Protein AF-A0A8H3ZQ67-F1 (afdb_monomer_lite)

Organism: NCBI:txid702518

pLDDT: mean 96.2, std 3.63, range [63.94, 98.94]

Foldseek 3Di:
DKAFQVVRGQCCDALQQQCNFCFDLFNVQVLLLLLLCCLQFNDLVSLVVLLVCVVPDLECHQANPQLQGFRGSGADDCVVPVPDDDDPVHPNVDPSRHHPVNRRDRAALQRLLSSLSSLLSVLLCCVFPVVSHDNDHSVVSLVSSLSSNLVSCDPSHPPNLAAYQLCCSLVVSLLLCVLVVVVVSNVSSLVSLLVSLVVLLPDPHRHDDPDPDDLGRLLRNLNSCVVVVVVVSVVVSLVVQCVQFFDDPDLQRQLQGFDFQCCCNNFPPGDGATFGLALSSLSSLQSLLVVCLVPVQPCRSVRNSLSSLCRQVVQQDPVRQGANTAGDDPVGGGGTRMNTSSSSSSSSNSVSWDKEFHQDPPPGTDIDQWDWDDDPQKIKTAGRIPRQFWYQYHLLSKIKGKSFAHQGMWMDGSVQQKIKTKGFHDPPHDHGQKIFIDMDGPAAKAKDDPPWDDHSNGIIDGNPDRIDIIMIGHD

Sequence (475 aa):
MTYDYETKSIVTQDSRAWVAGLSDEAGAGSYLSAFMKQAIQPAADEVTKLEQFVDNVLWKTIQTTDFGVRKSIFFYEPTAVPNYRYSTSIDWTSWTSWNKAAAYAIDRAYNYVHVAGAYWSLYRVARAYPALVKSHTWDWYLNQAYSTVIRGMRNDVGYNRVGLMGETVFGEILTDLIREGQTTKANTLSTSMRSRAAQWDAEEVPFGSEMAWDSTGQEGVYYWAKYFGFTNTATKSVNSVLGFMQTLPHWGWNGNARRYWDNIYGGKLRRIERQIHHYGSALNALPLLSAFRSAPTDTYLLRTGYAGTTGPLSNINADGFAAASFHSWPDTLKWDGISGDYGPGFLGLALGSGTYVVQDAELGLVAFGGTLTSSGSSVSVVTKDAVRRKVFIGPLGVLVSVDAGIIREVKYVAASKTVDVTLAQLDGVPKAANAVVWVEGGGSWKVTGSGVTQARGGWQVALSGDSVVVQVLPA

Secondary structure (DSSP, 8-state):
--EETTTTEE----SSTTTTTT-HHHHHHHHHHHHHHHHHS--HHHHHHHHHHIIIIIBTTTB-TTS-B-S-S----GGGSTT----TTS---STTS--HHHHH---BHHHHHHHHHHHHHHHHHHHH-GGG--SS-HHHHHHHHHHHHHHHTSTTSBTTTSPPTTTHHHHHHHHHHHHTT-HHHHHHHHHHHHHHHHHHHH-S-----SSSS-SSSHHHHHHHHHHHT-HHHHHHHHHHHHHH----SSTTTTT-----SHHHHT-SS-S--PEES-HHHHHHHHHHHHHHHHSTT-HHHHHHHHHHHHGGGGGB-TTS-B-S-EE-STTT-SB-SB-TTHHHHHHHHHHH--EEEEEETTTEEEEETEEEEEETTEEEEEE-SSS--EEEEGGGTEEEEESSSEEEEEEEETTTTEEEEEEEPPTTSPPPSEEEEEEEESS-EEEESTT-EEETTEEEEE--SSEEEEEEEE-

InterPro domains:
  IPR043750 Protein of unknown function DUF5695 [PF18951] (1-467)

Structure (mmCIF, N/CA/C/O backbone):
data_AF-A0A8H3ZQ67-F1
#
_entry.id   AF-A0A8H3ZQ67-F1
#
loop_
_atom_site.group_PDB
_atom_site.id
_atom_site.type_symbol
_atom_site.label_atom_id
_atom_site.label_alt_id
_atom_site.label_comp_id
_atom_site.label_asym_id
_atom_site.label_entity_id
_atom_site.label_seq_id
_atom_site.pdbx_PDB_ins_code
_atom_site.Cartn_x
_atom_site.Cartn_y
_atom_site.Cartn_z
_atom_site.occupancy
_atom_site.B_iso_or_equiv
_atom_site.auth_seq_id
_atom_site.auth_comp_id
_atom_site.auth_asym_id
_atom_site.auth_atom_id
_atom_site.pdbx_PDB_model_num
ATOM 1 N N . MET A 1 1 ? 4.764 -11.933 -12.939 1.00 91.69 1 MET A N 1
ATOM 2 C CA . MET A 1 1 ? 5.263 -11.279 -14.170 1.00 91.69 1 MET A CA 1
ATOM 3 C C . MET A 1 1 ? 4.123 -10.501 -14.791 1.00 91.69 1 MET A C 1
ATOM 5 O O . MET A 1 1 ? 2.985 -10.911 -14.577 1.00 91.69 1 MET A O 1
ATOM 9 N N . THR A 1 2 ? 4.424 -9.447 -15.552 1.00 96.50 2 THR A N 1
ATOM 10 C CA . THR A 1 2 ? 3.426 -8.718 -16.345 1.00 96.50 2 THR A CA 1
ATOM 11 C C . THR A 1 2 ? 2.655 -9.675 -17.238 1.00 96.50 2 THR A C 1
ATOM 13 O O . THR A 1 2 ? 3.246 -10.513 -17.926 1.00 96.50 2 THR A O 1
ATOM 16 N N . TYR A 1 3 ? 1.333 -9.566 -17.197 1.00 97.38 3 TYR A N 1
ATOM 17 C CA . TYR A 1 3 ? 0.425 -10.420 -17.948 1.00 97.38 3 TYR A CA 1
ATOM 18 C C . TYR A 1 3 ? -0.362 -9.581 -18.948 1.00 97.38 3 TYR A C 1
ATOM 20 O O . TYR A 1 3 ? -0.862 -8.518 -18.584 1.00 97.38 3 TYR A O 1
ATOM 28 N N . ASP A 1 4 ? -0.461 -10.062 -20.184 1.00 97.88 4 ASP A N 1
ATOM 29 C CA . ASP A 1 4 ? -1.299 -9.504 -21.241 1.00 97.88 4 ASP A CA 1
ATOM 30 C C . ASP A 1 4 ? -2.595 -10.306 -21.319 1.00 97.88 4 ASP A C 1
ATOM 32 O O . ASP A 1 4 ? -2.616 -11.490 -21.671 1.00 97.88 4 ASP A O 1
ATOM 36 N N . TYR A 1 5 ? -3.687 -9.657 -20.940 1.00 97.50 5 TYR A N 1
ATOM 37 C CA . TYR A 1 5 ? -5.002 -10.271 -20.878 1.00 97.50 5 TYR A CA 1
ATOM 38 C C . TYR A 1 5 ? -5.679 -10.372 -22.243 1.00 97.50 5 TYR A C 1
ATOM 40 O O . TYR A 1 5 ? -6.527 -11.247 -22.427 1.00 97.50 5 TYR A O 1
ATOM 48 N N . GLU A 1 6 ? -5.305 -9.528 -23.206 1.00 96.69 6 GLU A N 1
ATOM 49 C CA . GLU A 1 6 ? -5.840 -9.609 -24.566 1.00 96.69 6 GLU A CA 1
ATOM 50 C C . GLU A 1 6 ? -5.234 -10.806 -25.312 1.00 96.69 6 GLU A C 1
ATOM 52 O O . GLU A 1 6 ? -5.946 -11.493 -26.040 1.00 96.69 6 GLU A O 1
ATOM 57 N N . THR A 1 7 ? -3.946 -11.107 -25.093 1.00 97.06 7 THR A N 1
ATOM 58 C CA . THR A 1 7 ? -3.270 -12.272 -25.704 1.00 97.06 7 THR A CA 1
ATOM 59 C C . THR A 1 7 ? -3.227 -13.509 -24.807 1.00 97.06 7 THR A C 1
ATOM 61 O O . THR A 1 7 ? -2.787 -14.567 -25.253 1.00 97.06 7 THR A O 1
ATOM 64 N N . LYS A 1 8 ? -3.685 -13.393 -23.554 1.00 96.94 8 LYS A N 1
ATOM 65 C CA . LYS A 1 8 ? -3.682 -14.458 -22.534 1.00 96.94 8 LYS A CA 1
ATOM 66 C C . LYS A 1 8 ? -2.291 -15.057 -22.305 1.00 96.94 8 LYS A C 1
ATOM 68 O O . LYS A 1 8 ? -2.121 -16.274 -22.240 1.00 96.94 8 LYS A O 1
ATOM 73 N N . SER A 1 9 ? -1.282 -14.199 -22.194 1.00 97.19 9 SER A N 1
ATOM 74 C CA . SER A 1 9 ? 0.112 -14.629 -22.076 1.00 97.19 9 SER A CA 1
ATOM 75 C C . SER A 1 9 ? 0.934 -13.720 -21.173 1.00 97.19 9 SER A C 1
ATOM 77 O O . SER A 1 9 ? 0.657 -12.533 -21.025 1.00 97.19 9 SER A O 1
ATOM 79 N N . ILE A 1 10 ? 2.011 -14.264 -20.611 1.00 97.31 10 ILE A N 1
ATOM 80 C CA . ILE A 1 10 ? 3.040 -13.460 -19.945 1.00 97.31 10 ILE A CA 1
ATOM 81 C C . ILE A 1 10 ? 3.737 -12.576 -20.987 1.00 97.31 10 ILE A C 1
ATOM 83 O O . ILE A 1 10 ? 4.080 -13.047 -22.072 1.00 97.31 10 ILE A O 1
ATOM 87 N N . VAL A 1 11 ? 3.991 -11.312 -20.645 1.00 97.75 11 VAL A N 1
ATOM 88 C CA . VAL A 1 11 ? 4.809 -10.412 -21.469 1.00 97.75 11 VAL A CA 1
ATOM 89 C C . VAL A 1 11 ? 6.279 -10.782 -21.280 1.00 97.75 11 VAL A C 1
ATOM 91 O O . VAL A 1 11 ? 6.882 -10.479 -20.252 1.00 97.75 11 VAL A O 1
ATOM 94 N N . THR A 1 12 ? 6.856 -11.476 -22.262 1.00 96.69 12 THR A N 1
ATOM 95 C CA . THR A 1 12 ? 8.256 -11.937 -22.208 1.00 96.69 12 THR A CA 1
ATOM 96 C C . THR A 1 12 ? 9.249 -10.956 -22.826 1.00 96.69 12 THR A C 1
ATOM 98 O O . THR A 1 12 ? 10.446 -11.092 -22.589 1.00 96.69 12 THR A O 1
ATOM 101 N N . GLN A 1 13 ? 8.776 -10.012 -23.646 1.00 97.44 13 GLN A N 1
ATOM 102 C CA . GLN A 1 13 ? 9.570 -8.963 -24.292 1.00 97.44 13 GLN A CA 1
ATOM 103 C C . GLN A 1 13 ? 8.699 -7.713 -24.493 1.00 97.44 13 GLN A C 1
ATOM 105 O O . GLN A 1 13 ? 7.555 -7.829 -24.925 1.00 97.44 13 GLN A O 1
ATOM 110 N N . ASP A 1 14 ? 9.246 -6.531 -24.217 1.00 97.12 14 ASP A N 1
ATOM 111 C CA . ASP A 1 14 ? 8.668 -5.217 -24.542 1.00 97.12 14 ASP A CA 1
ATOM 112 C C . ASP A 1 14 ? 9.838 -4.261 -24.832 1.00 97.12 14 ASP A C 1
ATOM 114 O O . ASP A 1 14 ? 10.912 -4.415 -24.245 1.00 97.12 14 ASP A O 1
ATOM 118 N N . SER A 1 15 ? 9.646 -3.280 -25.723 1.00 96.38 15 SER A N 1
ATOM 119 C CA . SER A 1 15 ? 10.649 -2.237 -25.991 1.00 96.38 15 SER A CA 1
ATOM 120 C C . SER A 1 15 ? 11.030 -1.473 -24.720 1.00 96.38 15 SER A C 1
ATOM 122 O O . SER A 1 15 ? 12.150 -0.988 -24.612 1.00 96.38 15 SER A O 1
ATOM 124 N N . ARG A 1 16 ? 10.102 -1.378 -23.761 1.00 97.25 16 ARG A N 1
ATOM 125 C CA . ARG A 1 16 ? 10.297 -0.844 -22.415 1.00 97.25 16 ARG A CA 1
ATOM 126 C C . ARG A 1 16 ? 10.857 -1.938 -21.524 1.00 97.25 16 ARG A C 1
ATOM 128 O O . ARG A 1 16 ? 10.115 -2.801 -21.050 1.00 97.25 16 ARG A O 1
ATOM 135 N N . ALA A 1 17 ? 12.166 -1.895 -21.290 1.00 97.56 17 ALA A N 1
ATOM 136 C CA . ALA A 1 17 ? 12.898 -2.989 -20.656 1.00 97.56 17 ALA A CA 1
ATOM 137 C C . ALA A 1 17 ? 12.334 -3.402 -19.285 1.00 97.56 17 ALA A C 1
ATOM 139 O O . ALA A 1 17 ? 12.469 -4.554 -18.878 1.00 97.56 17 ALA A O 1
ATOM 140 N N . TRP A 1 18 ? 11.686 -2.483 -18.575 1.00 96.69 18 TRP A N 1
ATOM 141 C CA . TRP A 1 18 ? 11.082 -2.735 -17.275 1.00 96.69 18 TRP A CA 1
ATOM 142 C C . TRP A 1 18 ? 9.771 -3.539 -17.318 1.00 96.69 18 TRP A C 1
ATOM 144 O O . TRP A 1 18 ? 9.528 -4.337 -16.417 1.00 96.69 18 TRP A O 1
ATOM 154 N N . VAL A 1 19 ? 8.949 -3.428 -18.370 1.00 97.44 19 VAL A N 1
ATOM 155 C CA . VAL A 1 19 ? 7.630 -4.099 -18.445 1.00 97.44 19 VAL A CA 1
ATOM 156 C C . VAL A 1 19 ? 7.771 -5.623 -18.430 1.00 97.44 19 VAL A C 1
ATOM 158 O O . VAL A 1 19 ? 7.039 -6.307 -17.719 1.00 97.44 19 VAL A O 1
ATOM 161 N N . ALA A 1 20 ? 8.751 -6.163 -19.157 1.00 96.56 20 ALA A N 1
ATOM 162 C CA . ALA A 1 20 ? 9.116 -7.585 -19.115 1.00 96.56 20 ALA A CA 1
ATOM 163 C C . ALA A 1 20 ? 10.151 -7.904 -18.011 1.00 96.56 20 ALA A C 1
ATOM 165 O O . ALA A 1 20 ? 10.633 -9.029 -17.889 1.00 96.56 20 ALA A O 1
ATOM 166 N N . GLY A 1 21 ? 10.513 -6.894 -17.222 1.00 96.62 21 GLY A N 1
ATOM 167 C CA . GLY A 1 21 ? 11.721 -6.830 -16.415 1.00 96.62 21 GLY A CA 1
ATOM 168 C C . GLY A 1 21 ? 11.577 -7.154 -14.941 1.00 96.62 21 GLY A C 1
ATOM 169 O O . GLY A 1 21 ? 12.583 -7.114 -14.235 1.00 96.62 21 GLY A O 1
ATOM 170 N N . LEU A 1 22 ? 10.360 -7.447 -14.465 1.00 96.56 22 LEU A N 1
ATOM 171 C CA . LEU A 1 22 ? 10.078 -7.772 -13.057 1.00 96.56 22 LEU A CA 1
ATOM 172 C C . LEU A 1 22 ? 10.600 -6.733 -12.044 1.00 96.56 22 LEU A C 1
ATOM 174 O O . LEU A 1 22 ? 10.845 -7.049 -10.883 1.00 96.56 22 LEU A O 1
ATOM 178 N N . SER A 1 23 ? 10.785 -5.494 -12.469 1.00 95.56 23 SER A N 1
ATOM 179 C CA . SER A 1 23 ? 11.157 -4.362 -11.629 1.00 95.56 23 SER A CA 1
ATOM 180 C C . SER A 1 23 ? 10.693 -3.090 -12.327 1.00 95.56 23 SER A C 1
ATOM 182 O O . SER A 1 23 ? 10.092 -3.183 -13.403 1.00 95.56 23 SER A O 1
ATOM 184 N N . ASP A 1 24 ? 10.902 -1.936 -11.694 1.00 94.25 24 ASP A N 1
ATOM 185 C CA . ASP A 1 24 ? 10.119 -0.726 -11.974 1.00 94.25 24 ASP A CA 1
ATOM 186 C C . ASP A 1 24 ? 8.623 -0.944 -11.663 1.00 94.25 24 ASP A C 1
ATOM 188 O O . ASP A 1 24 ? 8.186 -2.086 -11.484 1.00 94.25 24 ASP A O 1
ATOM 192 N N . GLU A 1 25 ? 7.801 0.101 -11.565 1.00 93.19 25 GLU A N 1
ATOM 193 C CA . GLU A 1 25 ? 6.402 -0.083 -11.144 1.00 93.19 25 GLU A CA 1
ATOM 194 C C . GLU A 1 25 ? 5.621 -0.971 -12.118 1.00 93.19 25 GLU A C 1
ATOM 196 O O . GLU A 1 25 ? 4.842 -1.827 -11.691 1.00 93.19 25 GLU A O 1
ATOM 201 N N . ALA A 1 26 ? 5.888 -0.840 -13.419 1.00 94.56 26 ALA A N 1
ATOM 202 C CA . ALA A 1 26 ? 5.164 -1.573 -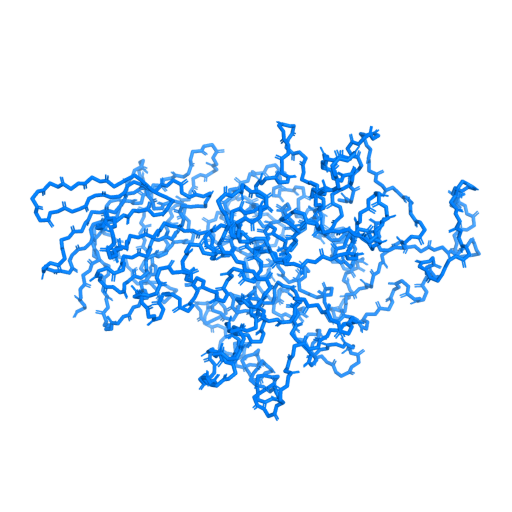14.450 1.00 94.56 26 ALA A CA 1
ATOM 203 C C . ALA A 1 26 ? 5.613 -3.032 -14.618 1.00 94.56 26 ALA A C 1
ATOM 205 O O . ALA A 1 26 ? 4.831 -3.855 -15.089 1.00 94.56 26 ALA A O 1
ATOM 206 N N . GLY A 1 27 ? 6.843 -3.379 -14.224 1.00 96.06 27 GLY A N 1
ATOM 207 C CA . GLY A 1 27 ? 7.288 -4.775 -14.150 1.00 96.06 27 GLY A CA 1
ATOM 208 C C . GLY A 1 27 ? 6.981 -5.421 -12.798 1.00 96.06 27 GLY A C 1
ATOM 209 O O . GLY A 1 27 ? 6.758 -6.635 -12.713 1.00 96.06 27 GLY A O 1
ATOM 210 N N . ALA A 1 28 ? 6.965 -4.618 -11.731 1.00 96.94 28 ALA A N 1
ATOM 211 C CA . ALA A 1 28 ? 6.724 -5.076 -10.372 1.00 96.94 28 ALA A CA 1
ATOM 212 C C . ALA A 1 28 ? 5.245 -5.209 -10.008 1.00 96.94 28 ALA A C 1
ATOM 214 O O . ALA A 1 28 ? 4.909 -5.985 -9.108 1.00 96.94 28 ALA A O 1
ATOM 215 N N . GLY A 1 29 ? 4.356 -4.497 -10.707 1.00 95.38 29 GLY A N 1
ATOM 216 C CA . GLY A 1 29 ? 2.947 -4.380 -10.345 1.00 95.38 29 GLY A CA 1
ATOM 217 C C . GLY A 1 29 ? 2.249 -5.723 -10.111 1.00 95.38 29 GLY A C 1
ATOM 218 O O . GLY A 1 29 ? 1.545 -5.904 -9.110 1.00 95.38 29 GLY A O 1
ATOM 219 N N . SER A 1 30 ? 2.503 -6.714 -10.969 1.00 94.50 30 SER A N 1
ATOM 220 C CA . SER A 1 30 ? 1.886 -8.041 -10.843 1.00 94.50 30 SER A CA 1
ATOM 221 C C . SER A 1 30 ? 2.355 -8.813 -9.610 1.00 94.50 30 SER A C 1
ATOM 223 O O . SER A 1 30 ? 1.546 -9.485 -8.978 1.00 94.50 30 SER A O 1
ATOM 225 N N . TYR A 1 31 ? 3.649 -8.770 -9.260 1.00 97.19 31 TYR A N 1
ATOM 226 C CA . TYR A 1 31 ? 4.094 -9.499 -8.068 1.00 97.19 31 TYR A CA 1
ATOM 227 C C . TYR A 1 31 ? 3.735 -8.726 -6.804 1.00 97.19 31 TYR A C 1
ATOM 229 O O . TYR A 1 31 ? 3.272 -9.344 -5.853 1.00 97.19 31 TYR A O 1
ATOM 237 N N . LEU A 1 32 ? 3.866 -7.395 -6.790 1.00 98.50 32 LEU A N 1
ATOM 238 C CA . LEU A 1 32 ? 3.524 -6.595 -5.615 1.00 98.50 32 LEU A CA 1
ATOM 239 C C . LEU A 1 32 ? 2.067 -6.832 -5.203 1.00 98.50 32 LEU A C 1
ATOM 241 O O . LEU A 1 32 ? 1.807 -7.116 -4.039 1.00 98.50 32 LEU A O 1
ATOM 245 N N . SER A 1 33 ? 1.131 -6.809 -6.156 1.00 97.19 33 SER A N 1
ATOM 246 C CA . SER A 1 33 ? -0.273 -7.149 -5.883 1.00 97.19 33 SER A CA 1
ATOM 247 C C . SER A 1 33 ? -0.441 -8.579 -5.349 1.00 97.19 33 SER A C 1
ATOM 249 O O . SER A 1 33 ? -1.130 -8.770 -4.346 1.00 97.19 33 SER A O 1
ATOM 251 N N . ALA A 1 34 ? 0.239 -9.570 -5.936 1.00 97.88 34 ALA A N 1
ATOM 252 C CA . ALA A 1 34 ? 0.192 -10.960 -5.472 1.00 97.88 34 ALA A CA 1
ATOM 253 C C . ALA A 1 34 ? 0.707 -11.139 -4.030 1.00 97.88 34 ALA A C 1
ATOM 255 O O . ALA A 1 34 ? 0.096 -11.873 -3.249 1.00 97.88 34 ALA A O 1
ATOM 256 N N . PHE A 1 35 ? 1.791 -10.449 -3.658 1.00 98.69 35 PHE A N 1
ATOM 257 C CA . PHE A 1 35 ? 2.323 -10.438 -2.292 1.00 98.69 35 PHE A CA 1
ATOM 258 C C . PHE A 1 35 ? 1.365 -9.740 -1.325 1.00 98.69 35 PHE A C 1
ATOM 260 O O . PHE A 1 35 ? 0.981 -10.330 -0.314 1.00 98.69 35 PHE A O 1
ATOM 267 N N . MET A 1 36 ? 0.922 -8.526 -1.661 1.00 98.25 36 MET A N 1
ATOM 268 C CA . MET A 1 36 ? 0.003 -7.746 -0.826 1.00 98.25 36 MET A CA 1
ATOM 269 C C . MET A 1 36 ? -1.317 -8.483 -0.583 1.00 98.25 36 MET A C 1
ATOM 271 O O . MET A 1 36 ? -1.867 -8.419 0.517 1.00 98.25 36 MET A O 1
ATOM 275 N N . LYS A 1 37 ? -1.800 -9.250 -1.570 1.00 97.06 37 LYS A N 1
ATOM 276 C CA . LYS A 1 37 ? -2.982 -10.104 -1.412 1.00 97.06 37 LYS A CA 1
ATOM 277 C C . LYS A 1 37 ? -2.785 -11.125 -0.298 1.00 97.06 37 LYS A C 1
ATOM 279 O O . LYS A 1 37 ? -3.719 -11.337 0.469 1.00 97.06 37 LYS A O 1
ATOM 284 N N . GLN A 1 38 ? -1.593 -11.708 -0.138 1.00 98.00 38 GLN A N 1
ATOM 285 C CA . GLN A 1 38 ? -1.359 -12.684 0.935 1.00 98.00 38 GLN A CA 1
ATOM 286 C C . GLN A 1 38 ? -1.426 -12.057 2.327 1.00 98.00 38 GLN A C 1
ATOM 288 O O . GLN A 1 38 ? -1.892 -12.705 3.260 1.00 98.00 38 GLN A O 1
ATOM 293 N N . ALA A 1 39 ? -1.015 -10.794 2.476 1.00 96.00 39 ALA A N 1
ATOM 294 C CA . ALA A 1 39 ? -1.126 -10.085 3.751 1.00 96.00 39 ALA A CA 1
ATOM 295 C C . ALA A 1 39 ? -2.592 -9.865 4.185 1.00 96.00 39 ALA A C 1
ATOM 297 O O . ALA A 1 39 ? -2.863 -9.701 5.375 1.00 96.00 39 ALA A O 1
ATOM 298 N N . ILE A 1 40 ? -3.537 -9.886 3.236 1.00 94.94 40 ILE A N 1
ATOM 299 C CA . ILE A 1 40 ? -4.981 -9.733 3.474 1.00 94.94 40 ILE A CA 1
ATOM 300 C C . ILE A 1 40 ? -5.671 -11.102 3.583 1.00 94.94 40 ILE A C 1
ATOM 302 O O . ILE A 1 40 ? -6.371 -11.380 4.564 1.00 94.94 40 ILE A O 1
ATOM 306 N N . GLN A 1 41 ? -5.469 -11.937 2.563 1.00 95.25 41 GLN A N 1
ATOM 307 C CA . GLN A 1 41 ? -6.161 -13.195 2.297 1.00 95.25 41 GLN A CA 1
ATOM 308 C C . GLN A 1 41 ? -5.140 -14.274 1.872 1.00 95.25 41 GLN A C 1
ATOM 310 O O . GLN A 1 41 ? -5.002 -14.573 0.678 1.00 95.25 41 GLN A O 1
ATOM 315 N N . PRO A 1 42 ? -4.387 -14.849 2.827 1.00 96.00 42 PRO A N 1
ATOM 316 C CA . PRO A 1 42 ? -3.331 -15.808 2.519 1.00 96.00 42 PRO A CA 1
ATOM 317 C C . PRO A 1 42 ? -3.894 -17.113 1.945 1.00 96.00 42 PRO A C 1
ATOM 319 O O . PRO A 1 42 ? -4.895 -17.636 2.435 1.00 96.00 42 PRO A O 1
ATOM 322 N N . ALA A 1 43 ? -3.215 -17.671 0.944 1.00 97.00 43 ALA A N 1
ATOM 323 C CA . ALA A 1 43 ? -3.494 -18.996 0.390 1.00 97.00 43 ALA A CA 1
ATOM 324 C C . ALA A 1 43 ? -2.217 -19.849 0.385 1.00 97.00 43 ALA A C 1
ATOM 326 O O . ALA A 1 43 ? -1.155 -19.389 -0.024 1.00 97.00 43 ALA A O 1
ATOM 327 N N . ALA A 1 44 ? -2.300 -21.093 0.866 1.00 95.75 44 ALA A N 1
ATOM 328 C CA . ALA A 1 44 ? -1.117 -21.921 1.121 1.00 95.75 44 ALA A CA 1
ATOM 329 C C . ALA A 1 44 ? -0.297 -22.228 -0.149 1.00 95.75 44 ALA A C 1
ATOM 331 O O . ALA A 1 44 ? 0.937 -22.211 -0.123 1.00 95.75 44 ALA A O 1
ATOM 332 N N . ASP A 1 45 ? -0.973 -22.502 -1.265 1.00 96.88 45 ASP A N 1
ATOM 333 C CA . ASP A 1 45 ? -0.330 -22.803 -2.544 1.00 96.88 45 ASP A CA 1
ATOM 334 C C . ASP A 1 45 ? 0.290 -21.547 -3.180 1.00 96.88 45 ASP A C 1
ATOM 336 O O . ASP A 1 45 ? 1.394 -21.609 -3.722 1.00 96.88 45 ASP A O 1
ATOM 340 N N . GLU A 1 46 ? -0.379 -20.396 -3.073 1.00 97.69 46 GLU A N 1
ATOM 341 C CA . GLU A 1 46 ? 0.138 -19.103 -3.529 1.00 97.69 46 GLU A CA 1
ATOM 342 C C . GLU A 1 46 ? 1.354 -18.664 -2.709 1.00 97.69 46 GLU A C 1
ATOM 344 O O . GLU A 1 46 ? 2.369 -18.289 -3.291 1.00 97.69 46 GLU A O 1
ATOM 349 N N . VAL A 1 47 ? 1.297 -18.776 -1.377 1.00 98.38 47 VAL A N 1
ATOM 350 C CA . VAL A 1 47 ? 2.437 -18.485 -0.492 1.00 98.38 47 VAL A CA 1
ATOM 351 C C . VAL A 1 47 ? 3.631 -19.358 -0.865 1.00 98.38 47 VAL A C 1
ATOM 353 O O . VAL A 1 47 ? 4.719 -18.825 -1.049 1.00 98.38 47 VAL A O 1
ATOM 356 N N . THR A 1 48 ? 3.431 -20.660 -1.095 1.00 98.19 48 THR A N 1
ATOM 357 C CA . THR A 1 48 ? 4.514 -21.564 -1.529 1.00 98.19 48 THR A CA 1
ATOM 358 C C . THR A 1 48 ? 5.167 -21.092 -2.837 1.00 98.19 48 THR A C 1
ATOM 360 O O . THR A 1 48 ? 6.393 -21.065 -2.947 1.00 98.19 48 THR A O 1
ATOM 363 N N . LYS A 1 49 ? 4.369 -20.674 -3.832 1.00 98.44 49 LYS A N 1
ATOM 364 C CA . LYS A 1 49 ? 4.882 -20.126 -5.104 1.00 98.44 49 LYS A CA 1
ATOM 365 C C . LYS A 1 49 ? 5.640 -18.813 -4.891 1.00 98.44 49 LYS A C 1
ATOM 367 O O . LYS A 1 49 ? 6.657 -18.578 -5.539 1.00 98.44 49 LYS A O 1
ATOM 372 N N . LEU A 1 50 ? 5.155 -17.956 -3.996 1.00 98.69 50 LEU A N 1
ATOM 373 C CA . LEU A 1 50 ? 5.787 -16.674 -3.691 1.00 98.69 50 LEU A CA 1
ATOM 374 C C . LEU A 1 50 ? 7.087 -16.842 -2.897 1.00 98.69 50 LEU A C 1
ATOM 376 O O . LEU A 1 50 ? 8.027 -16.101 -3.162 1.00 98.69 50 LEU A O 1
ATOM 380 N N . GLU A 1 51 ? 7.200 -17.836 -2.013 1.00 98.56 51 GLU A N 1
ATOM 381 C CA . GLU A 1 51 ? 8.481 -18.185 -1.380 1.00 98.56 51 GLU A CA 1
ATOM 382 C C . GLU A 1 51 ? 9.507 -18.650 -2.423 1.00 98.56 51 GLU A C 1
ATOM 384 O O . GLU A 1 51 ? 10.630 -18.151 -2.458 1.00 98.56 51 GLU A O 1
ATOM 389 N N . GLN A 1 52 ? 9.099 -19.510 -3.363 1.00 98.38 52 GLN A N 1
ATOM 390 C CA . GLN A 1 52 ? 9.964 -19.907 -4.480 1.00 98.38 52 GLN A CA 1
ATOM 391 C C . GLN A 1 52 ? 10.366 -18.712 -5.350 1.00 98.38 52 GLN A C 1
ATOM 393 O O . GLN A 1 52 ? 11.508 -18.636 -5.805 1.00 98.38 52 GLN A O 1
ATOM 398 N N . PHE A 1 53 ? 9.451 -17.770 -5.591 1.00 98.56 53 PHE A N 1
ATOM 399 C CA . PHE A 1 53 ? 9.780 -16.530 -6.289 1.00 98.56 53 PHE A CA 1
ATOM 400 C C . PHE A 1 53 ? 10.793 -15.699 -5.497 1.00 98.56 53 PHE A C 1
ATOM 402 O O . PHE A 1 53 ? 11.726 -15.171 -6.099 1.00 98.56 53 PHE A O 1
ATOM 409 N N . VAL A 1 54 ? 10.659 -15.613 -4.168 1.00 98.75 54 VAL A N 1
ATOM 410 C CA . VAL A 1 54 ? 11.640 -14.925 -3.321 1.00 98.75 54 VAL A CA 1
ATOM 411 C C . VAL A 1 54 ? 13.024 -15.540 -3.483 1.00 98.75 54 VAL A C 1
ATOM 413 O O . VAL A 1 54 ? 13.966 -14.815 -3.796 1.00 98.75 54 VAL A O 1
ATOM 416 N N . ASP A 1 55 ? 13.139 -16.856 -3.339 1.00 98.19 55 ASP A N 1
ATOM 417 C CA . ASP A 1 55 ? 14.432 -17.546 -3.309 1.00 98.19 55 ASP A CA 1
ATOM 418 C C . ASP A 1 55 ? 15.152 -17.575 -4.651 1.00 98.19 55 ASP A C 1
ATOM 420 O O . ASP A 1 55 ? 16.381 -17.485 -4.703 1.00 98.19 55 ASP A O 1
ATOM 424 N N . ASN A 1 56 ? 14.390 -17.708 -5.736 1.00 97.25 56 ASN A N 1
ATOM 425 C CA . ASN A 1 56 ? 14.955 -17.932 -7.063 1.00 97.25 56 ASN A CA 1
ATOM 426 C C . ASN A 1 56 ? 15.008 -16.659 -7.919 1.00 97.25 56 ASN A C 1
ATOM 428 O O . ASN A 1 56 ? 15.776 -16.605 -8.882 1.00 97.25 56 ASN A O 1
ATOM 432 N N . VAL A 1 57 ? 14.188 -15.645 -7.611 1.00 97.62 57 VAL A N 1
ATOM 433 C CA . VAL A 1 57 ? 13.998 -14.475 -8.486 1.00 97.62 57 VAL A CA 1
ATOM 434 C C . VAL A 1 57 ? 14.098 -13.145 -7.741 1.00 97.62 57 VAL A C 1
ATOM 436 O O . VAL A 1 57 ? 14.834 -12.265 -8.182 1.00 97.62 57 VAL A O 1
ATOM 439 N N . LEU A 1 58 ? 13.392 -12.944 -6.627 1.00 98.44 58 LEU A N 1
ATOM 440 C CA . LEU A 1 58 ? 13.448 -11.658 -5.923 1.00 98.44 58 LEU A CA 1
ATOM 441 C C . LEU A 1 58 ? 14.834 -11.439 -5.320 1.00 98.44 58 LEU A C 1
ATOM 443 O O . LEU A 1 58 ? 15.489 -10.440 -5.610 1.00 98.44 58 LEU A O 1
ATOM 447 N N . TRP A 1 59 ? 15.299 -12.393 -4.519 1.00 98.25 59 TRP A N 1
ATOM 448 C CA . TRP A 1 59 ? 16.608 -12.355 -3.893 1.00 98.25 59 TRP A CA 1
ATOM 449 C C . TRP A 1 59 ? 17.694 -12.790 -4.883 1.00 98.25 59 TRP A C 1
ATOM 451 O O . TRP A 1 59 ? 17.526 -13.735 -5.648 1.00 98.25 59 TRP A O 1
ATOM 461 N N . LYS A 1 60 ? 18.828 -12.085 -4.874 1.00 95.06 60 LYS A N 1
ATOM 462 C CA . LYS A 1 60 ? 20.008 -12.249 -5.753 1.00 95.06 60 LYS A CA 1
ATOM 463 C C . LYS A 1 60 ? 19.793 -11.930 -7.247 1.00 95.06 60 LYS A C 1
ATOM 465 O O . LYS A 1 60 ? 20.774 -11.569 -7.912 1.00 95.06 60 LYS A O 1
ATOM 470 N N . THR A 1 61 ? 18.561 -11.970 -7.766 1.00 97.12 61 THR A N 1
ATOM 471 C CA . THR A 1 61 ? 18.257 -11.695 -9.187 1.00 97.12 61 THR A CA 1
ATOM 472 C C . THR A 1 61 ? 17.569 -10.346 -9.429 1.00 97.12 61 THR A C 1
ATOM 474 O O . THR A 1 61 ? 18.112 -9.546 -10.182 1.00 97.12 61 THR A O 1
ATOM 477 N N . ILE A 1 62 ? 16.442 -10.011 -8.801 1.00 98.44 62 ILE A N 1
ATOM 478 C CA . ILE A 1 62 ? 15.893 -8.637 -8.864 1.00 98.44 62 ILE A CA 1
ATOM 479 C C . ILE A 1 62 ? 16.671 -7.736 -7.900 1.00 98.44 62 ILE A C 1
ATOM 481 O O . ILE A 1 62 ? 17.132 -6.654 -8.265 1.00 98.44 62 ILE A O 1
ATOM 485 N N . GLN A 1 63 ? 16.874 -8.227 -6.681 1.00 98.56 63 GLN A N 1
ATOM 486 C CA . GLN A 1 63 ? 17.663 -7.594 -5.639 1.00 98.56 63 GLN A CA 1
ATOM 487 C C . GLN A 1 63 ? 19.056 -8.228 -5.556 1.00 98.56 63 GLN A C 1
ATOM 489 O O . GLN A 1 63 ? 19.191 -9.444 -5.588 1.00 98.56 63 GLN A O 1
ATOM 494 N N . THR A 1 64 ? 20.114 -7.441 -5.428 1.00 98.38 64 THR A N 1
ATOM 495 C CA . THR A 1 64 ? 21.490 -7.910 -5.221 1.00 98.38 64 THR A CA 1
ATOM 496 C C . THR A 1 64 ? 21.737 -8.313 -3.763 1.00 98.38 64 THR A C 1
ATOM 498 O O . THR A 1 64 ? 20.956 -8.007 -2.865 1.00 98.38 64 THR A O 1
ATOM 501 N N . THR A 1 65 ? 22.852 -8.996 -3.488 1.00 97.38 65 THR A N 1
ATOM 502 C CA . THR A 1 65 ? 23.201 -9.448 -2.126 1.00 97.38 65 THR A CA 1
ATOM 503 C C . THR A 1 65 ? 23.458 -8.307 -1.139 1.00 97.38 65 THR A C 1
ATOM 505 O O . THR A 1 65 ? 23.368 -8.524 0.064 1.00 97.38 65 THR A O 1
ATOM 508 N N . ASP A 1 66 ? 23.766 -7.099 -1.622 1.00 97.75 66 ASP A N 1
ATOM 509 C CA . ASP A 1 66 ? 23.869 -5.872 -0.818 1.00 97.75 66 ASP A CA 1
ATOM 510 C C . ASP A 1 66 ? 22.538 -5.095 -0.737 1.00 97.75 66 ASP A C 1
ATOM 512 O O . ASP A 1 66 ? 22.536 -3.924 -0.355 1.00 97.75 66 ASP A O 1
ATOM 516 N N . PHE A 1 67 ? 21.419 -5.747 -1.075 1.00 98.75 67 PHE A N 1
ATOM 517 C CA . PHE A 1 67 ? 20.047 -5.226 -1.087 1.00 98.75 67 PHE A CA 1
ATOM 518 C C . PHE A 1 67 ? 19.715 -4.227 -2.202 1.00 98.75 67 PHE A C 1
ATOM 520 O O . PHE A 1 67 ? 18.611 -3.678 -2.205 1.00 98.75 67 PHE A O 1
ATOM 527 N N . GLY A 1 68 ? 20.636 -3.958 -3.132 1.00 98.75 68 GLY A N 1
ATOM 528 C CA . GLY A 1 68 ? 20.390 -3.072 -4.270 1.00 98.75 68 GLY A CA 1
ATOM 529 C C . GLY A 1 68 ? 19.297 -3.624 -5.183 1.00 98.75 68 GLY A C 1
ATOM 530 O O . GLY A 1 68 ? 19.250 -4.827 -5.405 1.00 98.75 68 GLY A O 1
ATOM 531 N N . VAL A 1 69 ? 18.399 -2.791 -5.707 1.00 98.81 69 VAL A N 1
ATOM 532 C CA . VAL A 1 69 ? 17.275 -3.262 -6.537 1.00 98.81 69 VAL A CA 1
ATOM 533 C C . VAL A 1 69 ? 17.493 -2.835 -7.979 1.00 98.81 69 VAL A C 1
ATOM 535 O O . VAL A 1 69 ? 17.483 -1.644 -8.278 1.00 98.81 69 VAL A O 1
ATOM 538 N N . ARG A 1 70 ? 17.693 -3.810 -8.873 1.00 98.75 70 ARG A N 1
ATOM 539 C CA . ARG A 1 70 ? 17.910 -3.566 -10.308 1.00 98.75 70 ARG A CA 1
ATOM 540 C C . ARG A 1 70 ? 16.679 -2.898 -10.920 1.00 98.75 70 ARG A C 1
ATOM 542 O O . ARG A 1 70 ? 15.560 -3.267 -10.570 1.00 98.75 70 ARG A O 1
ATOM 549 N N . LYS A 1 71 ? 16.859 -1.966 -11.860 1.00 98.25 71 LYS A N 1
ATOM 550 C CA . LYS A 1 71 ? 15.746 -1.353 -12.614 1.00 98.25 71 LYS A CA 1
ATOM 551 C C . LYS A 1 71 ? 14.992 -2.344 -13.491 1.00 98.25 71 LYS A C 1
ATOM 553 O O . LYS A 1 71 ? 13.796 -2.195 -13.693 1.00 98.25 71 LYS A O 1
ATOM 558 N N . SER A 1 72 ? 15.671 -3.370 -13.988 1.00 98.25 72 SER A N 1
ATOM 559 C CA . SER A 1 72 ? 15.073 -4.469 -14.734 1.00 98.25 72 SER A CA 1
ATOM 560 C C . SER A 1 72 ? 16.016 -5.673 -14.769 1.00 98.25 72 SER A C 1
ATOM 562 O O . SER A 1 72 ? 17.238 -5.515 -14.783 1.00 98.25 72 SER A O 1
ATOM 564 N N . ILE A 1 73 ? 15.461 -6.886 -14.810 1.00 97.06 73 ILE A N 1
ATOM 565 C CA . ILE A 1 73 ? 16.228 -8.101 -15.132 1.00 97.06 73 ILE A CA 1
ATOM 566 C C . ILE A 1 73 ? 16.134 -8.488 -16.618 1.00 97.06 73 ILE A C 1
ATOM 568 O O . ILE A 1 73 ? 16.815 -9.415 -17.054 1.00 97.06 73 ILE A O 1
ATOM 572 N N . PHE A 1 74 ? 15.323 -7.769 -17.398 1.00 97.88 74 PHE A N 1
ATOM 573 C CA . PHE A 1 74 ? 15.247 -7.861 -18.854 1.00 97.88 74 PHE A CA 1
ATOM 574 C C . PHE A 1 74 ? 15.996 -6.684 -19.494 1.00 97.88 74 PHE A C 1
ATOM 576 O O . PHE A 1 74 ? 15.995 -5.567 -18.983 1.00 97.88 74 PHE A O 1
ATOM 583 N N . PHE A 1 75 ? 16.652 -6.929 -20.622 1.00 98.31 75 PHE A N 1
ATOM 584 C CA . PHE A 1 75 ? 17.428 -5.924 -21.346 1.00 98.31 75 PHE A CA 1
ATOM 585 C C . PHE A 1 75 ? 17.514 -6.293 -22.823 1.00 98.31 75 PHE A C 1
ATOM 587 O O . PHE A 1 75 ? 17.354 -7.463 -23.175 1.00 98.31 75 PHE A O 1
ATOM 594 N N . TYR A 1 76 ? 17.825 -5.316 -23.671 1.00 98.31 76 TYR A N 1
ATOM 595 C CA . TYR A 1 76 ? 18.145 -5.506 -25.080 1.00 98.31 76 TYR A CA 1
ATOM 596 C C . TYR A 1 76 ? 19.647 -5.317 -25.314 1.00 98.31 76 TYR A C 1
ATOM 598 O O . TYR A 1 76 ? 20.157 -4.199 -25.344 1.00 98.31 76 TYR A O 1
ATOM 606 N N . GLU A 1 77 ? 20.372 -6.427 -25.458 1.00 97.94 77 GLU A N 1
ATOM 607 C CA . GLU A 1 77 ? 21.798 -6.422 -25.794 1.00 97.94 77 GLU A CA 1
ATOM 608 C C . GLU A 1 77 ? 22.172 -7.751 -26.476 1.00 97.94 77 GLU A C 1
ATOM 610 O O . GLU A 1 77 ? 22.627 -8.682 -25.806 1.00 97.94 77 GLU A O 1
ATOM 615 N N . PRO A 1 78 ? 21.964 -7.883 -27.804 1.00 97.12 78 PRO A N 1
ATOM 616 C CA . PRO A 1 78 ? 22.159 -9.147 -28.525 1.00 97.12 78 PRO A CA 1
ATOM 617 C C . PRO A 1 78 ? 23.535 -9.790 -28.309 1.00 97.12 78 PRO A C 1
ATOM 619 O O . PRO A 1 78 ? 23.645 -11.009 -28.208 1.00 97.12 78 PRO A O 1
ATOM 622 N N . THR A 1 79 ? 24.582 -8.975 -28.168 1.00 97.38 79 THR A N 1
ATOM 623 C CA . THR A 1 79 ? 25.957 -9.432 -27.916 1.00 97.38 79 THR A CA 1
ATOM 624 C C . THR A 1 79 ? 26.153 -10.056 -26.533 1.00 97.38 79 THR A C 1
ATOM 626 O O . THR A 1 79 ? 27.029 -10.902 -26.377 1.00 97.38 79 THR A O 1
ATOM 629 N N . ALA A 1 80 ? 25.351 -9.680 -25.531 1.00 96.88 80 ALA A N 1
ATOM 630 C CA . ALA A 1 80 ? 25.441 -10.226 -24.175 1.00 96.88 80 ALA A CA 1
ATOM 631 C C . ALA A 1 80 ? 24.710 -11.571 -24.016 1.00 96.88 80 ALA A C 1
ATOM 633 O O . ALA A 1 80 ? 24.986 -12.312 -23.070 1.00 96.88 80 ALA A O 1
ATOM 634 N N . VAL A 1 81 ? 23.775 -11.882 -24.920 1.00 95.88 81 VAL A N 1
ATOM 635 C CA . VAL A 1 81 ? 22.951 -13.103 -24.909 1.00 95.88 81 VAL A CA 1
ATOM 636 C C . VAL A 1 81 ? 22.768 -13.654 -26.336 1.00 95.88 81 VAL A C 1
ATOM 638 O O . VAL A 1 81 ? 21.652 -13.684 -26.847 1.00 95.88 81 VAL A O 1
ATOM 641 N N . PRO A 1 82 ? 23.836 -14.144 -26.996 1.00 94.25 82 PRO A N 1
ATOM 642 C CA . PRO A 1 82 ? 23.823 -14.460 -28.433 1.00 94.25 82 PRO A CA 1
ATOM 643 C C . PRO A 1 82 ? 22.803 -15.533 -28.855 1.00 94.25 82 PRO A C 1
ATOM 645 O O . PRO A 1 82 ? 22.410 -15.585 -30.016 1.00 94.25 82 PRO A O 1
ATOM 648 N N . ASN A 1 83 ? 22.349 -16.372 -27.918 1.00 95.88 83 ASN A N 1
ATOM 649 C CA . ASN A 1 83 ? 21.358 -17.423 -28.171 1.00 95.88 83 ASN A CA 1
ATOM 650 C C . ASN A 1 83 ? 19.913 -16.996 -27.845 1.00 95.88 83 ASN A C 1
ATOM 652 O O . ASN A 1 83 ? 18.985 -17.779 -28.043 1.00 95.88 83 ASN A O 1
ATOM 656 N N . TYR A 1 84 ? 19.701 -15.785 -27.318 1.00 96.38 84 TYR A N 1
ATOM 657 C CA . TYR A 1 84 ? 18.368 -15.260 -27.037 1.00 96.38 84 TYR A CA 1
ATOM 658 C C . TYR A 1 84 ? 17.815 -14.530 -28.263 1.00 96.38 84 TYR A C 1
ATOM 660 O O . TYR A 1 84 ? 18.437 -13.614 -28.800 1.00 96.38 84 TYR A O 1
ATOM 668 N N . ARG A 1 85 ? 16.615 -14.914 -28.703 1.00 96.94 85 ARG A N 1
ATOM 669 C CA . ARG A 1 85 ? 15.962 -14.300 -29.861 1.00 96.94 85 ARG A CA 1
ATOM 670 C C . ARG A 1 85 ? 15.075 -13.136 -29.429 1.00 96.94 85 ARG A C 1
ATOM 672 O O . ARG A 1 85 ? 13.939 -13.341 -28.999 1.00 96.94 85 ARG A O 1
ATOM 679 N N . TYR A 1 86 ? 15.566 -11.917 -29.617 1.00 97.69 86 TYR A N 1
ATOM 680 C CA . TYR A 1 86 ? 14.728 -10.721 -29.557 1.00 97.69 86 TYR A CA 1
ATOM 681 C C . TYR A 1 86 ? 13.748 -10.690 -30.736 1.00 97.69 86 TYR A C 1
ATOM 683 O O . TYR A 1 86 ? 14.102 -11.044 -31.864 1.00 97.69 86 TYR A O 1
ATOM 691 N N . SER A 1 87 ? 12.501 -10.297 -30.481 1.00 97.31 87 SER A N 1
ATOM 692 C CA . SER A 1 87 ? 11.483 -10.192 -31.522 1.00 97.31 87 SER A CA 1
ATOM 693 C C . SER A 1 87 ? 11.840 -9.078 -32.499 1.00 97.31 87 SER A C 1
ATOM 695 O O . SER A 1 87 ? 12.067 -7.940 -32.094 1.00 97.31 87 SER A O 1
ATOM 697 N N . THR A 1 88 ? 11.818 -9.379 -33.794 1.00 96.50 88 THR A N 1
ATOM 698 C CA . THR A 1 88 ? 12.019 -8.387 -34.860 1.00 96.50 88 THR A CA 1
ATOM 699 C C . THR A 1 88 ? 10.798 -7.491 -35.071 1.00 96.50 88 THR A C 1
ATOM 701 O O . THR A 1 88 ? 10.870 -6.545 -35.845 1.00 96.50 88 THR A O 1
ATOM 704 N N . SER A 1 89 ? 9.669 -7.788 -34.415 1.00 96.25 89 SER A N 1
ATOM 705 C CA . SER A 1 89 ? 8.459 -6.958 -34.454 1.00 96.25 89 SER A CA 1
ATOM 706 C C . SER A 1 89 ? 8.478 -5.805 -33.445 1.00 96.25 89 SER A C 1
ATOM 708 O O . SER A 1 89 ? 7.540 -5.014 -33.421 1.00 96.25 89 SER A O 1
ATOM 710 N N . ILE A 1 90 ? 9.482 -5.752 -32.565 1.00 96.81 90 ILE A N 1
ATOM 711 C CA . ILE A 1 90 ? 9.628 -4.721 -31.536 1.00 96.81 90 ILE A CA 1
ATOM 712 C C . ILE A 1 90 ? 10.685 -3.719 -32.004 1.00 96.81 90 ILE A C 1
ATOM 714 O O . ILE A 1 90 ? 11.761 -4.110 -32.455 1.00 96.81 90 ILE A O 1
ATOM 718 N N . ASP A 1 91 ? 10.377 -2.429 -31.880 1.00 95.69 91 ASP A N 1
ATOM 719 C CA . ASP A 1 91 ? 11.356 -1.365 -32.076 1.00 95.69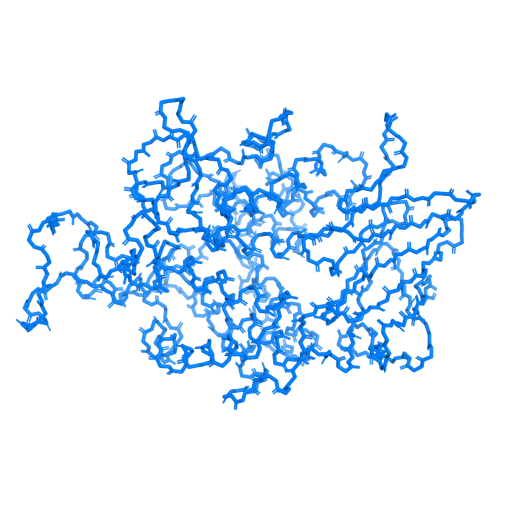 91 ASP A CA 1
ATOM 720 C C . ASP A 1 91 ? 12.290 -1.278 -30.862 1.00 95.69 91 ASP A C 1
ATOM 722 O O . ASP A 1 91 ? 11.905 -0.805 -29.791 1.00 95.69 91 ASP A O 1
ATOM 726 N N . TRP A 1 92 ? 13.523 -1.745 -31.051 1.00 97.50 92 TRP A N 1
ATOM 727 C CA . TRP A 1 92 ? 14.582 -1.732 -30.041 1.00 97.50 92 TRP A CA 1
ATOM 728 C C . TRP A 1 92 ? 15.483 -0.491 -30.107 1.00 97.50 92 TRP A C 1
ATOM 730 O O . TRP A 1 92 ? 16.502 -0.433 -29.421 1.00 97.50 92 TRP A O 1
ATOM 740 N N . THR A 1 93 ? 15.154 0.492 -30.953 1.00 95.50 93 THR A N 1
ATOM 741 C CA . THR A 1 93 ? 15.935 1.735 -31.096 1.00 95.50 93 THR A CA 1
ATOM 742 C C . THR A 1 93 ? 15.506 2.826 -30.113 1.00 95.50 93 THR A C 1
ATOM 744 O O . THR A 1 93 ? 16.192 3.837 -29.955 1.00 95.50 93 THR A O 1
ATOM 747 N N . SER A 1 94 ? 14.386 2.617 -29.417 1.00 93.12 94 SER A N 1
ATOM 748 C CA . SER A 1 94 ? 13.881 3.514 -28.380 1.00 93.12 94 SER A CA 1
ATOM 749 C C . SER A 1 94 ? 14.830 3.599 -27.180 1.00 93.12 94 SER A C 1
ATOM 751 O O . SER A 1 94 ? 15.395 2.598 -26.745 1.00 93.12 94 SER A O 1
ATOM 753 N N . TRP A 1 95 ? 14.901 4.771 -26.539 1.00 95.12 95 TRP A N 1
ATOM 754 C CA . TRP A 1 95 ? 15.637 4.964 -25.279 1.00 95.12 95 TRP A CA 1
ATOM 755 C C . TRP A 1 95 ? 15.169 4.029 -24.146 1.00 95.12 95 TRP A C 1
ATOM 757 O O . TRP A 1 95 ? 15.899 3.796 -23.185 1.00 95.12 95 TRP A O 1
ATOM 767 N N . THR A 1 96 ? 13.950 3.493 -24.258 1.00 95.94 96 THR A N 1
ATOM 768 C CA . THR A 1 96 ? 13.349 2.563 -23.291 1.00 95.94 96 THR A CA 1
ATOM 769 C C . THR A 1 96 ? 13.924 1.141 -23.376 1.00 95.94 96 THR A C 1
ATOM 771 O O . THR A 1 96 ? 13.763 0.349 -22.442 1.00 95.94 96 THR A O 1
ATOM 774 N N . SER A 1 97 ? 14.638 0.826 -24.463 1.00 97.75 97 SER A N 1
ATOM 775 C CA . SER A 1 97 ? 15.300 -0.459 -24.709 1.00 97.75 97 SER A CA 1
ATOM 776 C C . SER A 1 97 ? 16.693 -0.477 -24.083 1.00 97.75 97 SER A C 1
ATOM 778 O O . SER A 1 97 ? 17.716 -0.354 -24.751 1.00 97.75 97 SER A O 1
ATOM 780 N N . TRP A 1 98 ? 16.730 -0.593 -22.758 1.00 98.25 98 TRP A N 1
ATOM 781 C CA . TRP A 1 98 ? 17.967 -0.569 -21.980 1.00 98.25 98 TRP A CA 1
ATOM 782 C C . TRP A 1 98 ? 18.877 -1.764 -22.278 1.00 98.25 98 TRP A C 1
ATOM 784 O O . TRP A 1 98 ? 18.415 -2.903 -22.342 1.00 98.25 98 TRP A O 1
ATOM 794 N N . ASN A 1 99 ? 20.185 -1.512 -22.372 1.00 98.19 99 ASN A N 1
ATOM 795 C CA . ASN A 1 99 ? 21.202 -2.564 -22.347 1.00 98.19 99 ASN A CA 1
ATOM 796 C C . ASN A 1 99 ? 21.341 -3.166 -20.935 1.00 98.19 99 ASN A C 1
ATOM 798 O O . ASN A 1 99 ? 20.720 -2.692 -19.975 1.00 98.19 99 ASN A O 1
ATOM 802 N N . LYS A 1 100 ? 22.173 -4.203 -20.777 1.00 98.25 100 LYS A N 1
ATOM 803 C CA . LYS A 1 100 ? 22.304 -4.908 -19.495 1.00 98.25 100 LYS A CA 1
ATOM 804 C C . LYS A 1 100 ? 22.786 -3.992 -18.375 1.00 98.25 100 LYS A C 1
ATOM 806 O O . LYS A 1 100 ? 22.286 -4.087 -17.258 1.00 98.25 100 LYS A O 1
ATOM 811 N N . ALA A 1 101 ? 23.734 -3.102 -18.664 1.00 98.31 101 ALA A N 1
ATOM 812 C CA . ALA A 1 101 ? 24.270 -2.171 -17.676 1.00 98.31 101 ALA A CA 1
ATOM 813 C C . ALA A 1 101 ? 23.189 -1.215 -17.142 1.00 98.31 101 ALA A C 1
ATOM 815 O O . ALA A 1 101 ? 23.045 -1.071 -15.930 1.00 98.31 101 ALA A O 1
ATOM 816 N N . ALA A 1 102 ? 22.392 -0.613 -18.030 1.00 98.31 102 ALA A N 1
ATOM 817 C CA . ALA A 1 102 ? 21.310 0.291 -17.650 1.00 98.31 102 ALA A CA 1
ATOM 818 C C . ALA A 1 102 ? 20.164 -0.441 -16.933 1.00 98.31 102 ALA A C 1
ATOM 820 O O . ALA A 1 102 ? 19.669 0.059 -15.924 1.00 98.31 102 ALA A O 1
ATOM 821 N N . ALA A 1 103 ? 19.782 -1.636 -17.395 1.00 98.44 103 ALA A N 1
ATOM 822 C CA . ALA A 1 103 ? 18.766 -2.457 -16.738 1.00 98.44 103 ALA A CA 1
ATOM 823 C C . ALA A 1 103 ? 19.195 -2.880 -15.321 1.00 98.44 103 ALA A C 1
ATOM 825 O O . ALA A 1 103 ? 18.408 -2.812 -14.380 1.00 98.44 103 ALA A O 1
ATOM 826 N N . TYR A 1 104 ? 20.460 -3.269 -15.143 1.00 98.44 104 TYR A N 1
ATOM 827 C CA . TYR A 1 104 ? 20.967 -3.772 -13.861 1.00 98.44 104 TYR A CA 1
ATOM 828 C C . TYR A 1 104 ? 21.412 -2.666 -12.901 1.00 98.44 104 TYR A C 1
ATOM 830 O O . TYR A 1 104 ? 21.809 -2.977 -11.776 1.00 98.44 104 TYR A O 1
ATOM 838 N N . ALA A 1 105 ? 21.352 -1.398 -13.309 1.00 98.50 105 ALA A N 1
ATOM 839 C CA . ALA A 1 105 ? 21.597 -0.291 -12.399 1.00 98.50 105 ALA A CA 1
ATOM 840 C C . ALA A 1 105 ? 20.586 -0.317 -11.239 1.00 98.50 105 ALA A C 1
ATOM 842 O O . ALA A 1 105 ? 19.439 -0.741 -11.396 1.00 98.50 105 ALA A O 1
ATOM 843 N N . ILE A 1 106 ? 21.046 0.108 -10.064 1.00 98.44 106 ILE A N 1
ATOM 844 C CA . ILE A 1 106 ? 20.316 0.061 -8.785 1.00 98.44 106 ILE A CA 1
ATOM 845 C C . ILE A 1 106 ? 19.983 1.468 -8.268 1.00 98.44 106 ILE A C 1
ATOM 847 O O . ILE A 1 106 ? 19.798 1.701 -7.080 1.00 98.44 106 ILE A O 1
ATOM 851 N N . ASP A 1 107 ? 19.958 2.428 -9.182 1.00 97.88 107 ASP A N 1
ATOM 852 C CA . ASP A 1 107 ? 20.013 3.866 -8.941 1.00 97.88 107 ASP A CA 1
ATOM 853 C C . ASP A 1 107 ? 18.629 4.533 -8.861 1.00 97.88 107 ASP A C 1
ATOM 855 O O . ASP A 1 107 ? 18.540 5.755 -8.937 1.00 97.88 107 ASP A O 1
ATOM 859 N N . ARG A 1 108 ? 17.544 3.762 -8.690 1.00 97.81 108 ARG A N 1
ATOM 860 C CA . ARG A 1 108 ? 16.163 4.276 -8.649 1.00 97.81 108 ARG A CA 1
ATOM 861 C C . ARG A 1 108 ? 15.437 3.859 -7.370 1.00 97.81 108 ARG A C 1
ATOM 863 O O . ARG A 1 108 ? 15.023 2.708 -7.231 1.00 97.81 108 ARG A O 1
ATOM 870 N N . ALA A 1 109 ? 15.233 4.808 -6.452 1.00 98.12 109 ALA A N 1
ATOM 871 C CA . ALA A 1 109 ? 14.641 4.550 -5.135 1.00 98.12 109 ALA A CA 1
ATOM 872 C C . ALA A 1 109 ? 13.205 3.990 -5.183 1.00 98.12 109 ALA A C 1
ATOM 874 O O . ALA A 1 109 ? 12.841 3.195 -4.318 1.00 98.12 109 ALA A O 1
ATOM 875 N N . TYR A 1 110 ? 12.408 4.335 -6.200 1.00 97.75 110 TYR A N 1
ATOM 876 C CA . TYR A 1 110 ? 11.038 3.828 -6.363 1.00 97.75 110 TYR A CA 1
ATOM 877 C C . TYR A 1 110 ? 10.961 2.295 -6.375 1.00 97.75 110 TYR A C 1
ATOM 879 O O . TYR A 1 110 ? 10.106 1.707 -5.713 1.00 97.75 110 TYR A O 1
ATOM 887 N N . ASN A 1 111 ? 11.931 1.632 -7.009 1.00 98.56 111 ASN A N 1
ATOM 888 C CA . ASN A 1 111 ? 11.952 0.172 -7.132 1.00 98.56 111 ASN A CA 1
ATOM 889 C C . ASN A 1 111 ? 12.071 -0.533 -5.772 1.00 98.56 111 ASN A C 1
ATOM 891 O O . ASN A 1 111 ? 11.565 -1.640 -5.581 1.00 98.56 111 ASN A O 1
ATOM 895 N N . TYR A 1 112 ? 12.725 0.115 -4.805 1.00 98.81 112 TYR A N 1
ATOM 896 C CA . TYR A 1 112 ? 12.916 -0.427 -3.463 1.00 98.81 112 TYR A CA 1
ATOM 897 C C . TYR A 1 112 ? 11.598 -0.527 -2.693 1.00 98.81 112 TYR A C 1
ATOM 899 O O . TYR A 1 112 ? 11.469 -1.403 -1.837 1.00 98.81 112 TYR A O 1
ATOM 907 N N . VAL A 1 113 ? 10.606 0.313 -3.016 1.00 98.75 113 VAL A N 1
ATOM 908 C CA . VAL A 1 113 ? 9.289 0.278 -2.369 1.00 98.75 113 VAL A CA 1
ATOM 909 C C . VAL A 1 113 ? 8.577 -1.040 -2.655 1.00 98.75 113 VAL A C 1
ATOM 911 O O . VAL A 1 113 ? 8.077 -1.689 -1.736 1.00 98.75 113 VAL A O 1
ATOM 914 N N . HIS A 1 114 ? 8.586 -1.485 -3.912 1.00 98.50 114 HIS A N 1
ATOM 915 C CA . HIS A 1 114 ? 7.889 -2.704 -4.326 1.00 98.50 114 HIS A CA 1
ATOM 916 C C . HIS A 1 114 ? 8.509 -3.959 -3.701 1.00 98.50 114 HIS A C 1
ATOM 918 O O . HIS A 1 114 ? 7.794 -4.827 -3.200 1.00 98.50 114 HIS A O 1
ATOM 924 N N . VAL A 1 115 ? 9.843 -4.025 -3.661 1.00 98.81 115 VAL A N 1
ATOM 925 C CA . VAL A 1 115 ? 10.573 -5.137 -3.037 1.00 98.81 115 VAL A CA 1
ATOM 926 C C . VAL A 1 115 ? 10.361 -5.152 -1.519 1.00 98.81 115 VAL A C 1
ATOM 928 O O . VAL A 1 115 ? 10.085 -6.206 -0.945 1.00 98.81 115 VAL A O 1
ATOM 931 N N . ALA A 1 116 ? 10.418 -3.990 -0.859 1.00 98.94 116 ALA A N 1
ATOM 932 C CA . ALA A 1 116 ? 10.150 -3.892 0.574 1.00 98.94 116 ALA A CA 1
ATOM 933 C C . ALA A 1 116 ? 8.707 -4.298 0.919 1.00 98.94 116 ALA A C 1
ATOM 935 O O . ALA A 1 116 ? 8.501 -5.036 1.882 1.00 98.94 116 ALA A O 1
ATOM 936 N N . GLY A 1 117 ? 7.722 -3.884 0.112 1.00 98.75 117 GLY A N 1
ATOM 937 C CA . GLY A 1 117 ? 6.321 -4.280 0.274 1.00 98.75 117 GLY A CA 1
ATOM 938 C C . GLY A 1 117 ? 6.088 -5.781 0.081 1.00 98.75 117 GLY A C 1
ATOM 939 O O . GLY A 1 117 ? 5.326 -6.388 0.839 1.00 98.75 117 GLY A O 1
ATOM 940 N N . ALA A 1 118 ? 6.794 -6.413 -0.863 1.00 98.81 118 ALA A N 1
ATOM 941 C CA . ALA A 1 118 ? 6.746 -7.862 -1.058 1.00 98.81 118 ALA A CA 1
ATOM 942 C C . ALA A 1 118 ? 7.266 -8.627 0.172 1.00 98.81 118 ALA A C 1
ATOM 944 O O . ALA A 1 118 ? 6.576 -9.504 0.699 1.00 98.81 118 ALA A O 1
ATOM 945 N N . TYR A 1 119 ? 8.440 -8.247 0.690 1.00 98.94 119 TYR A N 1
ATOM 946 C CA . TYR A 1 119 ? 8.989 -8.852 1.907 1.00 98.94 119 TYR A CA 1
ATOM 947 C C . TYR A 1 119 ? 8.119 -8.589 3.137 1.00 98.94 119 TYR A C 1
ATOM 949 O O . TYR A 1 119 ? 7.857 -9.512 3.908 1.00 98.94 119 TYR A O 1
ATOM 957 N N . TRP A 1 120 ? 7.627 -7.358 3.312 1.00 98.94 120 TRP A N 1
ATOM 958 C CA . TRP A 1 120 ? 6.741 -7.021 4.426 1.00 98.94 120 TRP A CA 1
ATOM 959 C C . TRP A 1 120 ? 5.455 -7.854 4.393 1.00 98.94 120 TRP A C 1
ATOM 961 O O . TRP A 1 120 ? 5.025 -8.357 5.430 1.00 98.94 120 TRP A O 1
ATOM 971 N N . SER A 1 121 ? 4.893 -8.104 3.208 1.00 98.81 121 SER A N 1
ATOM 972 C CA . SER A 1 121 ? 3.713 -8.961 3.062 1.00 98.81 121 SER A CA 1
ATOM 973 C C . SER A 1 121 ? 3.955 -10.383 3.569 1.00 98.81 121 SER A C 1
ATOM 975 O O . SER A 1 121 ? 3.151 -10.898 4.346 1.00 98.81 121 SER A O 1
ATOM 977 N N . LEU A 1 122 ? 5.076 -11.014 3.195 1.00 98.81 122 LEU A N 1
ATOM 978 C CA . LEU A 1 122 ? 5.406 -12.350 3.706 1.00 98.81 122 LEU A CA 1
ATOM 979 C C . LEU A 1 122 ? 5.774 -12.345 5.187 1.00 98.81 122 LEU A C 1
ATOM 981 O O . LEU A 1 122 ? 5.436 -13.302 5.876 1.00 98.81 122 LEU A O 1
ATOM 985 N N . TYR A 1 123 ? 6.368 -11.271 5.712 1.00 98.81 123 TYR A N 1
ATOM 986 C CA . TYR A 1 123 ? 6.523 -11.110 7.158 1.00 98.81 123 TYR A CA 1
ATOM 987 C C . TYR A 1 123 ? 5.162 -11.178 7.870 1.00 98.81 123 TYR A C 1
ATOM 989 O O . TYR A 1 123 ? 5.010 -11.943 8.825 1.00 98.81 123 TYR A O 1
ATOM 997 N N . ARG A 1 124 ? 4.151 -10.442 7.383 1.00 98.31 124 ARG A N 1
ATOM 998 C CA . ARG A 1 124 ? 2.797 -10.451 7.964 1.00 98.31 124 ARG A CA 1
ATOM 999 C C . ARG A 1 124 ? 2.185 -11.852 7.938 1.00 98.31 124 ARG A C 1
ATOM 1001 O O . ARG A 1 124 ? 1.640 -12.294 8.950 1.00 98.31 124 ARG A O 1
ATOM 1008 N N . VAL A 1 125 ? 2.327 -12.573 6.821 1.00 98.12 125 VAL A N 1
ATOM 1009 C CA . VAL A 1 125 ? 1.846 -13.960 6.691 1.00 98.12 125 VAL A CA 1
ATOM 1010 C C . VAL A 1 125 ? 2.592 -14.892 7.641 1.00 98.12 125 VAL A C 1
ATOM 1012 O O . VAL A 1 125 ? 1.952 -15.602 8.409 1.00 98.12 125 VAL A O 1
ATOM 1015 N N . ALA A 1 126 ? 3.924 -14.863 7.646 1.00 98.12 126 ALA A N 1
ATOM 1016 C CA . ALA A 1 126 ? 4.758 -15.711 8.495 1.00 98.12 126 ALA A CA 1
ATOM 1017 C C . ALA A 1 126 ? 4.481 -15.481 9.986 1.00 98.12 126 ALA A C 1
ATOM 1019 O O . ALA A 1 126 ? 4.522 -16.417 10.785 1.00 98.12 126 ALA A O 1
ATOM 1020 N N . ARG A 1 127 ? 4.172 -14.235 10.369 1.00 96.62 127 ARG A N 1
ATOM 1021 C CA . ARG A 1 127 ? 3.897 -13.871 11.760 1.00 96.62 127 ARG A CA 1
ATOM 1022 C C . ARG A 1 127 ? 2.520 -14.330 12.237 1.00 96.62 127 ARG A C 1
ATOM 1024 O O . ARG A 1 127 ? 2.413 -14.764 13.385 1.00 96.62 127 ARG A O 1
ATOM 1031 N N . ALA A 1 128 ? 1.498 -14.222 11.387 1.00 95.56 128 ALA A N 1
ATOM 1032 C CA . ALA A 1 128 ? 0.107 -14.541 11.724 1.00 95.56 128 ALA A CA 1
ATOM 1033 C C . ALA A 1 128 ? -0.286 -16.002 11.420 1.00 95.56 128 ALA A C 1
ATOM 1035 O O . ALA A 1 128 ? -1.117 -16.582 12.120 1.00 95.56 128 ALA A O 1
ATOM 1036 N N . TYR A 1 129 ? 0.331 -16.611 10.405 1.00 95.50 129 TYR A N 1
ATOM 1037 C CA . TYR A 1 129 ? 0.041 -17.954 9.894 1.00 95.50 129 TYR A CA 1
ATOM 1038 C C . TYR A 1 129 ? 1.344 -18.751 9.688 1.00 95.50 129 TYR A C 1
ATOM 1040 O O . TYR A 1 129 ? 1.666 -19.140 8.562 1.00 95.50 129 TYR A O 1
ATOM 1048 N N . PRO A 1 130 ? 2.112 -19.032 10.757 1.00 95.12 130 PRO A N 1
ATOM 1049 C CA . PRO A 1 130 ? 3.450 -19.621 10.646 1.00 95.12 130 PRO A CA 1
ATOM 1050 C C . PRO A 1 130 ? 3.475 -20.981 9.934 1.00 95.12 130 PRO A C 1
ATOM 1052 O O . PRO A 1 130 ? 4.480 -21.338 9.338 1.00 95.12 130 PRO A O 1
ATOM 1055 N N . ALA A 1 131 ? 2.367 -21.730 9.933 1.00 94.69 131 ALA A N 1
ATOM 1056 C CA . ALA A 1 131 ? 2.267 -23.010 9.230 1.00 94.69 131 ALA A CA 1
ATOM 1057 C C . ALA A 1 131 ? 2.271 -22.892 7.688 1.00 94.69 131 ALA A C 1
ATOM 1059 O O . ALA A 1 131 ? 2.450 -23.900 7.004 1.00 94.69 131 ALA A O 1
ATOM 1060 N N . LEU A 1 132 ? 2.041 -21.694 7.135 1.00 96.00 132 LEU A N 1
ATOM 1061 C CA . LEU A 1 132 ? 1.992 -21.467 5.684 1.00 96.00 132 LEU A CA 1
ATOM 1062 C C . LEU A 1 132 ? 3.353 -21.156 5.068 1.00 96.00 132 LEU A C 1
ATOM 1064 O O . LEU A 1 132 ? 3.513 -21.315 3.863 1.00 96.00 132 LEU A O 1
ATOM 1068 N N . VAL A 1 133 ? 4.304 -20.702 5.878 1.00 96.56 133 VAL A N 1
ATOM 1069 C CA . VAL A 1 133 ? 5.605 -20.198 5.434 1.00 96.56 133 VAL A CA 1
ATOM 1070 C C . VAL A 1 133 ? 6.670 -21.190 5.875 1.00 96.56 133 VAL A C 1
ATOM 1072 O O . VAL A 1 133 ? 6.730 -21.547 7.051 1.00 96.56 133 VAL A O 1
ATOM 1075 N N . LYS A 1 134 ? 7.479 -21.679 4.933 1.00 96.25 134 LYS A N 1
ATOM 1076 C CA . LYS A 1 134 ? 8.423 -22.781 5.180 1.00 96.25 134 LYS A CA 1
ATOM 1077 C C . LYS A 1 134 ? 9.864 -22.437 4.835 1.00 96.25 134 LYS A C 1
ATOM 1079 O O . LYS A 1 134 ? 10.763 -23.116 5.322 1.00 96.25 134 LYS A O 1
ATOM 1084 N N . SER A 1 135 ? 10.079 -21.433 3.992 1.00 96.75 135 SER A N 1
ATOM 1085 C CA . SER A 1 135 ? 11.391 -21.155 3.405 1.00 96.75 135 SER A CA 1
ATOM 1086 C C . SER A 1 135 ? 12.223 -20.247 4.304 1.00 96.75 135 SER A C 1
ATOM 1088 O O . SER A 1 135 ? 13.382 -20.555 4.572 1.00 96.75 135 SER A O 1
ATOM 1090 N N . HIS A 1 136 ? 11.616 -19.190 4.858 1.00 98.25 136 HIS A N 1
ATOM 1091 C CA . HIS A 1 136 ? 12.277 -18.281 5.805 1.00 98.25 136 HIS A CA 1
ATOM 1092 C C . HIS A 1 136 ? 11.402 -17.951 7.010 1.00 98.25 136 HIS A C 1
ATOM 1094 O O . HIS A 1 136 ? 10.175 -18.012 6.957 1.00 98.25 136 HIS A O 1
ATOM 1100 N N . THR A 1 137 ? 12.039 -17.566 8.113 1.00 98.44 137 THR A N 1
ATOM 1101 C CA . THR A 1 137 ? 11.344 -17.117 9.322 1.00 98.44 137 THR A CA 1
ATOM 1102 C C . THR A 1 137 ? 10.741 -15.720 9.139 1.00 98.44 137 THR A C 1
ATOM 1104 O O . THR A 1 137 ? 11.150 -14.943 8.272 1.00 98.44 137 THR A O 1
ATOM 1107 N N . TRP A 1 138 ? 9.766 -15.360 9.980 1.00 98.44 138 TRP A N 1
ATOM 1108 C CA . TRP A 1 138 ? 9.141 -14.033 9.926 1.00 98.44 138 TRP A CA 1
ATOM 1109 C C . TRP A 1 138 ? 10.169 -12.901 10.102 1.00 98.44 138 TRP A C 1
ATOM 1111 O O . TRP A 1 138 ? 10.076 -11.872 9.432 1.00 98.44 138 TRP A O 1
ATOM 1121 N N . ASP A 1 139 ? 11.167 -13.084 10.972 1.00 98.62 139 ASP A N 1
ATOM 1122 C CA . ASP A 1 139 ? 12.174 -12.066 11.279 1.00 98.62 139 ASP A CA 1
ATOM 1123 C C . ASP A 1 139 ? 13.152 -11.863 10.120 1.00 98.62 139 ASP A C 1
ATOM 1125 O O . ASP A 1 139 ? 13.603 -10.736 9.894 1.00 98.62 139 ASP A O 1
ATOM 1129 N N . TRP A 1 140 ? 13.395 -12.909 9.323 1.00 98.81 140 TRP A N 1
ATOM 1130 C CA . TRP A 1 140 ? 14.138 -12.796 8.075 1.00 98.81 140 TRP A CA 1
ATOM 1131 C C . TRP A 1 140 ? 13.401 -11.892 7.085 1.00 98.81 140 TRP A C 1
ATOM 1133 O O . TRP A 1 140 ? 13.978 -10.911 6.619 1.00 98.81 140 TRP A O 1
ATOM 1143 N N . TYR A 1 141 ? 12.109 -12.132 6.834 1.00 98.88 141 TYR A N 1
ATOM 1144 C CA . TYR A 1 141 ? 11.314 -11.295 5.926 1.00 98.88 141 TYR A CA 1
ATOM 1145 C C . TYR A 1 141 ? 11.255 -9.829 6.384 1.00 98.88 141 TYR A C 1
ATOM 1147 O O . TYR A 1 141 ? 11.446 -8.920 5.573 1.00 98.88 141 TYR A O 1
ATOM 1155 N N . LEU A 1 142 ? 11.079 -9.575 7.687 1.00 98.94 142 LEU A N 1
ATOM 1156 C CA . LEU A 1 142 ? 11.102 -8.209 8.224 1.00 98.94 142 LEU A CA 1
ATOM 1157 C C . LEU A 1 142 ? 12.485 -7.557 8.064 1.00 98.94 142 LEU A C 1
ATOM 1159 O O . LEU A 1 142 ? 12.585 -6.373 7.733 1.00 98.94 142 LEU A O 1
ATOM 1163 N N . ASN A 1 143 ? 13.563 -8.324 8.256 1.00 98.94 143 ASN A N 1
ATOM 1164 C CA . ASN A 1 143 ? 14.924 -7.851 8.021 1.00 98.94 143 ASN A CA 1
ATOM 1165 C C . ASN A 1 143 ? 15.179 -7.508 6.549 1.00 98.94 143 ASN A C 1
ATOM 1167 O O . ASN A 1 143 ? 15.812 -6.485 6.279 1.00 98.94 143 ASN A O 1
ATOM 1171 N N . GLN A 1 144 ? 14.693 -8.326 5.612 1.00 98.94 144 GLN A N 1
ATOM 1172 C CA . GLN A 1 144 ? 14.813 -8.056 4.180 1.00 98.94 144 GLN A CA 1
ATOM 1173 C C . GLN A 1 144 ? 14.068 -6.775 3.805 1.00 98.94 144 GLN A C 1
ATOM 1175 O O . GLN A 1 144 ? 14.639 -5.918 3.128 1.00 98.94 144 GLN A O 1
ATOM 1180 N N . ALA A 1 145 ? 12.839 -6.598 4.302 1.00 98.94 145 ALA A N 1
ATOM 1181 C CA . ALA A 1 145 ? 12.058 -5.385 4.082 1.00 98.94 145 ALA A CA 1
ATOM 1182 C C . ALA A 1 145 ? 12.820 -4.146 4.581 1.00 98.94 145 ALA A C 1
ATOM 1184 O O . ALA A 1 145 ? 13.125 -3.251 3.795 1.00 98.94 145 ALA A O 1
ATOM 1185 N N . TYR A 1 146 ? 13.236 -4.141 5.852 1.00 98.94 146 TYR A N 1
ATOM 1186 C CA . TYR A 1 146 ? 14.028 -3.060 6.452 1.00 98.94 146 TYR A CA 1
ATOM 1187 C C . TYR A 1 146 ? 15.320 -2.755 5.677 1.00 98.94 146 TYR A C 1
ATOM 1189 O O . TYR A 1 146 ? 15.588 -1.600 5.341 1.00 98.94 146 TYR A O 1
ATOM 1197 N N . SER A 1 147 ? 16.120 -3.780 5.376 1.00 98.94 147 SER A N 1
ATOM 1198 C CA . SER A 1 147 ? 17.426 -3.604 4.727 1.00 98.94 147 SER A CA 1
ATOM 1199 C C . SER A 1 147 ? 17.279 -3.062 3.307 1.00 98.94 147 SER A C 1
ATOM 1201 O O . SER A 1 147 ? 18.085 -2.237 2.881 1.00 98.94 147 SER A O 1
ATOM 1203 N N . THR A 1 148 ? 16.207 -3.456 2.610 1.00 98.94 148 THR A N 1
ATOM 1204 C CA . THR A 1 148 ? 15.826 -2.895 1.307 1.00 98.94 148 THR A CA 1
ATOM 1205 C C . THR A 1 148 ? 15.563 -1.396 1.422 1.00 98.94 148 THR A C 1
ATOM 1207 O O . THR A 1 148 ? 16.159 -0.623 0.675 1.00 98.94 148 THR A O 1
ATOM 1210 N N . VAL A 1 149 ? 14.754 -0.963 2.398 1.00 98.88 149 VAL A N 1
ATOM 1211 C CA . VAL A 1 149 ? 14.477 0.469 2.606 1.00 98.88 149 VAL A CA 1
ATOM 1212 C C . VAL A 1 149 ? 15.769 1.245 2.848 1.00 98.88 149 VAL A C 1
ATOM 1214 O O . VAL A 1 149 ? 16.058 2.201 2.132 1.00 98.88 149 VAL A O 1
ATOM 1217 N N . ILE A 1 150 ? 16.593 0.808 3.804 1.00 98.88 150 ILE A N 1
ATOM 1218 C CA . ILE A 1 150 ? 17.843 1.506 4.142 1.00 98.88 150 ILE A CA 1
ATOM 1219 C C . ILE A 1 150 ? 18.810 1.545 2.956 1.00 98.88 150 ILE A C 1
ATOM 1221 O O . ILE A 1 150 ? 19.481 2.557 2.743 1.00 98.88 150 ILE A O 1
ATOM 1225 N N . ARG A 1 151 ? 18.879 0.477 2.155 1.00 98.81 151 ARG A N 1
ATOM 1226 C CA . ARG A 1 151 ? 19.719 0.450 0.955 1.00 98.81 151 ARG A CA 1
ATOM 1227 C C . ARG A 1 151 ? 19.259 1.450 -0.102 1.00 98.81 151 ARG A C 1
ATOM 1229 O O . ARG A 1 151 ? 20.122 2.072 -0.723 1.00 98.81 151 ARG A O 1
ATOM 1236 N N . GLY A 1 152 ? 17.949 1.608 -0.282 1.00 98.62 152 GLY A N 1
ATOM 1237 C CA . GLY A 1 152 ? 17.361 2.581 -1.205 1.00 98.62 152 GLY A CA 1
ATOM 1238 C C . GLY A 1 152 ? 17.608 4.035 -0.793 1.00 98.62 152 GLY A C 1
ATOM 1239 O O . GLY A 1 152 ? 17.565 4.922 -1.635 1.00 98.62 152 GLY A O 1
ATOM 1240 N N . MET A 1 153 ? 17.910 4.289 0.484 1.00 98.38 153 MET A N 1
ATOM 1241 C CA . MET A 1 153 ? 18.179 5.635 1.013 1.00 98.38 153 MET A CA 1
ATOM 1242 C C . MET A 1 153 ? 19.655 6.056 0.951 1.00 98.38 153 MET A C 1
ATOM 1244 O O . MET A 1 153 ? 20.017 7.118 1.459 1.00 98.38 153 MET A O 1
ATOM 1248 N N . ARG A 1 154 ? 20.535 5.238 0.364 1.00 98.19 154 ARG A N 1
ATOM 1249 C CA . ARG A 1 154 ? 21.957 5.581 0.206 1.00 98.19 154 ARG A CA 1
ATOM 1250 C C . ARG A 1 154 ? 22.165 6.593 -0.922 1.00 98.19 154 ARG A C 1
ATOM 1252 O O . ARG A 1 154 ? 21.393 6.635 -1.871 1.00 98.19 154 ARG A O 1
ATOM 1259 N N . ASN A 1 155 ? 23.236 7.383 -0.830 1.00 96.94 155 ASN A N 1
ATOM 1260 C CA . ASN A 1 155 ? 23.530 8.488 -1.755 1.00 96.94 155 ASN A CA 1
ATOM 1261 C C . ASN A 1 155 ? 23.780 8.059 -3.213 1.00 96.94 155 ASN A C 1
ATOM 1263 O O . ASN A 1 155 ? 23.730 8.902 -4.100 1.00 96.94 155 ASN A O 1
ATOM 1267 N N . ASP A 1 156 ? 24.066 6.781 -3.459 1.00 97.00 156 ASP A N 1
ATOM 1268 C CA . ASP A 1 156 ? 24.229 6.207 -4.798 1.00 97.00 156 ASP A CA 1
ATOM 1269 C C . ASP A 1 156 ? 22.892 5.835 -5.466 1.00 97.00 156 ASP A C 1
ATOM 1271 O O . ASP A 1 156 ? 22.882 5.382 -6.608 1.00 97.00 156 ASP A O 1
ATOM 1275 N N . VAL A 1 157 ? 21.767 6.022 -4.768 1.00 98.38 157 VAL A N 1
ATOM 1276 C CA . VAL A 1 157 ? 20.418 5.761 -5.276 1.00 98.38 157 VAL A CA 1
ATOM 1277 C C . VAL A 1 157 ? 19.703 7.086 -5.528 1.00 98.38 157 VAL A C 1
ATOM 1279 O O . VAL A 1 157 ? 19.437 7.855 -4.603 1.00 98.38 157 VAL A O 1
ATOM 1282 N N . GLY A 1 158 ? 19.370 7.354 -6.789 1.00 97.25 158 GLY A N 1
ATOM 1283 C CA . GLY A 1 158 ? 18.613 8.529 -7.207 1.00 97.25 158 GLY A CA 1
ATOM 1284 C C . GLY A 1 158 ? 17.179 8.538 -6.670 1.00 97.25 158 GLY A C 1
ATOM 1285 O O . GLY A 1 158 ? 16.625 7.507 -6.281 1.00 97.25 158 GLY A O 1
ATOM 1286 N N . TYR A 1 159 ? 16.572 9.727 -6.647 1.00 96.12 159 TYR A N 1
ATOM 1287 C CA . TYR A 1 159 ? 15.207 9.989 -6.155 1.00 96.12 159 TYR A CA 1
ATOM 1288 C C . TYR A 1 159 ? 14.956 9.652 -4.674 1.00 96.12 159 TYR A C 1
ATOM 1290 O O . TYR A 1 159 ? 13.856 9.850 -4.174 1.00 96.12 159 TYR A O 1
ATOM 1298 N N . ASN A 1 160 ? 15.969 9.240 -3.911 1.00 96.38 160 ASN A N 1
ATOM 1299 C CA . ASN A 1 160 ? 15.828 8.940 -2.482 1.00 96.38 160 ASN A CA 1
ATOM 1300 C C . ASN A 1 160 ? 15.466 10.163 -1.604 1.00 96.38 160 ASN A C 1
ATOM 1302 O O . ASN A 1 160 ? 15.209 10.008 -0.412 1.00 96.38 160 ASN A O 1
ATOM 1306 N N . ARG A 1 161 ? 15.446 11.378 -2.169 1.00 95.38 161 ARG A N 1
ATOM 1307 C CA . ARG A 1 161 ? 15.043 12.626 -1.502 1.00 95.38 161 ARG A CA 1
ATOM 1308 C C . ARG A 1 161 ? 13.657 13.138 -1.893 1.00 95.38 161 ARG A C 1
ATOM 1310 O O . ARG A 1 161 ? 13.218 14.106 -1.289 1.00 95.38 161 ARG A O 1
ATOM 1317 N N . VAL A 1 162 ? 12.950 12.509 -2.832 1.00 95.25 162 VAL A N 1
ATOM 1318 C CA . VAL A 1 162 ? 11.552 12.867 -3.156 1.00 95.25 162 VAL A CA 1
ATOM 1319 C C . VAL A 1 162 ? 10.580 11.883 -2.509 1.00 95.25 162 VAL A C 1
ATOM 1321 O O . VAL A 1 162 ? 11.029 10.859 -2.001 1.00 95.25 162 VAL A O 1
ATOM 1324 N N . GLY A 1 163 ? 9.277 12.171 -2.475 1.00 95.75 163 GLY A N 1
ATOM 1325 C CA . GLY A 1 163 ? 8.276 11.203 -2.004 1.00 95.75 163 GLY A CA 1
ATOM 1326 C C . GLY A 1 163 ? 8.145 10.019 -2.969 1.00 95.75 163 GLY A C 1
ATOM 1327 O O . GLY A 1 163 ? 8.069 10.228 -4.178 1.00 95.75 163 GLY A O 1
ATOM 1328 N N . LEU A 1 164 ? 8.134 8.785 -2.455 1.00 96.94 164 LEU A N 1
ATOM 1329 C CA . LEU A 1 164 ? 8.079 7.581 -3.292 1.00 96.94 164 LEU A CA 1
ATOM 1330 C C . LEU A 1 164 ? 6.654 7.010 -3.388 1.00 96.94 164 LEU A C 1
ATOM 1332 O O . LEU A 1 164 ? 5.877 7.095 -2.442 1.00 96.94 164 LEU A O 1
ATOM 1336 N N . MET A 1 165 ? 6.317 6.382 -4.519 1.00 94.69 165 MET A N 1
ATOM 1337 C CA . MET A 1 165 ? 5.009 5.742 -4.709 1.00 94.69 165 MET A CA 1
ATOM 1338 C C . MET A 1 165 ? 4.865 4.475 -3.856 1.00 94.69 165 MET A C 1
ATOM 1340 O O . MET A 1 165 ? 5.618 3.516 -4.027 1.00 94.69 165 MET A O 1
ATOM 1344 N N . GLY A 1 166 ? 3.880 4.444 -2.959 1.00 96.38 166 GLY A N 1
ATOM 1345 C CA . GLY A 1 166 ? 3.624 3.326 -2.050 1.00 96.38 166 GLY A CA 1
ATOM 1346 C C . GLY A 1 166 ? 4.436 3.384 -0.760 1.00 96.38 166 GLY A C 1
ATOM 1347 O O . GLY A 1 166 ? 4.506 2.392 -0.032 1.00 96.38 166 GLY A O 1
ATOM 1348 N N . GLU A 1 167 ? 5.091 4.509 -0.476 1.00 95.44 167 GLU A N 1
ATOM 1349 C CA . GLU A 1 167 ? 6.060 4.617 0.612 1.00 95.44 167 GLU A CA 1
ATOM 1350 C C . GLU A 1 167 ? 5.443 4.478 2.010 1.00 95.44 167 GLU A C 1
ATOM 1352 O O . GLU A 1 167 ? 6.161 4.172 2.961 1.00 95.44 167 GLU A O 1
ATOM 1357 N N . THR A 1 168 ? 4.122 4.608 2.169 1.00 98.44 168 THR A N 1
ATOM 1358 C CA . THR A 1 168 ? 3.440 4.331 3.449 1.00 98.44 168 THR A CA 1
ATOM 1359 C C . THR A 1 168 ? 3.799 2.943 3.990 1.00 98.44 168 THR A C 1
ATOM 1361 O O . THR A 1 168 ? 3.877 2.757 5.205 1.00 98.44 168 THR A O 1
ATOM 1364 N N . VAL A 1 169 ? 4.125 1.976 3.121 1.00 98.81 169 VAL A N 1
ATOM 1365 C CA . VAL A 1 169 ? 4.597 0.647 3.545 1.00 98.81 169 VAL A CA 1
ATOM 1366 C C . VAL A 1 169 ? 5.890 0.698 4.372 1.00 98.81 169 VAL A C 1
ATOM 1368 O O . VAL A 1 169 ? 6.096 -0.143 5.243 1.00 98.81 169 VAL A O 1
ATOM 1371 N N . PHE A 1 170 ? 6.751 1.703 4.182 1.00 98.81 170 PHE A N 1
ATOM 1372 C CA . PHE A 1 170 ? 7.934 1.915 5.029 1.00 98.81 170 PHE A CA 1
ATOM 1373 C C . PHE A 1 170 ? 7.535 2.298 6.454 1.00 98.81 170 PHE A C 1
ATOM 1375 O O . PHE A 1 170 ? 8.189 1.896 7.416 1.00 98.81 170 PHE A O 1
ATOM 1382 N N . GLY A 1 171 ? 6.437 3.037 6.586 1.00 98.75 171 GLY A N 1
ATOM 1383 C CA . GLY A 1 171 ? 5.800 3.339 7.855 1.00 98.75 171 GLY A CA 1
ATOM 1384 C C . GLY A 1 171 ? 5.275 2.101 8.571 1.00 98.75 171 GLY A C 1
ATOM 1385 O O . GLY A 1 171 ? 5.533 1.924 9.759 1.00 98.75 171 GLY A O 1
ATOM 1386 N N . GLU A 1 172 ? 4.608 1.205 7.844 1.00 98.75 172 GLU A N 1
ATOM 1387 C CA . GLU A 1 172 ? 4.161 -0.082 8.391 1.00 98.75 172 GLU A CA 1
ATOM 1388 C C . GLU A 1 172 ? 5.342 -0.966 8.821 1.00 98.75 172 GLU A C 1
ATOM 1390 O O . GLU A 1 172 ? 5.315 -1.558 9.901 1.00 98.75 172 GLU A O 1
ATOM 1395 N N . ILE A 1 173 ? 6.426 -0.991 8.036 1.00 98.94 173 ILE A N 1
ATOM 1396 C CA . ILE A 1 173 ? 7.678 -1.673 8.402 1.00 98.94 173 ILE A CA 1
ATOM 1397 C C . ILE A 1 173 ? 8.266 -1.071 9.685 1.00 98.94 173 ILE A C 1
ATOM 1399 O O . ILE A 1 173 ? 8.659 -1.820 10.577 1.00 98.94 173 ILE A O 1
ATOM 1403 N N . LEU A 1 174 ? 8.318 0.260 9.815 1.00 98.94 174 LEU A N 1
ATOM 1404 C CA . LEU A 1 174 ? 8.785 0.928 11.036 1.00 98.94 174 LEU A CA 1
ATOM 1405 C C . LEU A 1 174 ? 7.934 0.538 12.250 1.00 98.94 174 LEU A C 1
ATOM 1407 O O . LEU A 1 174 ? 8.479 0.171 13.293 1.00 98.94 174 LEU A O 1
ATOM 1411 N N . THR A 1 175 ? 6.611 0.584 12.105 1.00 98.62 175 THR A N 1
ATOM 1412 C CA . THR A 1 175 ? 5.667 0.197 13.155 1.00 98.62 175 THR A CA 1
ATOM 1413 C C . THR A 1 175 ? 5.892 -1.248 13.590 1.00 98.62 175 THR A C 1
ATOM 1415 O O . THR A 1 175 ? 5.985 -1.531 14.785 1.00 98.62 175 THR A O 1
ATOM 1418 N N . ASP A 1 176 ? 6.040 -2.174 12.644 1.00 98.81 176 ASP A N 1
ATOM 1419 C CA . ASP A 1 176 ? 6.257 -3.581 12.968 1.00 98.81 176 ASP A CA 1
ATOM 1420 C C . ASP A 1 176 ? 7.671 -3.845 13.534 1.00 98.81 176 ASP A C 1
ATOM 1422 O O . ASP A 1 176 ? 7.807 -4.649 14.453 1.00 98.81 176 ASP A O 1
ATOM 1426 N N . LEU A 1 177 ? 8.713 -3.101 13.134 1.00 98.88 177 LEU A N 1
ATOM 1427 C CA . LEU A 1 177 ? 10.022 -3.143 13.813 1.00 98.88 177 LEU A CA 1
ATOM 1428 C C . LEU A 1 177 ? 9.911 -2.756 15.296 1.00 98.88 177 LEU A C 1
ATOM 1430 O O . LEU A 1 177 ? 10.526 -3.405 16.143 1.00 98.88 177 LEU A O 1
ATOM 1434 N N . ILE A 1 178 ? 9.120 -1.729 15.622 1.00 98.69 178 ILE A N 1
ATOM 1435 C CA . ILE A 1 178 ? 8.864 -1.317 17.012 1.00 98.69 178 ILE A CA 1
ATOM 1436 C C . ILE A 1 178 ? 8.118 -2.426 17.763 1.00 98.69 178 ILE A C 1
ATOM 1438 O O . ILE A 1 178 ? 8.516 -2.803 18.865 1.00 98.69 178 ILE A O 1
ATOM 1442 N N . ARG A 1 179 ? 7.067 -2.989 17.156 1.00 98.00 179 ARG A N 1
ATOM 1443 C CA . ARG A 1 179 ? 6.248 -4.055 17.759 1.00 98.00 179 ARG A CA 1
ATOM 1444 C C . ARG A 1 179 ? 7.029 -5.341 18.033 1.00 98.00 179 ARG A C 1
ATOM 1446 O O . ARG A 1 179 ? 6.704 -6.037 18.991 1.00 98.00 179 ARG A O 1
ATOM 1453 N N . GLU A 1 180 ? 8.041 -5.644 17.222 1.00 98.12 180 GLU A N 1
ATOM 1454 C CA . GLU A 1 180 ? 8.935 -6.799 17.407 1.00 98.12 180 GLU A CA 1
ATOM 1455 C C . GLU A 1 180 ? 10.187 -6.472 18.247 1.00 98.12 180 GLU A C 1
ATOM 1457 O O . GLU A 1 180 ? 11.099 -7.292 18.343 1.00 98.12 180 GLU A O 1
ATOM 1462 N N . GLY A 1 181 ? 10.273 -5.277 18.848 1.00 97.94 181 GLY A N 1
ATOM 1463 C CA . GLY A 1 181 ? 11.385 -4.891 19.727 1.00 97.94 181 GLY A CA 1
ATOM 1464 C C . GLY A 1 181 ? 12.720 -4.644 19.011 1.00 97.94 181 GLY A C 1
ATOM 1465 O O . GLY A 1 181 ? 13.774 -4.626 19.645 1.00 97.94 181 GLY A O 1
ATOM 1466 N N . GLN A 1 182 ? 12.707 -4.429 17.694 1.00 98.56 182 GLN A N 1
ATOM 1467 C CA . GLN A 1 182 ? 13.895 -4.186 16.866 1.00 98.56 182 GLN A CA 1
ATOM 1468 C C . GLN A 1 182 ? 14.335 -2.710 16.932 1.00 98.56 182 GLN A C 1
ATOM 1470 O O . GLN A 1 182 ? 14.481 -2.035 15.908 1.00 98.56 182 GLN A O 1
ATOM 1475 N N . THR A 1 183 ? 14.552 -2.197 18.147 1.00 98.31 183 THR A N 1
ATOM 1476 C CA . THR A 1 183 ? 14.746 -0.765 18.447 1.00 98.31 183 THR A CA 1
ATOM 1477 C C . THR A 1 183 ? 15.858 -0.112 17.627 1.00 98.31 183 THR A C 1
ATOM 1479 O O . THR A 1 183 ? 15.664 0.979 17.097 1.00 98.31 183 THR A O 1
ATOM 1482 N N . THR A 1 184 ? 17.008 -0.772 17.453 1.00 98.81 184 THR A N 1
ATOM 1483 C CA . THR A 1 184 ? 18.117 -0.221 16.653 1.00 98.81 184 THR A CA 1
ATOM 1484 C C . THR A 1 184 ? 17.703 -0.002 15.198 1.00 98.81 184 THR A C 1
ATOM 1486 O O . THR A 1 184 ? 17.908 1.083 14.657 1.00 98.81 184 THR A O 1
ATOM 1489 N N . LYS A 1 185 ? 17.052 -0.996 14.579 1.00 98.88 185 LYS A N 1
ATOM 1490 C CA . LYS A 1 185 ? 16.566 -0.900 13.195 1.00 98.88 185 LYS A CA 1
ATOM 1491 C C . LYS A 1 185 ? 15.488 0.174 13.063 1.00 98.88 185 LYS A C 1
ATOM 1493 O O . LYS A 1 185 ? 15.560 0.997 12.150 1.00 98.88 185 LYS A O 1
ATOM 1498 N N . ALA A 1 186 ? 14.539 0.210 14.000 1.00 98.88 186 ALA A N 1
ATOM 1499 C CA . ALA A 1 186 ? 13.497 1.231 14.046 1.00 98.88 186 ALA A CA 1
ATOM 1500 C C . ALA A 1 186 ? 14.091 2.649 14.141 1.00 98.88 186 ALA A C 1
ATOM 1502 O O . ALA A 1 186 ? 13.705 3.530 13.375 1.00 98.88 186 ALA A O 1
ATOM 1503 N N . ASN A 1 187 ? 15.091 2.860 15.002 1.00 98.88 187 ASN A N 1
ATOM 1504 C CA . ASN A 1 187 ? 15.768 4.151 15.154 1.00 98.88 187 ASN A CA 1
ATOM 1505 C C . ASN A 1 187 ? 16.520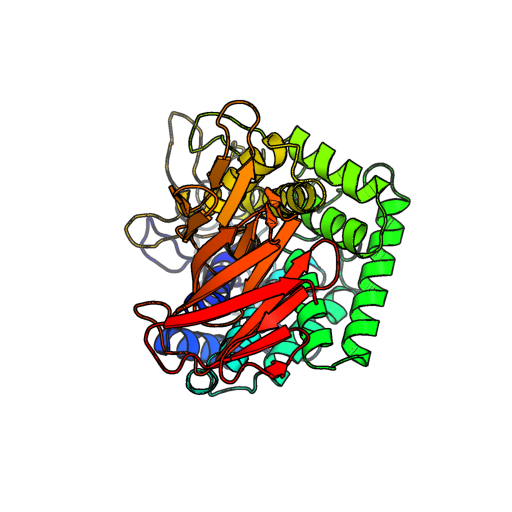 4.569 13.886 1.00 98.88 187 ASN A C 1
ATOM 1507 O O . ASN A 1 187 ? 16.428 5.729 13.481 1.00 98.88 187 ASN A O 1
ATOM 1511 N N . THR A 1 188 ? 17.227 3.645 13.228 1.00 98.88 188 THR A N 1
ATOM 1512 C CA . THR A 1 188 ? 17.909 3.931 11.957 1.00 98.88 188 THR A CA 1
ATOM 1513 C C . THR A 1 188 ? 16.917 4.333 10.867 1.00 98.88 188 THR A C 1
ATOM 1515 O O . THR A 1 188 ? 17.122 5.353 10.208 1.00 98.88 188 THR A O 1
ATOM 1518 N N . LEU A 1 189 ? 15.827 3.573 10.698 1.00 98.88 189 LEU A N 1
ATOM 1519 C CA . LEU A 1 189 ? 14.799 3.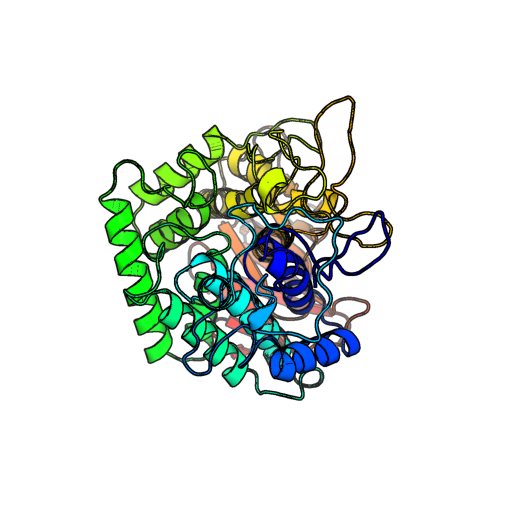883 9.702 1.00 98.88 189 LEU A CA 1
ATOM 1520 C C . LEU A 1 189 ? 14.124 5.226 10.006 1.00 98.88 189 LEU A C 1
ATOM 1522 O O . LEU A 1 189 ? 14.090 6.100 9.146 1.00 98.88 189 LEU A O 1
ATOM 1526 N N . SER A 1 190 ? 13.688 5.434 11.250 1.00 98.88 190 SER A N 1
ATOM 1527 C CA . SER A 1 190 ? 13.097 6.695 11.713 1.00 98.88 190 SER A CA 1
ATOM 1528 C C . SER A 1 190 ? 14.021 7.894 11.468 1.00 98.88 190 SER A C 1
ATOM 1530 O O . SER A 1 190 ? 13.580 8.925 10.969 1.00 98.88 190 SER A O 1
ATOM 1532 N N . THR A 1 191 ? 15.325 7.758 11.730 1.00 98.81 191 THR A N 1
ATOM 1533 C CA . THR A 1 191 ? 16.310 8.828 11.484 1.00 98.81 191 THR A CA 1
ATOM 1534 C C . THR A 1 191 ? 16.433 9.159 9.997 1.00 98.81 191 THR A C 1
ATOM 1536 O O . THR A 1 191 ? 16.418 10.333 9.621 1.00 98.81 191 THR A O 1
ATOM 1539 N N . SER A 1 192 ? 16.515 8.136 9.142 1.00 98.50 192 SER A N 1
ATOM 1540 C CA . SER A 1 192 ? 16.582 8.315 7.688 1.00 98.50 192 SER A CA 1
ATOM 1541 C C . SER A 1 192 ? 15.336 9.027 7.150 1.00 98.50 192 SER A C 1
ATOM 1543 O O . SER A 1 192 ? 15.453 10.012 6.421 1.00 98.50 192 SER A O 1
ATOM 1545 N N . MET A 1 193 ? 14.147 8.599 7.581 1.00 98.75 193 MET A N 1
ATOM 1546 C CA . MET A 1 193 ? 12.878 9.186 7.142 1.00 98.75 193 MET A CA 1
ATOM 1547 C C . MET A 1 193 ? 12.672 10.601 7.692 1.00 98.75 193 MET A C 1
ATOM 1549 O O . MET A 1 193 ? 12.199 11.478 6.971 1.00 98.75 193 MET A O 1
ATOM 1553 N N . ARG A 1 194 ? 13.105 10.875 8.932 1.00 98.81 194 ARG A N 1
ATOM 1554 C CA . ARG A 1 194 ? 13.070 12.228 9.512 1.00 98.81 194 ARG A CA 1
ATOM 1555 C C . ARG A 1 194 ? 13.921 13.204 8.710 1.00 98.81 194 ARG A C 1
ATOM 1557 O O . ARG A 1 194 ? 13.500 14.338 8.514 1.00 98.81 194 ARG A O 1
ATOM 1564 N N . SER A 1 195 ? 15.093 12.775 8.233 1.00 98.44 195 SER A N 1
ATOM 1565 C CA . SER A 1 195 ? 15.949 13.615 7.384 1.00 98.44 195 SER A CA 1
ATOM 1566 C C . SER A 1 195 ? 15.242 14.031 6.092 1.00 98.44 195 SER A C 1
ATOM 1568 O O . SER A 1 195 ? 15.368 15.184 5.690 1.00 98.44 195 SER A O 1
ATOM 1570 N N . ARG A 1 196 ? 14.487 13.124 5.462 1.00 97.94 196 ARG A N 1
ATOM 1571 C CA . ARG A 1 196 ? 13.699 13.434 4.259 1.00 97.94 196 ARG A CA 1
ATOM 1572 C C . ARG A 1 196 ? 12.527 14.359 4.575 1.00 97.94 196 ARG A C 1
ATOM 1574 O O . ARG A 1 196 ? 12.383 15.387 3.929 1.00 97.94 196 ARG A O 1
ATOM 1581 N N . ALA A 1 197 ? 11.770 14.061 5.629 1.00 98.56 197 ALA A N 1
ATOM 1582 C CA . ALA A 1 197 ? 10.651 14.899 6.056 1.00 98.56 197 ALA A CA 1
ATOM 1583 C C . ALA A 1 197 ? 11.076 16.332 6.420 1.00 98.56 197 ALA A C 1
ATOM 1585 O O . ALA A 1 197 ? 10.385 17.277 6.062 1.00 98.56 197 ALA A O 1
ATOM 1586 N N . ALA A 1 198 ? 12.231 16.501 7.072 1.00 98.56 198 ALA A N 1
ATOM 1587 C CA . ALA A 1 198 ? 12.778 17.819 7.390 1.00 98.56 198 ALA A CA 1
ATOM 1588 C C . ALA A 1 198 ? 13.194 18.610 6.136 1.00 98.56 198 ALA A C 1
ATOM 1590 O O . ALA A 1 198 ? 13.039 19.826 6.110 1.00 98.56 198 ALA A O 1
ATOM 1591 N N . GLN A 1 199 ? 13.701 17.935 5.097 1.00 97.94 199 GLN A N 1
ATOM 1592 C CA . GLN A 1 199 ? 13.972 18.575 3.808 1.00 97.94 199 GLN A CA 1
ATOM 1593 C C . GLN A 1 199 ? 12.666 19.067 3.169 1.00 97.94 199 GLN A C 1
ATOM 1595 O O . GLN A 1 199 ? 12.571 20.233 2.801 1.00 97.94 199 GLN A O 1
ATOM 1600 N N . TRP A 1 200 ? 11.647 18.206 3.099 1.00 97.88 200 TRP A N 1
ATOM 1601 C CA . TRP A 1 200 ? 10.344 18.553 2.526 1.00 97.88 200 TRP A CA 1
ATOM 1602 C C . TRP A 1 200 ? 9.653 19.703 3.257 1.00 97.88 200 TRP A C 1
ATOM 1604 O O . TRP A 1 200 ? 8.987 20.518 2.624 1.00 97.88 200 TRP A O 1
ATOM 1614 N N . ASP A 1 201 ? 9.825 19.793 4.577 1.00 98.19 201 ASP A N 1
ATOM 1615 C CA . ASP A 1 201 ? 9.252 20.880 5.373 1.00 98.19 201 ASP A CA 1
ATOM 1616 C C . ASP A 1 201 ? 9.900 22.244 5.104 1.00 98.19 201 ASP A C 1
ATOM 1618 O O . ASP A 1 201 ? 9.247 23.278 5.238 1.00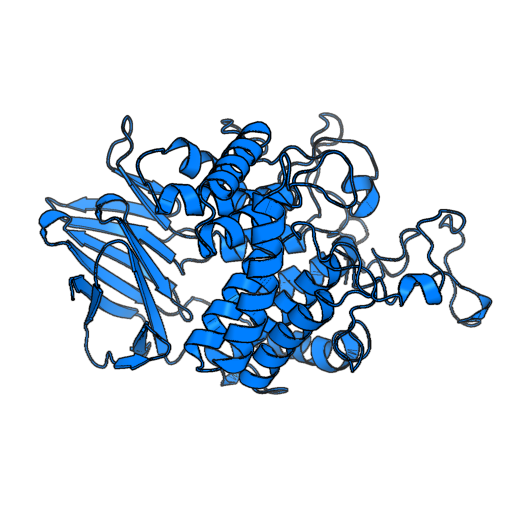 98.19 201 ASP A O 1
ATOM 1622 N N . ALA A 1 202 ? 11.154 22.249 4.648 1.00 97.50 202 ALA A N 1
ATOM 1623 C CA . ALA A 1 202 ? 11.849 23.457 4.216 1.00 97.50 202 ALA A CA 1
ATOM 1624 C C . ALA A 1 202 ? 11.527 23.860 2.761 1.00 97.50 202 ALA A C 1
ATOM 1626 O O . ALA A 1 202 ? 11.868 24.967 2.343 1.00 97.50 202 ALA A O 1
ATOM 1627 N N . GLU A 1 203 ? 10.887 22.987 1.979 1.00 95.62 203 GLU A N 1
ATOM 1628 C CA . GLU A 1 203 ? 10.582 23.217 0.567 1.00 95.62 203 GLU A CA 1
ATOM 1629 C C . GLU A 1 203 ? 9.201 23.869 0.368 1.00 95.62 203 GLU A C 1
ATOM 1631 O O . GLU A 1 203 ? 8.190 23.534 0.999 1.00 95.62 203 GLU A O 1
ATOM 1636 N N . GLU A 1 204 ? 9.117 24.796 -0.588 1.00 93.38 204 GLU A N 1
ATOM 1637 C CA . GLU A 1 204 ? 7.840 25.413 -0.954 1.00 93.38 204 GLU A CA 1
ATOM 1638 C C . GLU A 1 204 ? 6.885 24.389 -1.590 1.00 93.38 204 GLU A C 1
ATOM 1640 O O . GLU A 1 204 ? 5.694 24.373 -1.267 1.00 93.38 204 GLU A O 1
ATOM 1645 N N . VAL A 1 205 ? 7.405 23.483 -2.423 1.00 91.56 205 VAL A N 1
ATOM 1646 C CA . VAL A 1 205 ? 6.628 22.460 -3.138 1.00 91.56 205 VAL A CA 1
ATOM 1647 C C . VAL A 1 205 ? 7.362 21.107 -3.083 1.00 91.56 205 VAL A C 1
ATOM 1649 O O . VAL A 1 205 ? 8.057 20.755 -4.035 1.00 91.56 205 VAL A O 1
ATOM 1652 N N . PRO A 1 206 ? 7.210 20.315 -2.001 1.00 93.25 206 PRO A N 1
ATOM 1653 C CA . PRO A 1 206 ? 7.976 19.077 -1.785 1.00 93.25 206 PRO A CA 1
ATOM 1654 C C . PRO A 1 206 ? 7.459 17.853 -2.564 1.00 93.25 206 PRO A C 1
ATOM 1656 O O . PRO A 1 206 ? 7.640 16.713 -2.146 1.00 93.25 206 PRO A O 1
ATOM 1659 N N . PHE A 1 207 ? 6.763 18.058 -3.684 1.00 92.69 207 PHE A N 1
ATOM 1660 C CA . PHE A 1 207 ? 6.026 17.002 -4.399 1.00 92.69 207 PHE A CA 1
ATOM 1661 C C . PHE A 1 207 ? 6.672 16.587 -5.725 1.00 92.69 207 PHE A C 1
ATOM 1663 O O . PHE A 1 207 ? 5.988 16.057 -6.595 1.00 92.69 207 PHE A O 1
ATOM 1670 N N . GLY A 1 208 ? 7.966 16.862 -5.904 1.00 84.44 208 GLY A N 1
ATOM 1671 C CA . GLY A 1 208 ? 8.686 16.487 -7.122 1.00 84.44 208 GLY A CA 1
ATOM 1672 C C . GLY A 1 208 ? 8.759 14.970 -7.331 1.00 84.44 208 GLY A C 1
ATOM 1673 O O . GLY A 1 208 ? 8.681 14.193 -6.381 1.00 84.44 208 GLY A O 1
ATOM 1674 N N . SER A 1 209 ? 8.956 14.554 -8.581 1.00 85.44 209 SER A N 1
ATOM 1675 C CA . SER A 1 209 ? 9.194 13.161 -8.970 1.00 85.44 209 SER A CA 1
ATOM 1676 C C . SER A 1 209 ? 10.141 13.095 -10.186 1.00 85.44 209 SER A C 1
ATOM 1678 O O . SER A 1 209 ? 10.850 14.056 -10.484 1.00 85.44 209 SER A O 1
ATOM 1680 N N . GLU A 1 210 ? 10.168 11.964 -10.898 1.00 82.19 210 GLU A N 1
ATOM 1681 C CA . GLU A 1 210 ? 10.781 11.849 -12.233 1.00 82.19 210 GLU A CA 1
ATOM 1682 C C . GLU A 1 210 ? 10.111 12.746 -13.289 1.00 82.19 210 GLU A C 1
ATOM 1684 O O . GLU A 1 210 ? 10.719 13.051 -14.315 1.00 82.19 210 GLU A O 1
ATOM 1689 N N . MET A 1 211 ? 8.873 13.178 -13.038 1.00 78.56 211 MET A N 1
ATOM 1690 C CA . MET A 1 211 ? 8.045 13.965 -13.946 1.00 78.56 211 MET A CA 1
ATOM 1691 C C . MET A 1 211 ? 7.693 15.316 -13.312 1.00 78.56 211 MET A C 1
ATOM 1693 O O . MET A 1 211 ? 7.473 15.426 -12.110 1.00 78.56 211 MET A O 1
ATOM 1697 N N . ALA A 1 212 ? 7.612 16.371 -14.128 1.00 63.94 212 ALA A N 1
ATOM 1698 C CA . ALA A 1 212 ? 7.473 17.743 -13.621 1.00 63.94 212 ALA A CA 1
ATOM 1699 C C . ALA A 1 212 ? 6.098 18.052 -12.985 1.00 63.94 212 ALA A C 1
ATOM 1701 O O . ALA A 1 212 ? 5.984 18.983 -12.191 1.00 63.94 212 ALA A O 1
ATOM 1702 N N . TRP A 1 213 ? 5.055 17.291 -13.335 1.00 68.62 213 TRP A N 1
ATOM 1703 C CA . TRP A 1 213 ? 3.682 17.501 -12.870 1.00 68.62 213 TRP A CA 1
ATOM 1704 C C . TRP A 1 213 ? 2.980 16.173 -12.609 1.00 68.62 213 TRP A C 1
ATOM 1706 O O . TRP A 1 213 ? 2.230 15.713 -13.465 1.00 68.62 213 TRP A O 1
ATOM 1716 N N . ASP A 1 214 ? 3.186 15.565 -11.440 1.00 81.19 214 ASP A N 1
ATOM 1717 C CA . ASP A 1 214 ? 2.464 14.352 -11.055 1.00 81.19 214 ASP A CA 1
ATOM 1718 C C . ASP A 1 214 ? 1.931 14.323 -9.612 1.00 81.19 214 ASP A C 1
ATOM 1720 O O . ASP A 1 214 ? 2.005 15.293 -8.855 1.00 81.19 214 ASP A O 1
ATOM 1724 N N . SER A 1 215 ? 1.287 13.201 -9.284 1.00 88.25 215 SER A N 1
ATOM 1725 C CA . SER A 1 215 ? 0.671 12.898 -7.989 1.00 88.25 215 SER A CA 1
ATOM 1726 C C . SER A 1 215 ? 1.400 11.770 -7.249 1.00 88.25 215 SER A C 1
ATOM 1728 O O . SER A 1 215 ? 0.776 10.975 -6.545 1.00 88.25 215 SER A O 1
ATOM 1730 N N . THR A 1 216 ? 2.704 11.620 -7.484 1.00 91.44 216 THR A N 1
ATOM 1731 C CA . THR A 1 216 ? 3.474 10.465 -7.002 1.00 91.44 216 THR A CA 1
ATOM 1732 C C . THR A 1 216 ? 3.964 10.667 -5.566 1.00 91.44 216 THR A C 1
ATOM 1734 O O . THR A 1 216 ? 3.878 9.746 -4.757 1.00 91.44 216 THR A O 1
ATOM 1737 N N . GLY A 1 217 ? 4.443 11.867 -5.222 1.00 93.88 217 GLY A N 1
ATOM 1738 C CA . GLY A 1 217 ? 5.139 12.108 -3.952 1.00 93.88 217 GLY A CA 1
ATOM 1739 C C . GLY A 1 217 ? 4.254 12.416 -2.737 1.00 93.88 217 GLY A C 1
ATOM 1740 O O . GLY A 1 217 ? 4.689 12.230 -1.601 1.00 93.88 217 GLY A O 1
ATOM 1741 N N . GLN A 1 218 ? 3.019 12.881 -2.939 1.00 96.69 218 GLN A N 1
ATOM 1742 C CA . GLN A 1 218 ? 2.160 13.443 -1.885 1.00 96.69 218 GLN A CA 1
ATOM 1743 C C . GLN A 1 218 ? 1.851 12.436 -0.770 1.00 96.69 218 GLN A C 1
ATOM 1745 O O . GLN A 1 218 ? 1.768 12.824 0.394 1.00 96.69 218 GLN A O 1
ATOM 1750 N N . GLU A 1 219 ? 1.703 11.154 -1.106 1.00 97.50 219 GLU A N 1
ATOM 1751 C CA . GLU A 1 219 ? 1.458 10.077 -0.143 1.00 97.50 219 GLU A CA 1
ATOM 1752 C C . GLU A 1 219 ? 2.611 9.937 0.865 1.00 97.50 219 GLU A C 1
ATOM 1754 O O . GLU A 1 219 ? 2.392 10.079 2.072 1.00 97.50 219 GLU A O 1
ATOM 1759 N N . GLY A 1 220 ? 3.840 9.723 0.382 1.00 97.56 220 GLY A N 1
ATOM 1760 C CA . GLY A 1 220 ? 5.025 9.594 1.234 1.00 97.56 220 GLY A CA 1
ATOM 1761 C C . GLY A 1 220 ? 5.346 10.877 2.007 1.00 97.56 220 GLY A C 1
ATOM 1762 O O . GLY A 1 220 ? 5.631 10.824 3.207 1.00 97.56 220 GLY A O 1
ATOM 1763 N N . VAL A 1 221 ? 5.225 12.038 1.350 1.00 98.25 221 VAL A N 1
ATOM 1764 C CA . VAL A 1 221 ? 5.448 13.349 1.984 1.00 98.25 221 VAL A CA 1
ATOM 1765 C C . VAL A 1 221 ? 4.462 13.570 3.126 1.00 98.25 221 VAL A C 1
ATOM 1767 O O . VAL A 1 221 ? 4.879 13.900 4.237 1.00 98.25 221 VAL A O 1
ATOM 1770 N N . TYR A 1 222 ? 3.168 13.322 2.896 1.00 98.62 222 TYR A N 1
ATOM 1771 C CA . TYR A 1 222 ? 2.151 13.423 3.938 1.00 98.62 222 TYR A CA 1
ATOM 1772 C C . TYR A 1 222 ? 2.449 12.484 5.108 1.00 98.62 222 TYR A C 1
ATOM 1774 O O . TYR A 1 222 ? 2.398 12.919 6.263 1.00 98.62 222 TYR A O 1
ATOM 1782 N N . TYR A 1 223 ? 2.734 11.206 4.822 1.00 98.69 223 TYR A N 1
ATOM 1783 C CA . TYR A 1 223 ? 2.899 10.186 5.855 1.00 98.69 223 TYR A CA 1
ATOM 1784 C C . TYR A 1 223 ? 3.991 10.589 6.848 1.00 98.69 223 TYR A C 1
ATOM 1786 O O . TYR A 1 223 ? 3.741 10.666 8.054 1.00 98.69 223 TYR A O 1
ATOM 1794 N N . TRP A 1 224 ? 5.184 10.917 6.347 1.00 98.75 224 TRP A N 1
ATOM 1795 C CA . TRP A 1 224 ? 6.310 11.256 7.214 1.00 98.75 224 TRP A CA 1
ATOM 1796 C C . TRP A 1 224 ? 6.207 12.651 7.818 1.00 98.75 224 TRP A C 1
ATOM 1798 O O . TRP A 1 224 ? 6.576 12.821 8.981 1.00 98.75 224 TRP A O 1
ATOM 1808 N N . ALA A 1 225 ? 5.663 13.634 7.092 1.00 98.69 225 ALA A N 1
ATOM 1809 C CA . ALA A 1 225 ? 5.406 14.954 7.661 1.00 98.69 225 ALA A CA 1
ATOM 1810 C C . ALA A 1 225 ? 4.482 14.846 8.879 1.00 98.69 225 ALA A C 1
ATOM 1812 O O . ALA A 1 225 ? 4.800 15.354 9.954 1.00 98.69 225 ALA A O 1
ATOM 1813 N N . LYS A 1 226 ? 3.386 14.090 8.753 1.00 98.50 226 LYS A N 1
ATOM 1814 C CA . LYS A 1 226 ? 2.486 13.808 9.873 1.00 98.50 226 LYS A CA 1
ATOM 1815 C C . LYS A 1 226 ? 3.186 13.044 10.993 1.00 98.50 226 LYS A C 1
ATOM 1817 O O . LYS A 1 226 ? 3.069 13.445 12.148 1.00 98.50 226 LYS A O 1
ATOM 1822 N N . TYR A 1 227 ? 3.912 11.974 10.666 1.00 98.62 227 TYR A N 1
ATOM 1823 C CA . TYR A 1 227 ? 4.595 11.132 11.652 1.00 98.62 227 TYR A CA 1
ATOM 1824 C C . TYR A 1 227 ? 5.593 11.924 12.516 1.00 98.62 227 TYR A C 1
ATOM 1826 O O . TYR A 1 227 ? 5.692 11.687 13.718 1.00 98.62 227 TYR A O 1
ATOM 1834 N N . PHE A 1 228 ? 6.309 12.890 11.931 1.00 98.75 228 PHE A N 1
ATOM 1835 C CA . PHE A 1 228 ? 7.298 13.712 12.640 1.00 98.75 228 PHE A CA 1
ATOM 1836 C C . PHE A 1 228 ? 6.772 15.063 13.148 1.00 98.75 228 PHE A C 1
ATOM 1838 O O . PHE A 1 228 ? 7.542 15.814 13.746 1.00 98.75 228 PHE A O 1
ATOM 1845 N N . GLY A 1 229 ? 5.483 15.365 12.968 1.00 98.38 229 GLY A N 1
ATOM 1846 C CA . GLY A 1 229 ? 4.862 16.591 13.485 1.00 98.38 229 GLY A CA 1
ATOM 1847 C C . GLY A 1 229 ? 5.068 17.843 12.623 1.00 98.38 229 GLY A C 1
ATOM 1848 O O . GLY A 1 229 ? 4.843 18.952 13.102 1.00 98.38 229 GLY A O 1
ATOM 1849 N N . PHE A 1 230 ? 5.445 17.691 11.354 1.00 98.56 230 PHE A N 1
ATOM 1850 C CA . PHE A 1 230 ? 5.538 18.773 10.368 1.00 98.56 230 PHE A CA 1
ATOM 1851 C C . PHE A 1 230 ? 4.142 19.120 9.813 1.00 98.56 230 PHE A C 1
ATOM 1853 O O . PHE A 1 230 ? 3.755 18.739 8.703 1.00 98.56 230 PHE A O 1
ATOM 1860 N N . THR A 1 231 ? 3.333 19.803 10.629 1.00 97.56 231 THR A N 1
ATOM 1861 C CA . THR A 1 231 ? 1.897 20.041 10.378 1.00 97.56 231 THR A CA 1
ATOM 1862 C C . THR A 1 231 ? 1.616 20.875 9.129 1.00 97.56 231 THR A C 1
ATOM 1864 O O . THR A 1 231 ? 0.654 20.584 8.411 1.00 97.56 231 THR A O 1
ATOM 1867 N N . ASN A 1 232 ? 2.458 21.867 8.828 1.00 97.50 232 ASN A N 1
ATOM 1868 C CA . ASN A 1 232 ? 2.330 22.695 7.625 1.00 97.50 232 ASN A CA 1
ATOM 1869 C C . ASN A 1 232 ? 2.470 21.848 6.357 1.00 97.50 232 ASN A C 1
ATOM 1871 O O . ASN A 1 232 ? 1.631 21.926 5.460 1.00 97.50 232 ASN A O 1
ATOM 1875 N N . THR A 1 233 ? 3.480 20.982 6.310 1.00 98.38 233 THR A N 1
ATOM 1876 C CA . THR A 1 233 ? 3.732 20.093 5.168 1.00 98.38 233 THR A CA 1
ATOM 1877 C C . THR A 1 233 ? 2.667 19.014 5.026 1.00 98.38 233 THR A C 1
ATOM 1879 O O . THR A 1 233 ? 2.192 18.757 3.916 1.00 98.38 233 THR A O 1
ATOM 1882 N N . ALA A 1 234 ? 2.193 18.442 6.137 1.00 98.44 234 ALA A N 1
ATOM 1883 C CA . ALA A 1 234 ? 1.061 17.516 6.114 1.00 98.44 234 ALA A CA 1
ATOM 1884 C C . ALA A 1 234 ? -0.214 18.187 5.560 1.00 98.44 234 ALA A C 1
ATOM 1886 O O . ALA A 1 234 ? -0.881 17.628 4.688 1.00 98.44 234 ALA A O 1
ATOM 1887 N N . THR A 1 235 ? -0.515 19.415 5.995 1.00 97.81 235 THR A N 1
ATOM 1888 C CA . THR A 1 235 ? -1.667 20.197 5.504 1.00 97.81 235 THR A CA 1
ATOM 1889 C C . THR A 1 235 ? -1.521 20.542 4.022 1.00 97.81 235 THR A C 1
ATOM 1891 O O . THR A 1 235 ? -2.450 20.339 3.240 1.00 97.81 235 THR A O 1
ATOM 1894 N N . LYS A 1 236 ? -0.330 20.991 3.604 1.00 97.31 236 LYS A N 1
ATOM 1895 C CA . LYS A 1 236 ? -0.000 21.272 2.199 1.00 97.31 236 LYS A CA 1
ATOM 1896 C C . LYS A 1 236 ? -0.218 20.040 1.316 1.00 97.31 236 LYS A C 1
ATOM 1898 O O . LYS A 1 236 ? -0.770 20.163 0.227 1.00 97.31 236 LYS A O 1
ATOM 1903 N N . SER A 1 237 ? 0.155 18.857 1.805 1.00 97.75 237 SER A N 1
ATOM 1904 C CA . SER A 1 237 ? -0.026 17.591 1.086 1.00 97.75 237 SER A CA 1
ATOM 1905 C C . SER A 1 237 ? -1.504 17.249 0.892 1.00 97.75 237 SER A C 1
ATOM 1907 O O . SER A 1 237 ? -1.910 16.943 -0.225 1.00 97.75 237 SER A O 1
ATOM 1909 N N . VAL A 1 238 ? -2.334 17.375 1.937 1.00 98.19 238 VAL A N 1
ATOM 1910 C CA . VAL A 1 238 ? -3.795 17.169 1.831 1.00 98.19 238 VAL A CA 1
ATOM 1911 C C . VAL A 1 238 ? -4.409 18.131 0.815 1.00 98.19 238 VAL A C 1
ATOM 1913 O O . VAL A 1 238 ? -5.133 17.697 -0.078 1.00 98.19 238 VAL A O 1
ATOM 1916 N N . ASN A 1 239 ? -4.073 19.419 0.899 1.00 96.94 239 ASN A N 1
ATOM 1917 C CA . ASN A 1 239 ? -4.585 20.431 -0.027 1.00 96.94 239 ASN A CA 1
ATOM 1918 C C . ASN A 1 239 ? -4.147 20.159 -1.474 1.00 96.94 239 ASN A C 1
ATOM 1920 O O . ASN A 1 239 ? -4.946 20.317 -2.396 1.00 96.94 239 ASN A O 1
ATOM 1924 N N . SER A 1 240 ? -2.903 19.707 -1.677 1.00 96.12 240 SER A N 1
ATOM 1925 C CA . SER A 1 240 ? -2.409 19.290 -2.994 1.00 96.12 240 SER A CA 1
ATOM 1926 C C . SER A 1 240 ? -3.233 18.128 -3.550 1.00 96.12 240 SER A C 1
ATOM 1928 O O . SER A 1 240 ? -3.716 18.224 -4.678 1.00 96.12 240 SER A O 1
ATOM 1930 N N . VAL A 1 241 ? -3.474 17.086 -2.743 1.00 97.50 241 VAL A N 1
ATOM 1931 C CA . VAL A 1 241 ? -4.291 15.930 -3.142 1.00 97.50 241 VAL A CA 1
ATOM 1932 C C . VAL A 1 241 ? -5.701 16.350 -3.554 1.00 97.50 241 VAL A C 1
ATOM 1934 O O . VAL A 1 241 ? -6.161 15.976 -4.633 1.00 97.50 241 VAL A O 1
ATOM 1937 N N . LEU A 1 242 ? -6.376 17.177 -2.753 1.00 97.00 242 LEU A N 1
ATOM 1938 C CA . LEU A 1 242 ? -7.728 17.660 -3.066 1.00 97.00 242 LEU A CA 1
ATOM 1939 C C . LEU A 1 242 ? -7.77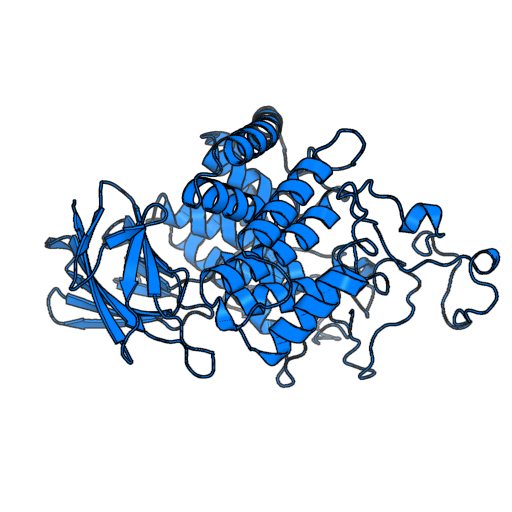8 18.509 -4.349 1.00 97.00 242 LEU A C 1
ATOM 1941 O O . LEU A 1 242 ? -8.816 18.574 -5.010 1.00 97.00 242 LEU A O 1
ATOM 1945 N N . GLY A 1 243 ? -6.657 19.122 -4.741 1.00 95.12 243 GLY A N 1
ATOM 1946 C CA . GLY A 1 243 ? -6.536 19.858 -5.999 1.00 95.12 243 GLY A CA 1
ATOM 1947 C C . GLY A 1 243 ? -6.664 18.977 -7.248 1.00 95.12 243 GLY A C 1
ATOM 1948 O O . GLY A 1 243 ? -7.124 19.455 -8.287 1.00 95.12 243 GLY A O 1
ATOM 1949 N N . PHE A 1 244 ? -6.304 17.691 -7.165 1.00 94.50 244 PHE A N 1
ATOM 1950 C CA . PHE A 1 244 ? -6.339 16.762 -8.304 1.00 94.50 244 PHE A CA 1
ATOM 1951 C C . PHE A 1 244 ? -7.233 15.528 -8.102 1.00 94.50 244 PHE A C 1
ATOM 1953 O O . PHE A 1 244 ? -7.406 14.747 -9.042 1.00 94.50 244 PHE A O 1
ATOM 1960 N N . MET A 1 245 ? -7.804 15.343 -6.912 1.00 95.75 245 MET A N 1
ATOM 1961 C CA . MET A 1 245 ? -8.654 14.215 -6.534 1.00 95.75 245 MET A CA 1
ATOM 1962 C C . MET A 1 245 ? -9.933 14.746 -5.873 1.00 95.75 245 MET A C 1
ATOM 1964 O O . MET A 1 245 ? -9.880 15.419 -4.848 1.00 95.75 245 MET A O 1
ATOM 1968 N N . GLN A 1 246 ? -11.089 14.479 -6.482 1.00 91.88 246 GLN A N 1
ATOM 1969 C CA . GLN A 1 246 ? -12.356 15.139 -6.139 1.00 91.88 246 GLN A CA 1
ATOM 1970 C C . GLN A 1 246 ? -13.478 14.135 -5.879 1.00 91.88 246 GLN A C 1
ATOM 1972 O O . GLN A 1 246 ? -13.404 12.983 -6.317 1.00 91.88 246 GLN A O 1
ATOM 1977 N N . THR A 1 247 ? -14.546 14.592 -5.220 1.00 94.69 247 THR A N 1
ATOM 1978 C CA . THR A 1 247 ? -15.803 13.838 -5.166 1.00 94.69 247 THR A CA 1
ATOM 1979 C C . THR A 1 247 ? -16.633 14.114 -6.415 1.00 94.69 247 THR A C 1
ATOM 1981 O O . THR A 1 247 ? -16.985 15.251 -6.714 1.00 94.69 247 THR A O 1
ATOM 1984 N N . LEU A 1 248 ? -16.931 13.067 -7.179 1.00 94.44 248 LEU A N 1
ATOM 1985 C CA . LEU A 1 248 ? -17.771 13.141 -8.374 1.00 94.44 248 LEU A CA 1
ATOM 1986 C C . LEU A 1 248 ? -18.718 11.941 -8.342 1.00 94.44 248 LEU A C 1
ATOM 1988 O O . LEU A 1 248 ? -18.234 10.835 -8.122 1.00 94.44 248 LEU A O 1
ATOM 1992 N N . PRO A 1 249 ? -20.038 12.092 -8.554 1.00 94.12 249 PRO A N 1
ATOM 1993 C CA . PRO A 1 249 ? -21.005 10.993 -8.457 1.00 94.12 249 PRO A CA 1
ATOM 1994 C C . PRO A 1 249 ? -20.947 10.068 -9.688 1.00 94.12 249 PRO A C 1
ATOM 1996 O O . PRO A 1 249 ? -21.928 9.856 -10.393 1.00 94.12 249 PRO A O 1
ATOM 1999 N N . HIS A 1 250 ? -19.764 9.534 -9.975 1.00 94.94 250 HIS A N 1
ATOM 2000 C CA . HIS A 1 250 ? -19.481 8.629 -11.075 1.00 94.94 250 HIS A CA 1
ATOM 2001 C C . HIS A 1 250 ? -18.376 7.665 -10.650 1.00 94.94 250 HIS A C 1
ATOM 2003 O O . HIS A 1 250 ? -17.325 8.104 -10.179 1.00 94.94 250 HIS A O 1
ATOM 2009 N N . TRP A 1 251 ? -18.583 6.363 -10.856 1.00 93.12 251 TRP A N 1
ATOM 2010 C CA . TRP A 1 251 ? -17.679 5.313 -10.375 1.00 93.12 251 TRP A CA 1
ATOM 2011 C C . TRP A 1 251 ? -16.218 5.548 -10.785 1.00 93.12 251 TRP A C 1
ATOM 2013 O O . TRP A 1 251 ? -15.330 5.384 -9.961 1.00 93.12 251 TRP A O 1
ATOM 2023 N N . GLY A 1 252 ? -15.972 5.990 -12.023 1.00 93.88 252 GLY A N 1
ATOM 2024 C CA . GLY A 1 252 ? -14.620 6.197 -12.555 1.00 93.88 252 GLY A CA 1
ATOM 2025 C C . GLY A 1 252 ? -13.990 7.555 -12.225 1.00 93.88 252 GLY A C 1
ATOM 2026 O O . GLY A 1 252 ? -12.804 7.769 -12.467 1.00 93.88 252 GLY A O 1
ATOM 2027 N N . TRP A 1 253 ? -14.767 8.503 -11.693 1.00 95.19 253 TRP A N 1
ATOM 2028 C CA . TRP A 1 253 ? -14.274 9.857 -11.412 1.00 95.19 253 TRP A CA 1
ATOM 2029 C C . TRP A 1 253 ? -14.230 10.184 -9.921 1.00 95.19 253 TRP A C 1
ATOM 2031 O O . TRP A 1 253 ? -13.418 11.016 -9.516 1.00 95.19 253 TRP A O 1
ATOM 2041 N N . ASN A 1 254 ? -15.051 9.518 -9.105 1.00 96.69 254 ASN A N 1
ATOM 2042 C CA . ASN A 1 254 ? -15.059 9.700 -7.662 1.00 96.69 254 ASN A CA 1
ATOM 2043 C C . ASN A 1 254 ? -13.731 9.250 -7.053 1.00 96.69 254 ASN A C 1
ATOM 2045 O O . ASN A 1 254 ? -13.371 8.084 -7.184 1.00 96.69 254 ASN A O 1
ATOM 2049 N N . GLY A 1 255 ? -12.999 10.148 -6.398 1.00 96.62 255 GLY A N 1
ATOM 2050 C CA . GLY A 1 255 ? -11.695 9.819 -5.821 1.00 96.62 255 GLY A CA 1
ATOM 2051 C C . GLY A 1 255 ? -10.640 9.396 -6.853 1.00 96.62 255 GLY A C 1
ATOM 2052 O O . GLY A 1 255 ? -9.634 8.805 -6.481 1.00 96.62 255 GLY A O 1
ATOM 2053 N N . ASN A 1 256 ? -10.842 9.684 -8.143 1.00 96.56 256 ASN A N 1
ATOM 2054 C CA . ASN A 1 256 ? -9.872 9.353 -9.182 1.00 96.56 256 ASN A CA 1
ATOM 2055 C C . ASN A 1 256 ? -8.807 10.454 -9.285 1.00 96.56 256 ASN A C 1
ATOM 2057 O O . ASN A 1 256 ? -9.084 11.544 -9.808 1.00 96.56 256 ASN A O 1
ATOM 2061 N N . ALA A 1 257 ? -7.595 10.166 -8.805 1.00 94.75 257 ALA A N 1
ATOM 2062 C CA . ALA A 1 257 ? -6.468 11.084 -8.897 1.00 94.75 257 ALA A CA 1
ATOM 2063 C C . ALA A 1 257 ? -6.142 11.373 -10.367 1.00 94.75 257 ALA A C 1
ATOM 2065 O O . ALA A 1 257 ? -5.904 10.476 -11.175 1.00 94.75 257 ALA A O 1
ATOM 2066 N N . ARG A 1 258 ? -6.135 12.653 -10.734 1.00 91.25 258 ARG A N 1
ATOM 2067 C CA . ARG A 1 258 ? -5.882 13.094 -12.106 1.00 91.25 258 ARG A CA 1
ATOM 2068 C C . ARG A 1 258 ? -4.460 12.714 -12.556 1.00 91.25 258 ARG A C 1
ATOM 2070 O O . ARG A 1 258 ? -3.490 13.291 -12.075 1.00 91.25 258 ARG A O 1
ATOM 2077 N N . ARG A 1 259 ? -4.350 11.781 -13.511 1.00 90.50 259 ARG A N 1
ATOM 2078 C CA . ARG A 1 259 ? -3.094 11.344 -14.156 1.00 90.50 259 ARG A CA 1
ATOM 2079 C C . ARG A 1 259 ? -3.301 11.051 -15.639 1.00 90.50 259 ARG A C 1
ATOM 2081 O O . ARG A 1 259 ? -4.396 10.632 -16.017 1.00 90.50 259 ARG A O 1
ATOM 2088 N N . TYR A 1 260 ? -2.269 11.280 -16.462 1.00 90.62 260 TYR A N 1
ATOM 2089 C CA . TYR A 1 260 ? -2.420 11.314 -17.926 1.00 90.62 260 TYR A CA 1
ATOM 2090 C C . TYR A 1 260 ? -1.432 10.491 -18.756 1.00 90.62 260 TYR A C 1
ATOM 2092 O O . TYR A 1 260 ? -1.758 10.144 -19.883 1.00 90.62 260 TYR A O 1
ATOM 2100 N N . TRP A 1 261 ? -0.221 10.223 -18.275 1.00 90.31 261 TRP A N 1
ATOM 2101 C CA . TRP A 1 261 ? 0.860 9.711 -19.134 1.00 90.31 261 TRP A CA 1
ATOM 2102 C C . TRP A 1 261 ? 1.294 8.286 -18.795 1.00 90.31 261 TRP A C 1
ATOM 2104 O O . TRP A 1 261 ? 2.051 7.709 -19.569 1.00 90.31 261 TRP A O 1
ATOM 2114 N N . ASP A 1 262 ? 0.852 7.698 -17.679 1.00 92.69 262 ASP A N 1
ATOM 2115 C CA . ASP A 1 262 ? 1.398 6.415 -17.212 1.00 92.69 262 ASP A CA 1
ATOM 2116 C C . ASP A 1 262 ? 1.108 5.261 -18.183 1.00 92.69 262 ASP A C 1
ATOM 2118 O O . ASP A 1 262 ? 1.929 4.360 -18.309 1.00 92.69 262 ASP A O 1
ATOM 2122 N N . ASN A 1 263 ? 0.061 5.344 -19.014 1.00 94.06 263 ASN A N 1
ATOM 2123 C CA . ASN A 1 263 ? -0.163 4.385 -20.105 1.00 94.06 263 ASN A CA 1
ATOM 2124 C C . ASN A 1 263 ? 1.008 4.311 -21.112 1.00 94.06 263 ASN A C 1
ATOM 2126 O O . ASN A 1 263 ? 1.208 3.280 -21.752 1.00 94.06 263 ASN A O 1
ATOM 2130 N N . ILE A 1 264 ? 1.823 5.365 -21.247 1.00 93.88 264 ILE A N 1
ATOM 2131 C CA . ILE A 1 264 ? 3.053 5.343 -22.059 1.00 93.88 264 ILE A CA 1
ATOM 2132 C C . ILE A 1 264 ? 4.095 4.401 -21.436 1.00 93.88 264 ILE A C 1
ATOM 2134 O O . ILE A 1 264 ? 4.787 3.677 -22.157 1.00 93.88 264 ILE A O 1
ATOM 2138 N N . TYR A 1 265 ? 4.178 4.361 -20.106 1.00 93.19 265 TYR A N 1
ATOM 2139 C CA . TYR A 1 265 ? 5.213 3.646 -19.356 1.00 93.19 265 TYR A CA 1
ATOM 2140 C C . TYR A 1 265 ? 4.767 2.256 -18.883 1.00 93.19 265 TYR A C 1
ATOM 2142 O O . TYR A 1 265 ? 5.546 1.310 -18.990 1.00 93.19 265 TYR A O 1
ATOM 2150 N N . GLY A 1 266 ? 3.522 2.115 -18.429 1.00 94.06 266 GLY A N 1
ATOM 2151 C CA . GLY A 1 266 ? 2.973 0.894 -17.836 1.00 94.06 266 GLY A CA 1
ATOM 2152 C C . GLY A 1 266 ? 1.786 0.269 -18.566 1.00 94.06 266 GLY A C 1
ATOM 2153 O O . GLY A 1 266 ? 1.471 -0.882 -18.290 1.00 94.06 266 GLY A O 1
ATOM 2154 N N . GLY A 1 267 ? 1.164 0.967 -19.523 1.00 95.69 267 GLY A N 1
ATOM 2155 C CA . GLY A 1 267 ? 0.018 0.455 -20.288 1.00 95.69 267 GLY A CA 1
ATOM 2156 C C . GLY A 1 267 ? 0.402 -0.256 -21.590 1.00 95.69 267 GLY A C 1
ATOM 2157 O O . GLY A 1 267 ? 1.502 -0.076 -22.131 1.00 95.69 267 GLY A O 1
ATOM 2158 N N . LYS A 1 268 ? -0.509 -1.065 -22.129 1.00 96.62 268 LYS A N 1
ATOM 2159 C CA . LYS A 1 268 ? -0.406 -1.661 -23.467 1.00 96.62 268 LYS A CA 1
ATOM 2160 C C . LYS A 1 268 ? -0.783 -0.642 -24.532 1.00 96.62 268 LYS A C 1
ATOM 2162 O O . LYS A 1 268 ? -0.039 -0.462 -25.498 1.00 96.62 268 LYS A O 1
ATOM 2167 N N . LEU A 1 269 ? -1.914 0.043 -24.349 1.00 96.81 269 LEU A N 1
ATOM 2168 C CA . LEU A 1 269 ? -2.359 1.099 -25.256 1.00 96.81 269 LEU A CA 1
ATOM 2169 C C . LEU A 1 269 ? -1.719 2.428 -24.838 1.00 96.81 269 LEU A C 1
ATOM 2171 O O . LEU A 1 269 ? -2.220 3.163 -23.989 1.00 96.81 269 LEU A O 1
ATOM 2175 N N . ARG A 1 270 ? -0.578 2.732 -25.457 1.00 94.56 270 ARG A N 1
ATOM 2176 C CA . ARG A 1 270 ? 0.265 3.885 -25.117 1.00 94.56 270 ARG A CA 1
ATOM 2177 C C . ARG A 1 270 ? -0.318 5.182 -25.681 1.00 94.56 270 ARG A C 1
ATOM 2179 O O . ARG A 1 270 ? -0.281 5.397 -26.890 1.00 94.56 270 ARG A O 1
ATOM 2186 N N . ARG A 1 271 ? -0.816 6.065 -24.812 1.00 93.94 271 ARG A N 1
ATOM 2187 C CA . ARG A 1 271 ? -1.265 7.425 -25.166 1.00 93.94 271 ARG A CA 1
ATOM 2188 C C . ARG A 1 271 ? -1.363 8.326 -23.938 1.00 93.94 271 ARG A C 1
ATOM 2190 O O . ARG A 1 271 ? -1.393 7.835 -22.813 1.00 93.94 271 ARG A O 1
ATOM 2197 N N . ILE A 1 272 ? -1.445 9.636 -24.172 1.00 93.75 272 ILE A N 1
ATOM 2198 C CA . ILE A 1 272 ? -1.741 10.622 -23.128 1.00 93.75 272 ILE A CA 1
ATOM 2199 C C . ILE A 1 272 ? -3.258 10.709 -22.965 1.00 93.75 272 ILE A C 1
ATOM 2201 O O . ILE A 1 272 ? -3.961 11.212 -23.838 1.00 93.75 272 ILE A O 1
ATOM 2205 N N . GLU A 1 273 ? -3.768 10.212 -21.849 1.00 93.62 273 GLU A N 1
ATOM 2206 C CA . GLU A 1 273 ? -5.193 10.069 -21.578 1.00 93.62 273 GLU A CA 1
ATOM 2207 C C . GLU A 1 273 ? -5.443 10.054 -20.074 1.00 93.62 273 GLU A C 1
ATOM 2209 O O . GLU A 1 273 ? -4.657 9.487 -19.320 1.00 93.62 273 GLU A O 1
ATOM 2214 N N . ARG A 1 274 ? -6.580 10.608 -19.625 1.00 92.19 274 ARG A N 1
ATOM 2215 C CA . ARG A 1 274 ? -6.948 10.486 -18.216 1.00 92.19 274 ARG A CA 1
ATOM 2216 C C . ARG A 1 274 ? -7.184 9.021 -17.857 1.00 92.19 274 ARG A C 1
ATOM 2218 O O . ARG A 1 274 ? -8.073 8.383 -18.409 1.00 92.19 274 ARG A O 1
ATOM 2225 N N . GLN A 1 275 ? -6.431 8.514 -16.899 1.00 94.44 275 GLN A N 1
ATOM 2226 C CA . GLN A 1 275 ? -6.570 7.135 -16.451 1.00 94.44 275 GLN A CA 1
ATOM 2227 C C . GLN A 1 275 ? -7.638 7.050 -15.360 1.00 94.44 275 GLN A C 1
ATOM 2229 O O . GLN A 1 275 ? -7.695 7.897 -14.465 1.00 94.44 275 GLN A O 1
ATOM 2234 N N . ILE A 1 276 ? -8.519 6.058 -15.443 1.00 96.00 276 ILE A N 1
ATOM 2235 C CA . ILE A 1 276 ? -9.508 5.784 -14.401 1.00 96.00 276 ILE A CA 1
ATOM 2236 C C . ILE A 1 276 ? -8.883 4.843 -13.372 1.00 96.00 276 ILE A C 1
ATOM 2238 O O . ILE A 1 276 ? -8.467 3.733 -13.710 1.00 96.00 276 ILE A O 1
ATOM 2242 N N . HIS A 1 277 ? -8.812 5.308 -12.120 1.00 94.69 277 HIS A N 1
ATOM 2243 C CA . HIS A 1 277 ? -8.354 4.533 -10.960 1.00 94.69 277 HIS A CA 1
ATOM 2244 C C . HIS A 1 277 ? -6.977 3.878 -11.126 1.00 94.69 277 HIS A C 1
ATOM 2246 O O . HIS A 1 277 ? -6.723 2.786 -10.622 1.00 94.69 277 HIS A O 1
ATOM 2252 N N . HIS A 1 278 ? -6.065 4.580 -11.801 1.00 95.62 278 HIS A N 1
ATOM 2253 C CA . HIS A 1 278 ? -4.629 4.283 -11.765 1.00 95.62 278 HIS A CA 1
ATOM 2254 C C . HIS A 1 278 ? -4.080 4.355 -10.326 1.00 95.62 278 HIS A C 1
ATOM 2256 O O . HIS A 1 278 ? -4.741 4.921 -9.443 1.00 95.62 278 HIS A O 1
ATOM 2262 N N . TYR A 1 279 ? -2.874 3.815 -10.080 1.00 95.31 279 TYR A N 1
ATOM 2263 C CA . TYR A 1 279 ? -2.307 3.661 -8.733 1.00 95.31 279 TYR A CA 1
ATOM 2264 C C . TYR A 1 279 ? -2.343 4.940 -7.892 1.00 95.31 279 TYR A C 1
ATOM 2266 O O . TYR A 1 279 ? -2.529 4.874 -6.674 1.00 95.31 279 TYR A O 1
ATOM 2274 N N . GLY A 1 280 ? -2.222 6.107 -8.536 1.00 95.00 280 GLY A N 1
ATOM 2275 C CA . GLY A 1 280 ? -2.255 7.399 -7.858 1.00 95.00 280 GLY A CA 1
ATOM 2276 C C . GLY A 1 280 ? -3.529 7.617 -7.040 1.00 95.00 280 GLY A C 1
ATOM 2277 O O . GLY A 1 280 ? -3.472 8.284 -6.013 1.00 95.00 280 GLY A O 1
ATOM 2278 N N . SER A 1 281 ? -4.663 7.031 -7.430 1.00 96.69 281 SER A N 1
ATOM 2279 C CA . SER A 1 281 ? -5.942 7.203 -6.723 1.00 96.69 281 SER A CA 1
ATOM 2280 C C . SER A 1 281 ? -5.918 6.575 -5.332 1.00 96.69 281 SER A C 1
ATOM 2282 O O . SER A 1 281 ? -6.249 7.228 -4.343 1.00 96.69 281 SER A O 1
ATOM 2284 N N . ALA A 1 282 ? -5.470 5.323 -5.236 1.00 97.75 282 ALA A N 1
ATOM 2285 C CA . ALA A 1 282 ? -5.463 4.597 -3.971 1.00 97.75 282 ALA A CA 1
ATOM 2286 C C . ALA A 1 282 ? -4.340 5.046 -3.034 1.00 97.75 282 ALA A C 1
ATOM 2288 O O . ALA A 1 282 ? -4.547 5.080 -1.823 1.00 97.75 282 ALA A O 1
ATOM 2289 N N . LEU A 1 283 ? -3.178 5.429 -3.574 1.00 98.12 283 LEU A N 1
ATOM 2290 C CA . LEU A 1 283 ? -2.084 5.974 -2.768 1.00 98.12 283 LEU A CA 1
ATOM 2291 C C . LEU A 1 283 ? -2.452 7.343 -2.184 1.00 98.12 283 LEU A C 1
ATOM 2293 O O . LEU A 1 283 ? -2.360 7.546 -0.975 1.00 98.12 283 LEU A O 1
ATOM 2297 N N . ASN A 1 284 ? -2.970 8.265 -3.002 1.00 98.06 284 ASN A N 1
ATOM 2298 C CA . ASN A 1 284 ? -3.344 9.603 -2.529 1.00 98.06 284 ASN A CA 1
ATOM 2299 C C . ASN A 1 284 ? -4.608 9.622 -1.658 1.00 98.06 284 ASN A C 1
ATOM 2301 O O . ASN A 1 284 ? -4.827 10.569 -0.903 1.00 98.06 284 ASN A O 1
ATOM 2305 N N . ALA A 1 285 ? -5.401 8.551 -1.667 1.00 98.44 285 ALA A N 1
ATOM 2306 C CA . ALA A 1 285 ? -6.461 8.361 -0.688 1.00 98.44 285 ALA A CA 1
ATOM 2307 C C . ALA A 1 285 ? -5.940 8.178 0.751 1.00 98.44 285 ALA A C 1
ATOM 2309 O O . ALA A 1 285 ? -6.633 8.561 1.700 1.00 98.44 285 ALA A O 1
ATOM 2310 N N . LEU A 1 286 ? -4.732 7.624 0.940 1.00 98.75 286 LEU A N 1
ATOM 2311 C CA . LEU A 1 286 ? -4.158 7.373 2.269 1.00 98.75 286 LEU A CA 1
ATOM 2312 C C . LEU A 1 286 ? -3.992 8.669 3.087 1.00 98.75 286 LEU A C 1
ATOM 2314 O O . LEU A 1 286 ? -4.465 8.689 4.233 1.00 98.75 286 LEU A O 1
ATOM 2318 N N . PRO A 1 287 ? -3.424 9.765 2.532 1.00 98.56 287 PRO A N 1
ATOM 2319 C CA . PRO A 1 287 ? -3.442 11.082 3.160 1.00 98.56 287 PRO A CA 1
ATOM 2320 C C . PRO A 1 287 ? -4.822 11.552 3.612 1.00 98.56 287 PRO A C 1
ATOM 2322 O O . PRO A 1 287 ? -4.979 11.964 4.761 1.00 98.56 287 PRO A O 1
ATOM 2325 N N . LEU A 1 288 ? -5.834 11.458 2.743 1.00 98.75 288 LEU A N 1
ATOM 2326 C CA . LEU A 1 288 ? -7.176 11.976 3.027 1.00 98.75 288 LEU A CA 1
ATOM 2327 C C . LEU A 1 288 ? -7.857 11.190 4.147 1.00 98.75 288 LEU A C 1
ATOM 2329 O O . LEU A 1 288 ? -8.373 11.777 5.097 1.00 98.75 288 LEU A O 1
ATOM 2333 N N . LEU A 1 289 ? -7.796 9.857 4.087 1.00 98.62 289 LEU A N 1
ATOM 2334 C CA . LEU A 1 289 ? -8.344 8.996 5.134 1.00 98.62 289 LEU A CA 1
ATOM 2335 C C . LEU A 1 289 ? -7.615 9.202 6.467 1.00 98.62 289 LEU A C 1
ATOM 2337 O O . LEU A 1 289 ? -8.237 9.203 7.527 1.00 98.62 289 LEU A O 1
ATOM 2341 N N . SER A 1 290 ? -6.294 9.385 6.431 1.00 98.31 290 SER A N 1
ATOM 2342 C CA . SER A 1 290 ? -5.502 9.672 7.627 1.00 98.31 290 SER A CA 1
ATOM 2343 C C . SER A 1 290 ? -5.829 11.045 8.219 1.00 98.31 290 SER A C 1
ATOM 2345 O O . SER A 1 290 ? -5.946 11.165 9.439 1.00 98.31 290 SER A O 1
ATOM 2347 N N . ALA A 1 291 ? -6.016 12.071 7.386 1.00 98.25 291 ALA A N 1
ATOM 2348 C CA . ALA A 1 291 ? -6.399 13.413 7.819 1.00 98.25 291 ALA A CA 1
ATOM 2349 C C . ALA A 1 291 ? -7.796 13.402 8.448 1.00 98.25 291 ALA A C 1
ATOM 2351 O O . ALA A 1 291 ? -7.965 13.913 9.554 1.00 98.25 291 ALA A O 1
ATOM 2352 N N . PHE A 1 292 ? -8.744 12.706 7.815 1.00 98.00 292 PHE A N 1
ATOM 2353 C CA . PHE A 1 292 ? -10.078 12.491 8.367 1.00 98.00 292 PHE A CA 1
ATOM 2354 C C . PHE A 1 292 ? -10.032 11.823 9.747 1.00 98.00 292 PHE A C 1
ATOM 2356 O O . PHE A 1 292 ? -10.664 12.299 10.681 1.00 98.00 292 PHE A O 1
ATOM 2363 N N . ARG A 1 293 ? -9.239 10.756 9.932 1.00 97.25 293 ARG A N 1
ATOM 2364 C CA . ARG A 1 293 ? -9.125 10.098 11.251 1.00 97.25 293 ARG A CA 1
ATOM 2365 C C . ARG A 1 293 ? -8.573 11.020 12.343 1.00 97.25 293 ARG A C 1
ATOM 2367 O O . ARG A 1 293 ? -8.922 10.841 13.504 1.00 97.25 293 ARG A O 1
ATOM 2374 N N . SER A 1 294 ? -7.724 11.988 11.991 1.00 95.12 294 SER A N 1
ATOM 2375 C CA . SER A 1 294 ? -7.195 12.973 12.947 1.00 95.12 294 SER A CA 1
ATOM 2376 C C . SER A 1 294 ? -8.201 14.062 13.323 1.00 95.12 294 SER A C 1
ATOM 2378 O O . SER A 1 294 ? -8.144 14.560 14.443 1.00 95.12 294 SER A O 1
ATOM 2380 N N . ALA A 1 295 ? -9.106 14.424 12.413 1.00 93.44 295 ALA A N 1
ATOM 2381 C CA . ALA A 1 295 ? -10.162 15.407 12.634 1.00 93.44 295 ALA A CA 1
ATOM 2382 C C . ALA A 1 295 ? -11.449 14.953 11.910 1.00 93.44 295 ALA A C 1
ATOM 2384 O O . ALA A 1 295 ? -11.685 15.349 10.766 1.00 93.44 295 ALA A O 1
ATOM 2385 N N . PRO A 1 296 ? -12.277 14.095 12.541 1.00 94.06 296 PRO A N 1
ATOM 2386 C CA . PRO A 1 296 ? -13.345 13.350 11.864 1.00 94.06 296 PRO A CA 1
ATOM 2387 C C . PRO A 1 296 ? -14.629 14.165 11.665 1.00 94.06 296 PRO A C 1
ATOM 2389 O O . PRO A 1 296 ? -15.733 13.674 11.891 1.00 94.06 296 PRO A O 1
ATOM 2392 N N . THR A 1 297 ? -14.481 15.425 11.265 1.00 91.50 297 THR A N 1
ATOM 2393 C CA . THR A 1 297 ? -15.579 16.372 11.034 1.00 91.50 297 THR A CA 1
ATOM 2394 C C . THR A 1 297 ? -15.740 16.731 9.561 1.00 91.50 297 THR A C 1
ATOM 2396 O O . THR A 1 297 ? -16.842 17.066 9.139 1.00 91.50 297 THR A O 1
ATOM 2399 N N . ASP A 1 298 ? -14.675 16.631 8.762 1.00 94.56 298 ASP A N 1
ATOM 2400 C CA . ASP A 1 298 ? -14.719 16.921 7.329 1.00 94.56 298 ASP A CA 1
ATOM 2401 C C . ASP A 1 298 ? -15.023 15.650 6.520 1.00 94.56 298 ASP A C 1
ATOM 2403 O O . ASP A 1 298 ? -14.132 14.883 6.140 1.00 94.56 298 ASP A O 1
ATOM 2407 N N . THR A 1 299 ? -16.307 15.409 6.246 1.00 94.88 299 THR A N 1
ATOM 2408 C CA . THR A 1 299 ? -16.736 14.231 5.479 1.00 94.88 299 THR A CA 1
ATOM 2409 C C . THR A 1 299 ? -16.325 14.285 4.005 1.00 94.88 299 THR A C 1
ATOM 2411 O O . THR A 1 299 ? -16.344 13.241 3.350 1.00 94.88 299 THR A O 1
ATOM 2414 N N . TYR A 1 300 ? -15.872 15.429 3.472 1.00 96.12 300 TYR A N 1
ATOM 2415 C CA . TYR A 1 300 ? -15.341 15.509 2.106 1.00 96.12 300 TYR A CA 1
ATOM 2416 C C . TYR A 1 300 ? -14.034 14.718 1.965 1.00 96.12 300 TYR A C 1
ATOM 2418 O O . TYR A 1 300 ? -13.858 13.982 0.985 1.00 96.12 300 TYR A O 1
ATOM 2426 N N . LEU A 1 301 ? -13.152 14.796 2.971 1.00 97.81 301 LEU A N 1
ATOM 2427 C CA . LEU A 1 301 ? -11.925 13.990 3.036 1.00 97.81 301 LEU A CA 1
ATOM 2428 C C . LEU A 1 301 ? -12.248 12.497 3.001 1.00 97.81 301 LEU A C 1
ATOM 2430 O O . LEU A 1 301 ? -11.642 11.746 2.235 1.00 97.81 301 LEU A O 1
ATOM 2434 N N . LEU A 1 302 ? -13.236 12.076 3.797 1.00 97.81 302 LEU A N 1
ATOM 2435 C CA . LEU A 1 302 ? -13.667 10.684 3.838 1.00 97.81 302 LEU A CA 1
ATOM 2436 C C . LEU A 1 302 ? -14.267 10.243 2.506 1.00 97.81 302 LEU A C 1
ATOM 2438 O O . LEU A 1 302 ? -13.839 9.227 1.975 1.00 97.81 302 LEU A O 1
ATOM 2442 N N . ARG A 1 303 ? -15.226 10.989 1.945 1.00 97.12 303 ARG A N 1
ATOM 2443 C CA . ARG A 1 303 ? -15.881 10.635 0.673 1.00 97.12 303 ARG A CA 1
ATOM 2444 C C . ARG A 1 303 ? -14.852 10.489 -0.453 1.00 97.12 303 ARG A C 1
ATOM 2446 O O . ARG A 1 303 ? -14.885 9.500 -1.182 1.00 97.12 303 ARG A O 1
ATOM 2453 N N . THR A 1 304 ? -13.909 11.429 -0.546 1.00 97.88 304 THR A N 1
ATOM 2454 C CA . THR A 1 304 ? -12.842 11.412 -1.560 1.00 97.88 304 THR A CA 1
ATOM 2455 C C . THR A 1 304 ? -11.872 10.254 -1.334 1.00 97.88 304 THR A C 1
ATOM 2457 O O . THR A 1 304 ? -11.628 9.462 -2.245 1.00 97.88 304 THR A O 1
ATOM 2460 N N . GLY A 1 305 ? -11.340 10.120 -0.115 1.00 98.12 305 GLY A N 1
ATOM 2461 C CA . GLY A 1 305 ? -10.382 9.071 0.228 1.00 98.12 305 GLY A CA 1
ATOM 2462 C C . GLY A 1 305 ? -10.980 7.672 0.088 1.00 98.12 305 GLY A C 1
ATOM 2463 O O . GLY A 1 305 ? -10.380 6.797 -0.525 1.00 98.12 305 GLY A O 1
ATOM 2464 N N . TYR A 1 306 ? -12.203 7.460 0.571 1.00 97.81 306 TYR A N 1
ATOM 2465 C CA . TYR A 1 306 ? -12.860 6.155 0.513 1.00 97.81 306 TYR A CA 1
ATOM 2466 C C . TYR A 1 306 ? -13.097 5.693 -0.932 1.00 97.81 306 TYR A C 1
ATOM 2468 O O . TYR A 1 306 ? -12.863 4.529 -1.271 1.00 97.81 306 TYR A O 1
ATOM 2476 N N . ALA A 1 307 ? -13.506 6.617 -1.807 1.00 97.38 307 ALA A N 1
ATOM 2477 C CA . ALA A 1 307 ? -13.664 6.340 -3.230 1.00 97.38 307 ALA A CA 1
ATOM 2478 C C . ALA A 1 307 ? -12.324 5.992 -3.903 1.00 97.38 307 ALA A C 1
ATOM 2480 O O . ALA A 1 307 ? -12.239 5.000 -4.622 1.00 97.38 307 ALA A O 1
ATOM 2481 N N . GLY A 1 308 ? -11.255 6.738 -3.612 1.00 97.44 308 GLY A N 1
ATOM 2482 C CA . GLY A 1 308 ? -9.930 6.457 -4.172 1.00 97.44 308 GLY A CA 1
ATOM 2483 C C . GLY A 1 308 ? -9.326 5.135 -3.707 1.00 97.44 308 GLY A C 1
ATOM 2484 O O . GLY A 1 308 ? -8.789 4.383 -4.517 1.00 97.44 308 GLY A O 1
ATOM 2485 N N . THR A 1 309 ? -9.454 4.806 -2.417 1.00 97.25 309 THR A N 1
ATOM 2486 C CA . THR A 1 309 ? -8.959 3.539 -1.851 1.00 97.25 309 THR A CA 1
ATOM 2487 C C . THR A 1 309 ? -9.647 2.319 -2.462 1.00 97.25 309 THR A C 1
ATOM 2489 O O . THR A 1 309 ? -9.014 1.276 -2.602 1.00 97.25 309 THR A O 1
ATOM 2492 N N . THR A 1 310 ? -10.925 2.430 -2.834 1.00 95.25 310 THR A N 1
ATOM 2493 C CA . THR A 1 310 ? -11.680 1.334 -3.470 1.00 95.25 310 THR A CA 1
ATOM 2494 C C . THR A 1 310 ? -11.520 1.294 -4.991 1.00 95.25 310 THR A C 1
ATOM 2496 O O . THR A 1 310 ? -11.781 0.256 -5.599 1.00 95.25 310 THR A O 1
ATOM 2499 N N . GLY A 1 311 ? -11.014 2.373 -5.594 1.00 95.44 311 GLY A N 1
ATOM 2500 C CA . GLY A 1 311 ? -10.750 2.512 -7.026 1.00 95.44 311 GLY A CA 1
ATOM 2501 C C . GLY A 1 311 ? -10.062 1.315 -7.694 1.00 95.44 311 GLY A C 1
ATOM 2502 O O . GLY A 1 311 ? -10.569 0.856 -8.720 1.00 95.44 311 GLY A O 1
ATOM 2503 N N . PRO A 1 312 ? -8.982 0.737 -7.128 1.00 96.19 312 PRO A N 1
ATOM 2504 C CA . PRO A 1 312 ? -8.288 -0.403 -7.730 1.00 96.19 312 PRO A CA 1
ATOM 2505 C C . PRO A 1 312 ? -9.186 -1.614 -8.007 1.00 96.19 312 PRO A C 1
ATOM 2507 O O . PRO A 1 312 ? -8.957 -2.318 -8.985 1.00 96.19 312 PRO A O 1
ATOM 2510 N N . LEU A 1 313 ? -10.253 -1.827 -7.223 1.00 95.62 313 LEU A N 1
ATOM 2511 C CA . LEU A 1 313 ? -11.203 -2.922 -7.466 1.00 95.62 313 LEU A CA 1
ATOM 2512 C C . LEU A 1 313 ? -11.912 -2.792 -8.816 1.00 95.62 313 LEU A C 1
ATOM 2514 O O . LEU A 1 313 ? -12.268 -3.802 -9.411 1.00 95.62 313 LEU A O 1
ATOM 2518 N N . SER A 1 314 ? -12.095 -1.567 -9.317 1.00 95.19 314 SER A N 1
ATOM 2519 C CA . SER A 1 314 ? -12.712 -1.332 -10.627 1.00 95.19 314 SER A CA 1
ATOM 2520 C C . SER A 1 314 ? -11.829 -1.757 -11.802 1.00 95.19 314 SER A C 1
ATOM 2522 O O . SER A 1 314 ? -12.343 -1.921 -12.904 1.00 95.19 314 SER A O 1
ATOM 2524 N N . ASN A 1 315 ? -10.528 -1.973 -11.571 1.00 96.06 315 ASN A N 1
ATOM 2525 C CA . ASN A 1 315 ? -9.571 -2.438 -12.577 1.00 96.06 315 ASN A CA 1
ATOM 2526 C C . ASN A 1 315 ? -9.340 -3.956 -12.528 1.00 96.06 315 ASN A C 1
ATOM 2528 O O . ASN A 1 315 ? -8.532 -4.469 -13.300 1.00 96.06 315 ASN A O 1
ATOM 2532 N N . ILE A 1 316 ? -10.058 -4.676 -11.658 1.00 95.69 316 ILE A N 1
ATOM 2533 C CA . ILE A 1 316 ? -10.093 -6.140 -11.642 1.00 95.69 316 ILE A CA 1
ATOM 2534 C C . ILE A 1 316 ? -11.327 -6.597 -12.420 1.00 95.69 316 ILE A C 1
ATOM 2536 O O . ILE A 1 316 ? -12.458 -6.283 -12.048 1.00 95.69 316 ILE A O 1
ATOM 2540 N N . ASN A 1 317 ? -11.123 -7.351 -13.496 1.00 94.00 317 ASN A N 1
ATOM 2541 C CA . ASN A 1 317 ? -12.230 -7.911 -14.266 1.00 94.00 317 ASN A CA 1
ATOM 2542 C C . ASN A 1 317 ? -12.762 -9.226 -13.664 1.00 94.00 317 ASN A C 1
ATOM 2544 O O . ASN A 1 317 ? -12.215 -9.763 -12.703 1.00 94.00 317 ASN A O 1
ATOM 2548 N N . ALA A 1 318 ? -13.835 -9.765 -14.251 1.00 94.19 318 ALA A N 1
ATOM 2549 C CA . ALA A 1 318 ? -14.503 -10.971 -13.753 1.00 94.19 318 ALA A CA 1
ATOM 2550 C C . ALA A 1 318 ? -13.621 -12.239 -13.749 1.00 94.19 318 ALA A C 1
ATOM 2552 O O . ALA A 1 318 ? -13.871 -13.140 -12.953 1.00 94.19 318 ALA A O 1
ATOM 2553 N N . ASP A 1 319 ? -12.576 -12.292 -14.582 1.00 94.81 319 ASP A N 1
ATOM 2554 C CA . ASP A 1 319 ? -11.609 -13.400 -14.609 1.00 94.81 319 ASP A CA 1
ATOM 2555 C C . ASP A 1 319 ? -10.514 -13.248 -13.535 1.00 94.81 319 ASP A C 1
ATOM 2557 O O . ASP A 1 319 ? -9.630 -14.098 -13.419 1.00 94.81 319 ASP A O 1
ATOM 2561 N N . GLY A 1 320 ? -10.527 -12.150 -12.773 1.00 93.56 320 GLY A N 1
ATOM 2562 C CA . GLY A 1 320 ? -9.512 -11.828 -11.772 1.00 93.56 320 GLY A CA 1
ATOM 2563 C C . GLY A 1 320 ? -8.258 -11.156 -12.337 1.00 93.56 320 GLY A C 1
ATOM 2564 O O . GLY A 1 320 ? -7.266 -11.025 -11.619 1.00 93.56 320 GLY A O 1
ATOM 2565 N N . PHE A 1 321 ? -8.266 -10.712 -13.600 1.00 96.44 321 PHE A N 1
ATOM 2566 C CA . PHE A 1 321 ? -7.158 -9.933 -14.150 1.00 96.44 321 PHE A CA 1
ATOM 2567 C C . PHE A 1 321 ? -7.237 -8.482 -13.689 1.00 96.44 321 PHE A C 1
ATOM 2569 O O . PHE A 1 321 ? -8.262 -7.826 -13.865 1.00 96.44 321 PHE A O 1
ATOM 2576 N N . ALA A 1 322 ? -6.128 -7.994 -13.140 1.00 96.12 322 ALA A N 1
ATOM 2577 C CA . ALA A 1 322 ? -5.974 -6.619 -12.711 1.00 96.12 322 ALA A CA 1
ATOM 2578 C C . ALA A 1 322 ? -5.212 -5.805 -13.762 1.00 96.12 322 ALA A C 1
ATOM 2580 O O . ALA A 1 322 ? -4.021 -6.041 -13.966 1.00 96.12 322 ALA A O 1
ATOM 2581 N N . ALA A 1 323 ? -5.904 -4.878 -14.419 1.00 97.19 323 ALA A N 1
ATOM 2582 C CA . ALA A 1 323 ? -5.353 -3.999 -15.446 1.00 97.19 323 ALA A CA 1
ATOM 2583 C C . ALA A 1 323 ? -4.609 -2.801 -14.840 1.00 97.19 323 ALA A C 1
ATOM 2585 O O . ALA A 1 323 ? -4.987 -2.312 -13.776 1.00 97.19 323 ALA A O 1
ATOM 2586 N N . ALA A 1 324 ? -3.603 -2.284 -15.549 1.00 96.19 324 ALA A N 1
ATOM 2587 C CA . ALA A 1 324 ? -2.846 -1.096 -15.138 1.00 96.19 324 ALA A CA 1
ATOM 2588 C C . ALA A 1 324 ? -3.757 0.114 -14.846 1.00 96.19 324 ALA A C 1
ATOM 2590 O O . ALA A 1 324 ? -3.621 0.804 -13.833 1.00 96.19 324 ALA A O 1
ATOM 2591 N N . SER A 1 325 ? -4.729 0.346 -15.730 1.00 95.56 325 SER A N 1
ATOM 2592 C CA . SER A 1 325 ? -5.764 1.367 -15.584 1.00 95.56 325 SER A CA 1
ATOM 2593 C C . SER A 1 325 ? -6.988 1.044 -16.452 1.00 95.56 325 SER A C 1
ATOM 2595 O O . SER A 1 325 ? -7.002 0.053 -17.189 1.00 95.56 325 SER A O 1
ATOM 2597 N N . PHE A 1 326 ? -8.019 1.890 -16.388 1.00 96.56 326 PHE A N 1
ATOM 2598 C CA . PHE A 1 326 ? -9.112 1.904 -17.361 1.00 96.56 326 PHE A CA 1
ATOM 2599 C C . PHE A 1 326 ? -9.036 3.167 -18.238 1.00 96.56 326 PHE A C 1
ATOM 2601 O O . PHE A 1 326 ? -8.902 4.291 -17.742 1.00 96.56 326 PHE A O 1
ATOM 2608 N N . HIS A 1 327 ? -9.122 2.976 -19.555 1.00 97.06 327 HIS A N 1
ATOM 2609 C CA . HIS A 1 327 ? -9.072 4.025 -20.572 1.00 97.06 327 HIS A CA 1
ATOM 2610 C C . HIS A 1 327 ? -10.375 4.834 -20.590 1.00 97.06 327 HIS A C 1
ATOM 2612 O O . HIS A 1 327 ? -11.455 4.279 -20.782 1.00 97.06 327 HIS A O 1
ATOM 2618 N N . SER A 1 328 ? -10.288 6.150 -20.394 1.00 95.25 328 SER A N 1
ATOM 2619 C CA . SER A 1 328 ? -11.443 7.045 -20.246 1.00 95.25 328 SER A CA 1
ATOM 2620 C C . SER A 1 328 ? -11.986 7.657 -21.537 1.00 95.25 328 SER A C 1
ATOM 2622 O O . SER A 1 328 ? -13.059 8.263 -21.499 1.00 95.25 328 SER A O 1
ATOM 2624 N N . TRP A 1 329 ? -11.280 7.563 -22.665 1.00 95.69 329 TRP A N 1
ATOM 2625 C CA . TRP A 1 329 ? -11.764 8.140 -23.915 1.00 95.69 329 TRP A CA 1
ATOM 2626 C C . TRP A 1 329 ? -13.047 7.436 -24.366 1.00 95.69 329 TRP A C 1
ATOM 2628 O O . TRP A 1 329 ? -13.087 6.200 -24.356 1.00 95.69 329 TRP A O 1
ATOM 2638 N N . PRO A 1 330 ? -14.080 8.196 -24.790 1.00 94.38 330 PRO A N 1
ATOM 2639 C CA . PRO A 1 330 ? -15.382 7.639 -25.161 1.00 94.38 330 PRO A CA 1
ATOM 2640 C C . PRO A 1 330 ? -15.343 6.575 -26.263 1.00 94.38 330 PRO A C 1
ATOM 2642 O O . PRO A 1 330 ? -16.210 5.711 -26.302 1.00 94.38 330 PRO A O 1
ATOM 2645 N N . ASP A 1 331 ? -14.350 6.633 -27.149 1.00 95.56 331 ASP A N 1
ATOM 2646 C CA . ASP A 1 331 ? -14.152 5.678 -28.243 1.00 95.56 331 ASP A CA 1
ATOM 2647 C C . ASP A 1 331 ? -13.488 4.363 -27.800 1.00 95.56 331 ASP A C 1
ATOM 2649 O O . ASP A 1 331 ? -13.471 3.396 -28.558 1.00 95.56 331 ASP A O 1
ATOM 2653 N N . THR A 1 332 ? -12.929 4.320 -26.586 1.00 95.81 332 THR A N 1
ATOM 2654 C CA . THR A 1 332 ? -12.100 3.211 -26.108 1.00 95.81 332 THR A CA 1
ATOM 2655 C C . THR A 1 332 ? -12.728 2.477 -24.931 1.00 95.81 332 THR A C 1
ATOM 2657 O O . THR A 1 332 ? -12.824 1.256 -24.996 1.00 95.81 332 THR A O 1
ATOM 2660 N N . LEU A 1 333 ? -13.117 3.204 -23.872 1.00 95.12 333 LEU A N 1
ATOM 2661 C CA . LEU A 1 333 ? -13.801 2.716 -22.659 1.00 95.12 333 LEU A CA 1
ATOM 2662 C C . LEU A 1 333 ? -13.546 1.236 -22.311 1.00 95.12 333 LEU A C 1
ATOM 2664 O O . LEU A 1 333 ? -14.473 0.425 -22.258 1.00 95.12 333 LEU A O 1
ATOM 2668 N N . LYS A 1 334 ? -12.280 0.883 -22.066 1.00 95.81 334 LYS A N 1
ATOM 2669 C CA . LYS A 1 334 ? -11.863 -0.481 -21.714 1.00 95.81 334 LYS A CA 1
ATOM 2670 C C . LYS A 1 334 ? -10.741 -0.482 -20.685 1.00 95.81 334 LYS A C 1
ATOM 2672 O O . LYS A 1 334 ? -9.983 0.481 -20.582 1.00 95.81 334 LYS A O 1
ATOM 2677 N N . TRP A 1 335 ? -10.598 -1.594 -19.973 1.00 97.06 335 TRP A N 1
ATOM 2678 C CA . TRP A 1 335 ? -9.383 -1.884 -19.215 1.00 97.06 335 TRP A CA 1
ATOM 2679 C C . TRP A 1 335 ? -8.165 -1.940 -20.142 1.00 97.06 335 TRP A C 1
ATOM 2681 O O . TRP A 1 335 ? -8.272 -2.420 -21.276 1.00 97.06 335 TRP A O 1
ATOM 2691 N N . ASP A 1 336 ? -7.018 -1.456 -19.666 1.00 97.69 336 ASP A N 1
ATOM 2692 C CA . ASP A 1 336 ? -5.752 -1.650 -20.370 1.00 97.69 336 ASP A CA 1
ATOM 2693 C C . ASP A 1 336 ? -5.446 -3.153 -20.516 1.00 97.69 336 ASP A C 1
ATOM 2695 O O . ASP A 1 336 ? -5.839 -3.984 -19.692 1.00 97.69 336 ASP A O 1
ATOM 2699 N N . GLY A 1 337 ? -4.777 -3.513 -21.612 1.00 97.31 337 GLY A N 1
ATOM 2700 C CA . GLY A 1 337 ? -4.532 -4.907 -21.966 1.00 97.31 337 GLY A CA 1
ATOM 2701 C C . GLY A 1 337 ? -3.496 -5.614 -21.091 1.00 97.31 337 GLY A C 1
ATOM 2702 O O . GLY A 1 337 ? -3.486 -6.845 -21.085 1.00 97.31 337 GLY A O 1
ATOM 2703 N N . ILE A 1 338 ? -2.642 -4.887 -20.358 1.00 97.94 338 ILE A N 1
ATOM 2704 C CA . ILE A 1 338 ? -1.635 -5.479 -19.465 1.00 97.94 338 ILE A CA 1
ATOM 2705 C C . ILE A 1 338 ? -1.825 -5.066 -18.007 1.00 97.94 338 ILE A C 1
ATOM 2707 O O . ILE A 1 338 ? -2.411 -4.035 -17.685 1.00 97.94 338 ILE A O 1
ATOM 2711 N N . SER A 1 339 ? -1.307 -5.898 -17.101 1.00 97.00 339 SER A N 1
ATOM 2712 C CA . SER A 1 339 ? -1.367 -5.605 -15.667 1.00 97.00 339 SER A CA 1
ATOM 2713 C C . SER A 1 339 ? -0.530 -4.394 -15.262 1.00 97.00 339 SER A C 1
ATOM 2715 O O . SER A 1 339 ? -0.853 -3.738 -14.277 1.00 97.00 339 SER A O 1
ATOM 2717 N N . GLY A 1 340 ? 0.556 -4.140 -16.002 1.00 96.31 340 GLY A N 1
ATOM 2718 C CA . GLY A 1 340 ? 1.430 -2.982 -15.838 1.00 96.31 340 GLY A CA 1
ATOM 2719 C C . GLY A 1 340 ? 1.724 -2.617 -14.385 1.00 96.31 340 GLY A C 1
ATOM 2720 O O . GLY A 1 340 ? 2.068 -3.463 -13.556 1.00 96.31 340 GLY A O 1
ATOM 2721 N N . ASP A 1 341 ? 1.540 -1.339 -14.084 1.00 95.75 341 ASP A N 1
ATOM 2722 C CA . ASP A 1 341 ? 1.783 -0.689 -12.799 1.00 95.75 341 ASP A CA 1
ATOM 2723 C C . ASP A 1 341 ? 0.565 -0.713 -11.857 1.00 95.75 341 ASP A C 1
ATOM 2725 O O . ASP A 1 341 ? 0.408 0.149 -10.995 1.00 95.75 341 ASP A O 1
ATOM 2729 N N . TYR A 1 342 ? -0.288 -1.739 -11.948 1.00 97.56 342 TYR A N 1
ATOM 2730 C CA . TYR A 1 342 ? -1.435 -1.905 -11.045 1.00 97.56 342 TYR A CA 1
ATOM 2731 C C . TYR A 1 342 ? -1.039 -2.084 -9.563 1.00 97.56 342 TYR A C 1
ATOM 2733 O O . TYR A 1 342 ? -1.750 -1.658 -8.648 1.00 97.56 342 TYR A O 1
ATOM 2741 N N . GLY A 1 343 ? 0.099 -2.737 -9.300 1.00 97.50 343 GLY A N 1
ATOM 2742 C CA . GLY A 1 343 ? 0.493 -3.189 -7.958 1.00 97.50 343 GLY A CA 1
ATOM 2743 C C . GLY A 1 343 ? 0.530 -2.103 -6.880 1.00 97.50 343 GLY A C 1
ATOM 2744 O O . GLY A 1 343 ? -0.049 -2.327 -5.815 1.00 97.50 343 GLY A O 1
ATOM 2745 N N . PRO A 1 344 ? 1.151 -0.931 -7.114 1.00 97.62 344 PRO A N 1
ATOM 2746 C CA . PRO A 1 344 ? 1.115 0.185 -6.168 1.00 97.62 344 PRO A CA 1
ATOM 2747 C C . PRO A 1 344 ? -0.310 0.648 -5.822 1.00 97.62 344 PRO A C 1
ATOM 2749 O O . PRO A 1 344 ? -0.579 1.014 -4.679 1.00 97.62 344 PRO A O 1
ATOM 2752 N N . GLY A 1 345 ? -1.256 0.552 -6.761 1.00 97.25 345 GLY A N 1
ATOM 2753 C CA . GLY A 1 345 ? -2.666 0.843 -6.500 1.00 97.25 345 GLY A CA 1
ATOM 2754 C C . GLY A 1 345 ? -3.274 -0.161 -5.525 1.00 97.25 345 GLY A C 1
ATOM 2755 O O . GLY A 1 345 ? -3.916 0.222 -4.547 1.00 97.25 345 GLY A O 1
ATOM 2756 N N . PHE A 1 346 ? -3.002 -1.451 -5.729 1.00 98.19 346 PHE A N 1
ATOM 2757 C CA . PHE A 1 346 ? -3.445 -2.501 -4.812 1.00 98.19 346 PHE A CA 1
ATOM 2758 C C . PHE A 1 346 ? -2.789 -2.402 -3.425 1.00 98.19 346 PHE A C 1
ATOM 2760 O O . PHE A 1 346 ? -3.448 -2.651 -2.418 1.00 98.19 346 PHE A O 1
ATOM 2767 N N . LEU A 1 347 ? -1.522 -1.980 -3.350 1.00 98.62 347 LEU A N 1
ATOM 2768 C CA . LEU A 1 347 ? -0.859 -1.630 -2.089 1.00 98.62 347 LEU A CA 1
ATOM 2769 C C . LEU A 1 347 ? -1.622 -0.510 -1.362 1.00 98.62 347 LEU A C 1
ATOM 2771 O O . LEU A 1 347 ? -1.944 -0.659 -0.184 1.00 98.62 347 LEU A O 1
ATOM 2775 N N . GLY A 1 348 ? -1.980 0.569 -2.066 1.00 98.25 348 GLY A N 1
ATOM 2776 C CA . GLY A 1 348 ? -2.812 1.644 -1.516 1.00 98.25 348 GLY A CA 1
ATOM 2777 C C . GLY A 1 348 ? -4.171 1.151 -1.010 1.00 98.25 348 GLY A C 1
ATOM 2778 O O . GLY A 1 348 ? -4.589 1.511 0.090 1.00 98.25 348 GLY A O 1
ATOM 2779 N N . LEU A 1 349 ? -4.834 0.259 -1.752 1.00 98.19 349 LEU A N 1
ATOM 2780 C CA . LEU A 1 349 ? -6.077 -0.381 -1.309 1.00 98.19 349 LEU A CA 1
ATOM 2781 C C . LEU A 1 349 ? -5.872 -1.185 -0.022 1.00 98.19 349 LEU A C 1
ATOM 2783 O O . LEU A 1 349 ? -6.643 -1.031 0.928 1.00 98.19 349 LEU A O 1
ATOM 2787 N N . ALA A 1 350 ? -4.834 -2.022 0.025 1.00 97.94 350 ALA A N 1
ATOM 2788 C CA . ALA A 1 350 ? -4.525 -2.874 1.170 1.00 97.94 350 ALA A CA 1
ATOM 2789 C C . ALA A 1 350 ? -4.277 -2.053 2.443 1.00 97.94 350 ALA A C 1
ATOM 2791 O O . ALA A 1 350 ? -4.804 -2.371 3.511 1.00 97.94 350 ALA A O 1
ATOM 2792 N N . LEU A 1 351 ? -3.514 -0.965 2.315 1.00 98.12 351 LEU A N 1
ATOM 2793 C CA . LEU A 1 351 ? -3.184 -0.067 3.418 1.00 98.12 351 LEU A CA 1
ATOM 2794 C C . LEU A 1 351 ? -4.345 0.861 3.792 1.00 98.12 351 LEU A C 1
ATOM 2796 O O . LEU A 1 351 ? -4.479 1.234 4.956 1.00 98.12 351 LEU A O 1
ATOM 2800 N N . GLY A 1 352 ? -5.202 1.245 2.847 1.00 97.31 352 GLY A N 1
ATOM 2801 C CA . GLY A 1 352 ? -6.271 2.223 3.070 1.00 97.31 352 GLY A CA 1
ATOM 2802 C C . GLY A 1 352 ? -7.590 1.628 3.555 1.00 97.31 352 GLY A C 1
ATOM 2803 O O . GLY A 1 352 ? -8.347 2.313 4.249 1.00 97.31 352 GLY A O 1
ATOM 2804 N N . SER A 1 353 ? -7.861 0.365 3.216 1.00 97.88 353 SER A N 1
ATOM 2805 C CA . SER A 1 353 ? -9.160 -0.274 3.449 1.00 97.88 353 SER A CA 1
ATOM 2806 C C . SER A 1 353 ? -9.539 -0.331 4.927 1.00 97.88 353 SER A C 1
ATOM 2808 O O . SER A 1 353 ? -8.717 -0.607 5.805 1.00 97.88 353 SER A O 1
ATOM 2810 N N . GLY A 1 354 ? -10.813 -0.074 5.196 1.00 98.00 354 GLY A N 1
ATOM 2811 C CA . GLY A 1 354 ? -11.414 -0.167 6.516 1.00 98.00 354 GLY A CA 1
ATOM 2812 C C . GLY A 1 354 ? -12.876 0.253 6.486 1.00 98.00 354 GLY A C 1
ATOM 2813 O O . GLY A 1 354 ? -13.363 0.800 5.495 1.00 98.00 354 GLY A O 1
ATOM 2814 N N . THR A 1 355 ? -13.569 0.009 7.588 1.00 98.75 355 THR A N 1
ATOM 2815 C CA . THR A 1 355 ? -14.936 0.476 7.824 1.00 98.75 355 THR A CA 1
ATOM 2816 C C . THR A 1 355 ? -14.892 1.783 8.622 1.00 98.75 355 THR A C 1
ATOM 2818 O O . THR A 1 355 ? -14.134 1.886 9.585 1.00 98.75 355 THR A O 1
ATOM 2821 N N . TYR A 1 356 ? -15.690 2.788 8.256 1.00 98.62 356 TYR A N 1
ATOM 2822 C CA . TYR A 1 356 ? -15.745 4.079 8.959 1.00 98.62 356 TYR A CA 1
ATOM 2823 C C . TYR A 1 356 ? -17.169 4.364 9.412 1.00 98.62 356 TYR A C 1
ATOM 2825 O O . TYR A 1 356 ? -18.068 4.430 8.579 1.00 98.62 356 TYR A O 1
ATOM 2833 N N . VAL A 1 357 ? -17.364 4.568 10.712 1.00 98.00 357 VAL A N 1
ATOM 2834 C CA . VAL A 1 357 ? -18.633 4.994 11.311 1.00 98.00 357 VAL A CA 1
ATOM 2835 C C . VAL A 1 357 ? -18.552 6.483 11.591 1.00 98.00 357 VAL A C 1
ATOM 2837 O O . VAL A 1 357 ? -17.667 6.914 12.330 1.00 98.00 357 VAL A O 1
ATOM 2840 N N . VAL A 1 358 ? -19.431 7.277 10.988 1.00 96.94 358 VAL A N 1
ATOM 2841 C CA . VAL A 1 358 ? -19.273 8.735 10.941 1.00 96.94 358 VAL A CA 1
ATOM 2842 C C . VAL A 1 358 ? -20.603 9.434 11.122 1.00 96.94 358 VAL A C 1
ATOM 2844 O O . VAL A 1 358 ? -21.615 9.010 10.574 1.00 96.94 358 VAL A O 1
ATOM 2847 N N . GLN A 1 359 ? -20.579 10.520 11.890 1.00 95.06 359 GLN A N 1
ATOM 2848 C CA . GLN A 1 359 ? -21.688 11.455 11.965 1.00 95.06 359 GLN A CA 1
ATOM 2849 C C . GLN A 1 359 ? -21.576 12.436 10.794 1.00 95.06 359 GLN A C 1
ATOM 2851 O O . GLN A 1 359 ? -20.735 13.332 10.812 1.00 95.06 359 GLN A O 1
ATOM 2856 N N . ASP A 1 360 ? -22.400 12.249 9.771 1.00 94.62 360 ASP A N 1
ATOM 2857 C CA . ASP A 1 360 ? -22.547 13.185 8.662 1.00 94.62 360 ASP A CA 1
ATOM 2858 C C . ASP A 1 360 ? -23.594 14.256 9.015 1.00 94.62 360 ASP A C 1
ATOM 2860 O O . ASP A 1 360 ? -24.578 13.982 9.711 1.00 94.62 360 ASP A O 1
ATOM 2864 N N . ALA A 1 361 ? -23.362 15.493 8.571 1.00 92.62 361 ALA A N 1
ATOM 2865 C CA . ALA A 1 361 ? -24.227 16.627 8.892 1.00 92.62 361 ALA A CA 1
ATOM 2866 C C . ALA A 1 361 ? -25.612 16.531 8.227 1.00 92.62 361 ALA A C 1
ATOM 2868 O O . ALA A 1 361 ? -26.586 17.035 8.780 1.00 92.62 361 ALA A O 1
ATOM 2869 N N . GLU A 1 362 ? -25.703 15.876 7.067 1.00 92.81 362 GLU A N 1
ATOM 2870 C CA . GLU A 1 362 ? -26.936 15.750 6.284 1.00 92.81 362 GLU A CA 1
ATOM 2871 C C . GLU A 1 362 ? -27.577 14.372 6.468 1.00 92.81 362 GLU A C 1
ATOM 2873 O O . GLU A 1 362 ? -28.792 14.259 6.622 1.00 92.81 362 GLU A O 1
ATOM 2878 N N . LEU A 1 363 ? -26.759 13.315 6.468 1.00 94.25 363 LEU A N 1
ATOM 2879 C CA . LEU A 1 363 ? -27.233 11.925 6.483 1.00 94.25 363 LEU A CA 1
ATOM 2880 C C . LEU A 1 363 ? -27.363 11.336 7.893 1.00 94.25 363 LEU A C 1
ATOM 2882 O O . LEU A 1 363 ? -27.874 10.228 8.058 1.00 94.25 363 LEU A O 1
ATOM 2886 N N . GLY A 1 364 ? -26.893 12.052 8.914 1.00 94.81 364 GLY A N 1
ATOM 2887 C CA . GLY A 1 364 ? -26.804 11.527 10.267 1.00 94.81 364 GLY A CA 1
ATOM 2888 C C . GLY A 1 364 ? -25.701 10.475 10.403 1.00 94.81 364 GLY A C 1
ATOM 2889 O O . GLY A 1 364 ? -24.651 10.556 9.768 1.00 94.81 364 GLY A O 1
ATOM 2890 N N . LEU A 1 365 ? -25.914 9.482 11.266 1.00 96.06 365 LEU A N 1
ATOM 2891 C CA . LEU A 1 365 ? -24.925 8.436 11.508 1.00 96.06 365 LEU A CA 1
ATOM 2892 C C . LEU A 1 365 ? -24.891 7.432 10.345 1.00 96.06 365 LEU A C 1
ATOM 2894 O O . LEU A 1 365 ? -25.862 6.713 10.109 1.00 96.06 365 LEU A O 1
ATOM 2898 N N . VAL A 1 366 ? -23.754 7.344 9.657 1.00 97.06 366 VAL A N 1
ATOM 2899 C CA . VAL A 1 366 ? -23.545 6.483 8.485 1.00 97.06 366 VAL A CA 1
ATOM 2900 C C . VAL A 1 366 ? -22.330 5.573 8.656 1.00 97.06 366 VAL A C 1
ATOM 2902 O O . VAL A 1 366 ? -21.427 5.855 9.447 1.00 97.06 366 VAL A O 1
ATOM 2905 N N . ALA A 1 367 ? -22.290 4.481 7.887 1.00 97.88 367 ALA A N 1
ATOM 2906 C CA . ALA A 1 367 ? -21.124 3.610 7.777 1.00 97.88 367 ALA A CA 1
ATOM 2907 C C . ALA A 1 367 ? -20.624 3.529 6.328 1.00 97.88 367 ALA A C 1
ATOM 2909 O O . ALA A 1 367 ? -21.368 3.154 5.425 1.00 97.88 367 ALA A O 1
ATOM 2910 N N . PHE A 1 368 ? -19.343 3.827 6.115 1.00 97.94 368 PHE A N 1
ATOM 2911 C CA . PHE A 1 368 ? -18.631 3.527 4.873 1.00 97.94 368 PHE A CA 1
ATOM 2912 C C . PHE A 1 368 ? -17.984 2.152 5.012 1.00 97.94 368 PHE A C 1
ATOM 2914 O O . PHE A 1 368 ? -17.297 1.894 6.002 1.00 97.94 368 PHE A O 1
ATOM 2921 N N . GLY A 1 369 ? -18.199 1.268 4.036 1.00 97.38 369 GLY A N 1
ATOM 2922 C CA . GLY A 1 369 ? -17.665 -0.095 4.097 1.00 97.38 369 GLY A CA 1
ATOM 2923 C C . GLY A 1 369 ? -18.332 -0.983 5.131 1.00 97.38 369 GLY A C 1
ATOM 2924 O O . GLY A 1 369 ? -17.702 -1.917 5.607 1.00 97.38 369 GLY A O 1
ATOM 2925 N N . GLY A 1 370 ? -19.574 -0.705 5.519 1.00 98.00 370 GLY A N 1
ATOM 2926 C CA . GLY A 1 370 ? -20.280 -1.516 6.501 1.00 98.00 370 GLY A CA 1
ATOM 2927 C C . GLY A 1 370 ? -21.788 -1.336 6.442 1.00 98.00 370 GLY A C 1
ATOM 2928 O O . GLY A 1 370 ? -22.299 -0.414 5.811 1.00 98.00 370 GLY A O 1
ATOM 2929 N N . THR A 1 371 ? -22.501 -2.234 7.112 1.00 98.44 371 THR A N 1
ATOM 2930 C CA . THR A 1 371 ? -23.949 -2.137 7.315 1.00 98.44 371 THR A CA 1
ATOM 2931 C C . THR A 1 371 ? -24.203 -1.711 8.750 1.00 98.44 371 THR A C 1
ATOM 2933 O O . THR A 1 371 ? -23.807 -2.424 9.671 1.00 98.44 371 THR A O 1
ATOM 2936 N N . LEU A 1 372 ? -24.841 -0.554 8.927 1.00 97.88 372 LEU A N 1
ATOM 2937 C CA . LEU A 1 372 ? -25.140 0.031 10.230 1.00 97.88 372 LEU A CA 1
ATOM 2938 C C . LEU A 1 372 ? -26.586 -0.254 10.639 1.00 97.88 372 LEU A C 1
ATOM 2940 O O . LEU A 1 372 ? -27.507 -0.085 9.843 1.00 97.88 372 LEU A O 1
ATOM 2944 N N . THR A 1 373 ? -26.778 -0.632 11.900 1.00 97.56 373 THR A N 1
ATOM 2945 C CA . THR A 1 373 ? -28.092 -0.741 12.544 1.00 97.56 373 THR A CA 1
ATOM 2946 C C . THR A 1 373 ? -28.043 -0.113 13.930 1.00 97.56 373 THR A C 1
ATOM 2948 O O . THR A 1 373 ? -27.098 -0.364 14.679 1.00 97.56 373 THR A O 1
ATOM 2951 N N . SER A 1 374 ? -29.077 0.642 14.296 1.00 94.12 374 SER A N 1
ATOM 2952 C CA . SER A 1 374 ? -29.186 1.293 15.606 1.00 94.12 374 SER A CA 1
ATOM 2953 C C . SER A 1 374 ? -30.361 0.722 16.395 1.00 94.12 374 SER A C 1
ATOM 2955 O O . SER A 1 374 ? -31.454 0.565 15.854 1.00 94.12 374 SER A O 1
ATOM 2957 N N . SER A 1 375 ? -30.146 0.439 17.679 1.00 91.88 375 SER A N 1
ATOM 2958 C CA . SER A 1 375 ? -31.178 -0.007 18.619 1.00 91.88 375 SER A CA 1
ATOM 2959 C C . SER A 1 375 ? -31.020 0.748 19.937 1.00 91.88 375 SER A C 1
ATOM 2961 O O . SER A 1 375 ? -30.127 0.457 20.737 1.00 91.88 375 SER A O 1
ATOM 2963 N N . GLY A 1 376 ? -31.879 1.744 20.168 1.00 90.19 376 GLY A N 1
ATOM 2964 C CA . GLY A 1 376 ? -31.730 2.664 21.297 1.00 90.19 376 GLY A CA 1
ATOM 2965 C C . GLY A 1 376 ? -30.403 3.426 21.216 1.00 90.19 376 GLY A C 1
ATOM 2966 O O . GLY A 1 376 ? -30.123 4.078 20.215 1.00 90.19 376 GLY A O 1
ATOM 2967 N N . SER A 1 377 ? -29.580 3.331 22.262 1.00 89.75 377 SER A N 1
ATOM 2968 C CA . SER A 1 377 ? -28.247 3.953 22.334 1.00 89.75 377 SER A CA 1
ATOM 2969 C C . SER A 1 377 ? -27.109 3.082 21.784 1.00 89.75 377 SER A C 1
ATOM 2971 O O . SER A 1 377 ? -25.962 3.534 21.747 1.00 89.75 377 SER A O 1
ATOM 2973 N N . SER A 1 378 ? -27.404 1.841 21.383 1.00 94.94 378 SER A N 1
ATOM 2974 C CA . SER A 1 378 ? -26.424 0.906 20.834 1.00 94.94 378 SER A CA 1
ATOM 2975 C C . SER A 1 378 ? -26.417 0.964 19.310 1.00 94.94 378 SER A C 1
ATOM 2977 O O . SER A 1 378 ? -27.468 0.914 18.666 1.00 94.94 378 SER A O 1
ATOM 2979 N N . VAL A 1 379 ? -25.220 1.044 18.737 1.00 97.94 379 VAL A N 1
ATOM 2980 C CA . VAL A 1 379 ? -24.985 1.009 17.292 1.00 97.94 379 VAL A CA 1
ATOM 2981 C C . VAL A 1 379 ? -24.198 -0.251 16.969 1.00 97.94 379 VAL A C 1
ATOM 2983 O O . VAL A 1 379 ? -23.134 -0.470 17.548 1.00 97.94 379 VAL A O 1
ATOM 2986 N N . SER A 1 380 ? -24.700 -1.057 16.034 1.00 98.44 380 SER A N 1
ATOM 2987 C CA . SER A 1 380 ? -23.979 -2.195 15.463 1.00 98.44 380 SER A CA 1
ATOM 2988 C C . SER A 1 380 ? -23.553 -1.904 14.033 1.00 98.44 380 SER A C 1
ATOM 2990 O O . SER A 1 380 ? -24.337 -1.363 13.249 1.00 98.44 380 SER A O 1
ATOM 2992 N N . VAL A 1 381 ? -22.326 -2.284 13.684 1.00 98.69 381 VAL A N 1
ATOM 2993 C CA . VAL A 1 381 ? -21.787 -2.157 12.331 1.00 98.69 381 VAL A CA 1
ATOM 2994 C C . VAL A 1 381 ? -21.113 -3.454 11.915 1.00 98.69 381 VAL A C 1
ATOM 2996 O O . VAL A 1 381 ? -20.088 -3.845 12.474 1.00 98.69 381 VAL A O 1
ATOM 2999 N N . VAL A 1 382 ? -21.667 -4.102 10.891 1.00 98.69 382 VAL A N 1
ATOM 3000 C CA . VAL A 1 382 ? -21.059 -5.269 10.236 1.00 98.69 382 VAL A CA 1
ATOM 3001 C C . VAL A 1 382 ? -20.113 -4.781 9.145 1.00 98.69 382 VAL A C 1
ATOM 3003 O O . VAL A 1 382 ? -20.532 -4.034 8.261 1.00 98.69 382 VAL A O 1
ATOM 3006 N N . THR A 1 383 ? -18.853 -5.216 9.175 1.00 98.44 383 THR A N 1
ATOM 3007 C CA . THR A 1 383 ? -17.839 -4.784 8.199 1.00 98.44 383 THR A CA 1
ATOM 3008 C C . THR A 1 383 ? -18.056 -5.437 6.834 1.00 98.44 383 THR A C 1
ATOM 3010 O O . THR A 1 383 ? -18.378 -6.628 6.725 1.00 98.44 383 THR A O 1
ATOM 3013 N N . LYS A 1 384 ? -17.878 -4.640 5.780 1.00 97.25 384 LYS A N 1
ATOM 3014 C CA . LYS A 1 384 ? -18.072 -4.991 4.364 1.00 97.25 384 LYS A CA 1
ATOM 3015 C C . LYS A 1 384 ? -16.999 -4.399 3.441 1.00 97.25 384 LYS A C 1
ATOM 3017 O O . LYS A 1 384 ? -17.065 -4.635 2.239 1.00 97.25 384 LYS A O 1
ATOM 3022 N N . ASP A 1 385 ? -16.039 -3.635 3.968 1.00 96.94 385 ASP A N 1
ATOM 3023 C CA . ASP A 1 385 ? -14.886 -3.173 3.194 1.00 96.94 385 ASP A CA 1
ATOM 3024 C C . ASP A 1 385 ? -14.051 -4.360 2.681 1.00 96.94 385 ASP A C 1
ATOM 3026 O O . ASP A 1 385 ? -14.194 -5.484 3.159 1.00 96.94 385 ASP A O 1
ATOM 3030 N N . ALA A 1 386 ? -13.180 -4.126 1.699 1.00 93.88 386 ALA A N 1
ATOM 3031 C CA . ALA A 1 386 ? -12.467 -5.200 1.004 1.00 93.88 386 ALA A CA 1
ATOM 3032 C C . ALA A 1 386 ? -11.528 -6.027 1.904 1.00 93.88 386 ALA A C 1
ATOM 3034 O O . ALA A 1 386 ? -11.224 -7.172 1.579 1.00 93.88 386 ALA A O 1
ATOM 3035 N N . VAL A 1 387 ? -11.058 -5.463 3.024 1.00 96.00 387 VAL A N 1
ATOM 3036 C CA . VAL A 1 387 ? -10.000 -6.056 3.859 1.00 96.00 387 VAL A CA 1
ATOM 3037 C C . VAL A 1 387 ? -10.523 -6.470 5.238 1.00 96.00 387 VAL A C 1
ATOM 3039 O O . VAL A 1 387 ? -10.102 -7.496 5.769 1.00 96.00 387 VAL A O 1
ATOM 3042 N N . ARG A 1 388 ? -11.470 -5.718 5.818 1.00 97.38 388 ARG A N 1
ATOM 3043 C CA . ARG A 1 388 ? -12.179 -6.019 7.083 1.00 97.38 388 ARG A CA 1
ATOM 3044 C C . ARG A 1 388 ? -11.267 -6.128 8.307 1.00 97.38 388 ARG A C 1
ATOM 3046 O O . ARG A 1 388 ? -11.593 -6.793 9.290 1.00 97.38 388 ARG A O 1
ATOM 3053 N N . ARG A 1 389 ? -10.102 -5.478 8.258 1.00 97.19 389 ARG A N 1
ATOM 3054 C CA . ARG A 1 389 ? -9.096 -5.482 9.338 1.00 97.19 389 ARG A CA 1
ATOM 3055 C C . ARG A 1 389 ? -9.122 -4.237 10.205 1.00 97.19 389 ARG A C 1
ATOM 3057 O O . ARG A 1 389 ? -8.417 -4.209 11.206 1.00 97.19 389 ARG A O 1
ATOM 3064 N N . LYS A 1 390 ? -9.868 -3.204 9.806 1.00 98.19 390 LYS A N 1
ATOM 3065 C CA . LYS A 1 390 ? -9.864 -1.890 10.452 1.00 98.19 390 LYS A CA 1
ATOM 3066 C C . LYS A 1 390 ? -11.269 -1.326 10.557 1.00 98.19 390 LYS A C 1
ATOM 3068 O O . LYS A 1 390 ? -12.004 -1.338 9.572 1.00 98.19 390 LYS A O 1
ATOM 3073 N N . VAL A 1 391 ? -11.609 -0.785 11.723 1.00 98.69 391 VAL A N 1
ATOM 3074 C CA . VAL A 1 391 ? -12.843 -0.023 11.933 1.00 98.69 391 VAL A CA 1
ATOM 3075 C C . VAL A 1 391 ? -12.520 1.272 12.664 1.00 98.69 391 VAL A C 1
ATOM 3077 O O . VAL A 1 391 ? -11.977 1.242 13.767 1.00 98.69 391 VAL A O 1
ATOM 3080 N N . PHE A 1 392 ? -12.846 2.409 12.053 1.00 98.50 392 PHE A N 1
ATOM 3081 C CA . PHE A 1 392 ? -12.781 3.720 12.690 1.00 98.50 392 PHE A CA 1
ATOM 3082 C C . PHE A 1 392 ? -14.172 4.140 13.166 1.00 98.50 392 PHE A C 1
ATOM 3084 O O . PHE A 1 392 ? -15.100 4.241 12.365 1.00 98.50 392 PHE A O 1
ATOM 3091 N N . ILE A 1 393 ? -14.316 4.403 14.462 1.00 97.81 393 ILE A N 1
ATOM 3092 C CA . ILE A 1 393 ? -15.557 4.850 15.095 1.00 97.81 393 ILE A CA 1
ATOM 3093 C C . ILE A 1 393 ? -15.423 6.347 15.375 1.00 97.81 393 ILE A C 1
ATOM 3095 O O . ILE A 1 393 ? -14.937 6.754 16.430 1.00 97.81 393 ILE A O 1
ATOM 3099 N N . GLY A 1 394 ? -15.855 7.170 14.419 1.00 95.94 394 GLY A N 1
ATOM 3100 C CA . GLY A 1 394 ? -15.775 8.631 14.460 1.00 95.94 394 GLY A CA 1
ATOM 3101 C C . GLY A 1 394 ? -16.366 9.253 15.729 1.00 95.94 394 GLY A C 1
ATOM 3102 O O . GLY A 1 394 ? -15.664 10.040 16.360 1.00 95.94 394 GLY A O 1
ATOM 3103 N N . PRO A 1 395 ? -17.571 8.852 16.190 1.00 94.44 395 PRO A N 1
ATOM 3104 C CA . PRO A 1 395 ? -18.140 9.350 17.447 1.00 94.44 395 PRO A CA 1
ATOM 3105 C C . PRO A 1 395 ? -17.284 9.096 18.697 1.00 94.44 395 PRO A C 1
ATOM 3107 O O . PRO A 1 395 ? -17.463 9.775 19.705 1.00 94.44 395 PRO A O 1
ATOM 3110 N N . LEU A 1 396 ? -16.372 8.121 18.651 1.00 94.88 396 LEU A N 1
ATOM 3111 C CA . LEU A 1 396 ? -15.433 7.828 19.735 1.00 94.88 396 LEU A CA 1
ATOM 3112 C C . LEU A 1 396 ? -14.012 8.337 19.448 1.00 94.88 396 LEU A C 1
ATOM 3114 O O . LEU A 1 396 ? -13.205 8.406 20.371 1.00 94.88 396 LEU A O 1
ATOM 3118 N N . GLY A 1 397 ? -13.696 8.682 18.196 1.00 94.88 397 GLY A N 1
ATOM 3119 C CA . GLY A 1 397 ? -12.342 9.025 17.762 1.00 94.88 397 GLY A CA 1
ATOM 3120 C C . GLY A 1 397 ? -11.358 7.857 17.878 1.00 94.88 397 GLY A C 1
ATOM 3121 O O . GLY A 1 397 ? -10.193 8.080 18.202 1.00 94.88 397 GLY A O 1
ATOM 3122 N N . VAL A 1 398 ? -11.827 6.620 17.664 1.00 96.50 398 VAL A N 1
ATOM 3123 C CA . VAL A 1 398 ? -11.040 5.389 17.856 1.00 96.50 398 VAL A CA 1
ATOM 3124 C C . VAL A 1 398 ? -10.934 4.590 16.567 1.00 96.50 398 VAL A C 1
ATOM 3126 O O . VAL A 1 398 ? -11.940 4.314 15.918 1.00 96.50 398 VAL A O 1
ATOM 3129 N N . LEU A 1 399 ? -9.723 4.158 16.235 1.00 98.25 399 LEU A N 1
ATOM 3130 C CA . LEU A 1 399 ? -9.421 3.150 15.229 1.00 98.25 399 LEU A CA 1
ATOM 3131 C C . LEU A 1 399 ? -9.074 1.829 15.925 1.00 98.25 399 LEU A C 1
ATOM 3133 O O . LEU A 1 399 ? -8.125 1.763 16.702 1.00 98.25 399 LEU A O 1
ATOM 3137 N N . VAL A 1 400 ? -9.808 0.767 15.603 1.00 98.62 400 VAL A N 1
ATOM 3138 C CA . VAL A 1 400 ? -9.470 -0.608 15.991 1.00 98.62 400 VAL A CA 1
ATOM 3139 C C . VAL A 1 400 ? -8.925 -1.338 14.770 1.00 98.62 400 VAL A C 1
ATOM 3141 O O . VAL A 1 400 ? -9.525 -1.265 13.695 1.00 98.62 400 VAL A O 1
ATOM 3144 N N . SER A 1 401 ? -7.805 -2.048 14.921 1.00 98.44 401 SER A N 1
ATOM 3145 C CA . SER A 1 401 ? -7.196 -2.840 13.848 1.00 98.44 401 SER A CA 1
ATOM 3146 C C . SER A 1 401 ? -6.701 -4.212 14.312 1.00 98.44 401 SER A C 1
ATOM 3148 O O . SER A 1 401 ? -6.423 -4.394 15.496 1.00 98.44 401 SER A O 1
ATOM 3150 N N . VAL A 1 402 ? -6.596 -5.174 13.383 1.00 98.12 402 VAL A N 1
ATOM 3151 C CA . VAL A 1 402 ? -6.081 -6.534 13.648 1.00 98.12 402 VAL A CA 1
ATOM 3152 C C . VAL A 1 402 ? -5.101 -7.037 12.585 1.00 98.12 402 VAL A C 1
ATOM 3154 O O . VAL A 1 402 ? -5.240 -6.720 11.402 1.00 98.12 402 VAL A O 1
ATOM 3157 N N . ASP A 1 403 ? -4.127 -7.864 12.979 1.00 96.38 403 ASP A N 1
ATOM 3158 C CA . ASP A 1 403 ? -3.157 -8.497 12.064 1.00 96.38 403 ASP A CA 1
ATOM 3159 C C . ASP A 1 403 ? -3.603 -9.833 11.461 1.00 96.38 403 ASP A C 1
ATOM 3161 O O . ASP A 1 403 ? -3.252 -10.129 10.317 1.00 96.38 403 ASP A O 1
ATOM 3165 N N . ALA A 1 404 ? -4.417 -10.609 12.175 1.00 95.75 404 ALA A N 1
ATOM 3166 C CA . ALA A 1 404 ? -4.952 -11.911 11.764 1.00 95.75 404 ALA A CA 1
ATOM 3167 C C . ALA A 1 404 ? -6.497 -11.958 11.862 1.00 95.75 404 ALA A C 1
ATOM 3169 O O . ALA A 1 404 ? -7.104 -11.148 12.562 1.00 95.75 404 ALA A O 1
ATOM 3170 N N . GLY A 1 405 ? -7.144 -12.867 11.121 1.00 95.75 405 GLY A N 1
ATOM 3171 C CA . GLY A 1 405 ? -8.613 -12.969 11.087 1.00 95.75 405 GLY A CA 1
ATOM 3172 C C . GLY A 1 405 ? -9.318 -11.761 10.452 1.00 95.75 405 GLY A C 1
ATOM 3173 O O . GLY A 1 405 ? -8.836 -11.196 9.486 1.00 95.75 405 GLY A O 1
ATOM 3174 N N . ILE A 1 406 ? -10.479 -11.363 10.952 1.00 97.38 406 ILE A N 1
ATOM 3175 C CA . ILE A 1 406 ? -11.202 -10.150 10.538 1.00 97.38 406 ILE A CA 1
ATOM 3176 C C . ILE A 1 406 ? -11.896 -9.528 11.743 1.00 97.38 406 ILE A C 1
ATOM 3178 O O . ILE A 1 406 ? -12.246 -10.227 12.694 1.00 97.38 406 ILE A O 1
ATOM 3182 N N . ILE A 1 407 ? -12.185 -8.232 11.660 1.00 98.56 407 ILE A N 1
ATOM 3183 C CA . ILE A 1 407 ? -13.212 -7.601 12.487 1.00 98.56 407 ILE A CA 1
ATOM 3184 C C . ILE A 1 407 ? -14.534 -7.832 11.764 1.00 98.56 407 ILE A C 1
ATOM 3186 O O . ILE A 1 407 ? -14.775 -7.236 10.719 1.00 98.56 407 ILE A O 1
ATOM 3190 N N . ARG A 1 408 ? -15.381 -8.730 12.270 1.00 98.31 408 ARG A N 1
ATOM 3191 C CA . ARG A 1 408 ? -16.671 -9.066 11.646 1.00 98.31 408 ARG A CA 1
ATOM 3192 C C . ARG A 1 408 ? -17.727 -7.999 11.922 1.00 98.31 408 ARG A C 1
ATOM 3194 O O . ARG A 1 408 ? -18.459 -7.609 11.015 1.00 98.31 408 ARG A O 1
ATOM 3201 N N . GLU A 1 409 ? -17.811 -7.568 13.173 1.00 98.56 409 GLU A N 1
ATOM 3202 C CA . GLU A 1 409 ? -18.825 -6.646 13.679 1.00 98.56 409 GLU A CA 1
ATOM 3203 C C . GLU A 1 409 ? -18.229 -5.827 14.827 1.00 98.56 409 GLU A C 1
ATOM 3205 O O . GLU A 1 409 ? -17.452 -6.358 15.625 1.00 98.56 409 GLU A O 1
ATOM 3210 N N . VAL A 1 410 ? -18.617 -4.557 14.926 1.00 98.62 410 VAL A N 1
ATOM 3211 C CA . VAL A 1 410 ? -18.448 -3.761 16.145 1.00 98.62 410 VAL A CA 1
ATOM 3212 C C . VAL A 1 410 ? -19.810 -3.333 16.674 1.00 98.62 410 VAL A C 1
ATOM 3214 O O . VAL A 1 410 ? -20.679 -2.938 15.898 1.00 98.62 410 VAL A O 1
ATOM 3217 N N . LYS A 1 411 ? -19.987 -3.378 17.992 1.00 98.38 411 LYS A N 1
ATOM 3218 C CA . LYS A 1 411 ? -21.145 -2.821 18.696 1.00 98.38 411 LYS A CA 1
ATOM 3219 C C . LYS A 1 411 ? -20.651 -1.797 19.690 1.00 98.38 411 LYS A C 1
ATOM 3221 O O . LYS A 1 411 ? -19.794 -2.121 20.500 1.00 98.38 411 LYS A O 1
ATOM 3226 N N . TYR A 1 412 ? -21.159 -0.574 19.645 1.00 97.31 412 TYR A N 1
ATOM 3227 C CA . TYR A 1 412 ? -20.724 0.455 20.582 1.00 97.31 412 TYR A CA 1
ATOM 3228 C C . TYR A 1 412 ? -21.874 1.255 21.171 1.00 97.31 412 TYR A C 1
ATOM 3230 O O . TYR A 1 412 ? -22.947 1.388 20.581 1.00 97.31 412 TYR A O 1
ATOM 3238 N N . VAL A 1 413 ? -21.609 1.807 22.353 1.00 94.00 413 VAL A N 1
ATOM 3239 C CA . VAL A 1 413 ? -22.464 2.784 23.029 1.00 94.00 413 VAL A CA 1
ATOM 3240 C C . VAL A 1 413 ? -21.631 4.040 23.250 1.00 94.00 413 VAL A C 1
ATOM 3242 O O . VAL A 1 413 ? -20.652 4.029 23.998 1.00 94.00 413 VAL A O 1
ATOM 3245 N N . ALA A 1 414 ? -22.009 5.137 22.587 1.00 91.25 414 ALA A N 1
ATOM 3246 C CA . ALA A 1 414 ? -21.217 6.369 22.590 1.00 91.25 414 ALA A CA 1
ATOM 3247 C C . ALA A 1 414 ? -21.027 6.947 24.004 1.00 91.25 414 ALA A C 1
ATOM 3249 O O . ALA A 1 414 ? -19.925 7.355 24.365 1.00 91.25 414 ALA A O 1
ATOM 3250 N N . ALA A 1 415 ? -22.086 6.922 24.821 1.00 91.62 415 ALA A N 1
ATOM 3251 C CA . ALA A 1 415 ? -22.085 7.492 26.167 1.00 91.62 415 ALA A CA 1
ATOM 3252 C C . ALA A 1 415 ? -21.100 6.795 27.122 1.00 91.62 415 ALA A C 1
ATOM 3254 O O . ALA A 1 415 ? -20.417 7.468 27.890 1.00 91.62 415 ALA A O 1
ATOM 3255 N N . SER A 1 416 ? -21.001 5.463 27.066 1.00 91.44 416 SER A N 1
ATOM 3256 C CA . SER A 1 416 ? -20.098 4.686 27.927 1.00 91.44 416 SER A CA 1
ATOM 3257 C C . SER A 1 416 ? -18.714 4.467 27.314 1.00 91.44 416 SER A C 1
ATOM 3259 O O . SER A 1 416 ? -17.847 3.893 27.970 1.00 91.44 416 SER A O 1
ATOM 3261 N N . LYS A 1 417 ? -18.497 4.904 26.062 1.00 93.25 417 LYS A N 1
ATOM 3262 C CA . LYS A 1 417 ? -17.267 4.661 25.291 1.00 93.25 417 LYS A CA 1
ATOM 3263 C C . LYS A 1 417 ? -16.874 3.179 25.258 1.00 93.25 417 LYS A C 1
ATOM 3265 O O . LYS A 1 417 ? -15.697 2.841 25.290 1.00 93.25 417 LYS A O 1
ATOM 3270 N N . THR A 1 418 ? -17.861 2.292 25.216 1.00 93.81 418 THR A N 1
ATOM 3271 C CA . THR A 1 418 ? -17.647 0.842 25.184 1.00 93.81 418 THR A CA 1
ATOM 3272 C C . THR A 1 418 ? -17.833 0.341 23.764 1.00 93.81 418 THR A C 1
ATOM 3274 O O . THR A 1 418 ? -18.817 0.712 23.120 1.00 93.81 418 THR A O 1
ATOM 3277 N N . VAL A 1 419 ? -16.913 -0.498 23.289 1.00 97.75 419 VAL A N 1
ATOM 3278 C CA . VAL A 1 419 ? -16.994 -1.142 21.974 1.00 97.75 419 VAL A CA 1
ATOM 3279 C C . VAL A 1 419 ? -16.772 -2.642 22.132 1.00 97.75 419 VAL A C 1
ATOM 3281 O O . VAL A 1 419 ? -15.675 -3.073 22.473 1.00 97.75 419 VAL A O 1
ATOM 3284 N N . ASP A 1 420 ? -17.783 -3.443 21.832 1.00 98.25 420 ASP A N 1
ATOM 3285 C CA . ASP A 1 420 ? -17.630 -4.880 21.651 1.00 98.25 420 ASP A CA 1
ATOM 3286 C C . ASP A 1 420 ? -17.172 -5.141 20.212 1.00 98.25 420 ASP A C 1
ATOM 3288 O O . ASP A 1 420 ? -17.830 -4.754 19.244 1.00 98.25 420 ASP A O 1
ATOM 3292 N N . VAL A 1 421 ? -16.024 -5.792 20.064 1.00 98.56 421 VAL A N 1
ATOM 3293 C CA . VAL A 1 421 ? -15.394 -6.109 18.784 1.00 98.56 421 VAL A CA 1
ATOM 3294 C C . VAL A 1 421 ? -15.479 -7.614 18.575 1.00 98.56 421 VAL A C 1
ATOM 3296 O O . VAL A 1 421 ? -14.858 -8.393 19.299 1.00 98.56 421 VAL A O 1
ATOM 3299 N N . THR A 1 422 ? -16.242 -8.029 17.567 1.00 98.56 422 THR A N 1
ATOM 3300 C CA . THR A 1 422 ? -16.347 -9.436 17.171 1.00 98.56 422 THR A CA 1
ATOM 3301 C C . THR A 1 422 ? -15.253 -9.754 16.164 1.00 98.56 422 THR A C 1
ATOM 3303 O O . THR A 1 422 ? -15.332 -9.354 15.000 1.00 98.56 422 THR A O 1
ATOM 3306 N N . LEU A 1 423 ? -14.244 -10.500 16.600 1.00 98.31 423 LEU A N 1
ATOM 3307 C CA . LEU A 1 423 ? -13.205 -11.047 15.739 1.00 98.31 423 LEU A CA 1
ATOM 3308 C C . LEU A 1 423 ? -13.637 -12.403 15.191 1.00 98.31 423 LEU A C 1
ATOM 3310 O O . LEU A 1 423 ? -14.347 -13.154 15.862 1.00 98.31 423 LEU A O 1
ATOM 3314 N N . ALA A 1 424 ? -13.206 -12.729 13.979 1.00 97.19 424 ALA A N 1
ATOM 3315 C CA . ALA A 1 424 ? -13.526 -13.994 13.331 1.00 97.19 424 ALA A CA 1
ATOM 3316 C C . ALA A 1 424 ? -12.384 -14.497 12.454 1.00 97.19 424 ALA A C 1
ATOM 3318 O O . ALA A 1 424 ? -11.482 -13.740 12.094 1.00 97.19 424 ALA A O 1
ATOM 3319 N N . GLN A 1 425 ? -12.461 -15.769 12.071 1.00 95.12 425 GLN A N 1
ATOM 3320 C CA . GLN A 1 425 ? -11.672 -16.281 10.955 1.00 95.12 425 GLN A CA 1
ATOM 3321 C C . GLN A 1 425 ? -12.155 -15.642 9.643 1.00 95.12 425 GLN A C 1
ATOM 3323 O O . GLN A 1 425 ? -13.316 -15.243 9.523 1.00 95.12 425 GLN A O 1
ATOM 3328 N N . LEU A 1 426 ? -11.256 -15.528 8.670 1.00 89.38 426 LEU A N 1
ATOM 3329 C CA . LEU A 1 426 ? -11.629 -15.169 7.306 1.00 89.38 426 LEU A CA 1
ATOM 3330 C C . LEU A 1 426 ? -12.032 -16.451 6.561 1.00 89.38 426 LEU A C 1
ATOM 3332 O O . LEU A 1 426 ? -11.340 -17.465 6.643 1.00 89.38 426 LEU A O 1
ATOM 3336 N N . ASP A 1 427 ? -13.159 -16.413 5.858 1.00 86.69 427 ASP A N 1
ATOM 3337 C CA . ASP A 1 427 ? -13.671 -17.583 5.143 1.00 86.69 427 ASP A CA 1
ATOM 3338 C C . ASP A 1 427 ? -12.764 -17.952 3.961 1.00 86.69 427 ASP A C 1
ATOM 3340 O O . ASP A 1 427 ? -12.235 -17.086 3.261 1.00 86.69 427 ASP A O 1
ATOM 3344 N N . GLY A 1 428 ? -12.585 -19.255 3.727 1.00 86.25 428 GLY A N 1
ATOM 3345 C CA . GLY A 1 428 ? -11.806 -19.762 2.592 1.00 86.25 428 GLY A CA 1
ATOM 3346 C C . GLY A 1 428 ? -10.290 -19.549 2.687 1.00 86.25 428 GLY A C 1
ATOM 3347 O O . GLY A 1 428 ? -9.589 -19.831 1.718 1.00 86.25 428 GLY A O 1
ATOM 3348 N N . VAL A 1 429 ? -9.767 -19.090 3.830 1.00 88.12 429 VAL A N 1
ATOM 3349 C CA . VAL A 1 429 ? -8.321 -19.012 4.095 1.00 88.12 429 VAL A CA 1
ATOM 3350 C C . VAL A 1 429 ? -7.914 -19.874 5.293 1.00 88.12 429 VAL A C 1
ATOM 3352 O O . VAL A 1 429 ? -8.762 -20.249 6.107 1.00 88.12 429 VAL A O 1
ATOM 3355 N N . PRO A 1 430 ? -6.618 -20.202 5.438 1.00 91.00 430 PRO A N 1
ATOM 3356 C CA . PRO A 1 430 ? -6.118 -20.902 6.614 1.00 91.00 430 PRO A CA 1
ATOM 3357 C C . PRO A 1 430 ? -6.429 -20.150 7.913 1.00 91.00 430 PRO A C 1
ATOM 3359 O O . PRO A 1 430 ? -6.337 -18.924 7.975 1.00 91.00 430 PRO A O 1
ATOM 3362 N N . LYS A 1 431 ? -6.774 -20.896 8.967 1.00 93.44 431 LYS A N 1
ATOM 3363 C CA . LYS A 1 431 ? -7.119 -20.318 10.270 1.00 93.44 431 LYS A CA 1
ATOM 3364 C C . LYS A 1 431 ? -5.882 -19.749 10.966 1.00 93.44 431 LYS A C 1
ATOM 3366 O O . LYS A 1 431 ? -4.852 -20.418 11.053 1.00 93.44 431 LYS A O 1
ATOM 3371 N N . ALA A 1 432 ? -6.008 -18.546 11.517 1.00 94.31 432 ALA A N 1
ATOM 3372 C CA . ALA A 1 432 ? -5.025 -17.998 12.446 1.00 94.31 432 ALA A CA 1
ATOM 3373 C C . ALA A 1 432 ? -5.300 -18.514 13.861 1.00 94.31 432 ALA A C 1
ATOM 3375 O O . ALA A 1 432 ? -6.455 -18.598 14.272 1.00 94.31 432 ALA A O 1
ATOM 3376 N N . ALA A 1 433 ? -4.252 -18.823 14.627 1.00 94.75 433 ALA A N 1
ATOM 3377 C CA . ALA A 1 433 ? -4.412 -19.225 16.026 1.00 94.75 433 ALA A CA 1
ATOM 3378 C C . ALA A 1 433 ? -4.782 -18.036 16.928 1.00 94.75 433 ALA A C 1
ATOM 3380 O O . ALA A 1 433 ? -5.575 -18.175 17.857 1.00 94.75 433 ALA A O 1
ATOM 3381 N N . ASN A 1 434 ? -4.213 -16.863 16.642 1.00 96.12 434 ASN A N 1
ATOM 3382 C CA . ASN A 1 434 ? -4.418 -15.637 17.401 1.00 96.12 434 ASN A CA 1
ATOM 3383 C C . ASN A 1 434 ? -4.505 -14.440 16.455 1.00 96.12 434 ASN A C 1
ATOM 3385 O O . ASN A 1 434 ? -3.932 -14.484 15.368 1.00 96.12 434 ASN A O 1
ATOM 3389 N N . ALA A 1 435 ? -5.144 -13.368 16.913 1.00 97.25 435 ALA A N 1
ATOM 3390 C CA . ALA A 1 435 ? -5.016 -12.025 16.357 1.00 97.25 435 ALA A CA 1
ATOM 3391 C C . ALA A 1 435 ? -4.487 -11.074 17.431 1.00 97.25 435 ALA A C 1
ATOM 3393 O O . ALA A 1 435 ? -4.815 -11.222 18.607 1.00 97.25 435 ALA A O 1
ATOM 3394 N N . VAL A 1 436 ? -3.697 -10.084 17.037 1.00 98.12 436 VAL A N 1
ATOM 3395 C CA . VAL A 1 436 ? -3.354 -8.937 17.876 1.00 98.12 436 VAL A CA 1
ATOM 3396 C C . VAL A 1 436 ? -4.277 -7.785 17.512 1.00 98.12 436 VAL A C 1
ATOM 3398 O O . VAL A 1 436 ? -4.337 -7.372 16.357 1.00 98.12 436 VAL A O 1
ATOM 3401 N N . VAL A 1 437 ? -4.997 -7.274 18.507 1.00 98.56 437 VAL A N 1
ATOM 3402 C CA . VAL A 1 437 ? -5.834 -6.080 18.405 1.00 98.56 437 VAL A CA 1
ATOM 3403 C C . VAL A 1 437 ? -5.001 -4.866 18.792 1.00 98.56 437 VAL A C 1
ATOM 3405 O O . VAL A 1 437 ? -4.417 -4.838 19.876 1.00 98.56 437 VAL A O 1
ATOM 3408 N N . TRP A 1 438 ? -4.981 -3.848 17.938 1.00 98.19 438 TRP A N 1
ATOM 3409 C CA . TRP A 1 438 ? -4.447 -2.526 18.260 1.00 98.19 438 TRP A CA 1
ATOM 3410 C C . TRP A 1 438 ? -5.568 -1.497 18.282 1.00 98.19 438 TRP A C 1
ATOM 3412 O O . TRP A 1 438 ? -6.486 -1.544 17.460 1.00 98.19 438 TRP A O 1
ATOM 3422 N N . VAL A 1 439 ? -5.475 -0.568 19.231 1.00 97.75 439 VAL A N 1
ATOM 3423 C CA . VAL A 1 439 ? -6.443 0.510 19.422 1.00 97.75 439 VAL A CA 1
ATOM 3424 C C . VAL A 1 439 ? -5.687 1.831 19.403 1.00 97.75 439 VAL A C 1
ATOM 3426 O O . VAL A 1 439 ? -4.800 2.053 20.223 1.00 97.75 439 VAL A O 1
ATOM 3429 N N . GLU A 1 440 ? -6.034 2.692 18.455 1.00 95.38 440 GLU A N 1
ATOM 3430 C CA . GLU A 1 440 ? -5.452 4.022 18.274 1.00 95.38 440 GLU A CA 1
ATOM 3431 C C . GLU A 1 440 ? -6.555 5.073 18.426 1.00 95.38 440 GLU A C 1
ATOM 3433 O O . GLU A 1 440 ? -7.673 4.876 17.955 1.00 95.38 440 GLU A O 1
ATOM 3438 N N . GLY A 1 441 ? -6.269 6.202 19.071 1.00 89.06 441 GLY A N 1
ATOM 3439 C CA . GLY A 1 441 ? -7.255 7.264 19.263 1.00 89.06 441 GLY A CA 1
ATOM 3440 C C . GLY A 1 441 ? -6.881 8.221 20.385 1.00 89.06 441 GLY A C 1
ATOM 3441 O O . GLY A 1 441 ? -5.809 8.120 20.981 1.00 89.06 441 GLY A O 1
ATOM 3442 N N . GLY A 1 442 ? -7.777 9.162 20.679 1.00 80.06 442 GLY A N 1
ATOM 3443 C CA . GLY A 1 442 ? -7.616 10.054 21.825 1.00 80.06 442 GLY A CA 1
ATOM 3444 C C . GLY A 1 442 ? -7.730 9.290 23.149 1.00 80.06 442 GLY A C 1
ATOM 3445 O O . GLY A 1 442 ? -8.720 8.593 23.379 1.00 80.06 442 GLY A O 1
ATOM 3446 N N . GLY A 1 443 ? -6.741 9.455 24.030 1.00 83.38 443 GLY A N 1
ATOM 3447 C CA . GLY A 1 443 ? -6.697 8.815 25.348 1.00 83.38 443 GLY A CA 1
ATOM 3448 C C . GLY A 1 443 ? -6.162 7.379 25.339 1.00 83.38 443 GLY A C 1
ATOM 3449 O O . GLY A 1 443 ? -5.807 6.827 24.301 1.00 83.38 443 GLY A O 1
ATOM 3450 N N . SER A 1 444 ? -6.092 6.781 26.527 1.00 89.19 444 SER A N 1
ATOM 3451 C CA . SER A 1 444 ? -5.638 5.401 26.711 1.00 89.19 444 SER A CA 1
ATOM 3452 C C . SER A 1 444 ? -6.816 4.435 26.627 1.00 89.19 444 SER A C 1
ATOM 3454 O O . SER A 1 444 ? -7.846 4.650 27.267 1.00 89.19 444 SER A O 1
ATOM 3456 N N . TRP A 1 445 ? -6.647 3.352 25.875 1.00 94.44 445 TRP A N 1
ATOM 3457 C CA . TRP A 1 445 ? -7.648 2.303 25.685 1.00 94.44 445 TRP A CA 1
ATOM 3458 C C . TRP A 1 445 ? -7.091 0.956 26.136 1.00 94.44 445 TRP A C 1
ATOM 3460 O O . TRP A 1 445 ? -5.883 0.727 26.076 1.00 94.44 445 TRP A O 1
ATOM 3470 N N . LYS A 1 446 ? -7.972 0.057 26.571 1.00 95.56 446 LYS A N 1
ATOM 3471 C CA . LYS A 1 446 ? -7.644 -1.338 26.868 1.00 95.56 446 LYS A CA 1
ATOM 3472 C C . LYS A 1 446 ? -8.604 -2.283 26.168 1.00 95.56 446 LYS A C 1
ATOM 3474 O O . LYS A 1 446 ? -9.780 -1.970 25.995 1.00 95.56 446 LYS A O 1
ATOM 3479 N N . VAL A 1 447 ? -8.092 -3.457 25.813 1.00 97.88 447 VAL A N 1
ATOM 3480 C CA . VAL A 1 447 ? -8.888 -4.583 25.323 1.00 97.88 447 VAL A CA 1
ATOM 3481 C C . VAL A 1 447 ? -9.015 -5.596 26.454 1.00 97.88 447 VAL A C 1
ATOM 3483 O O . VAL A 1 447 ? -8.019 -5.984 27.065 1.00 97.88 447 VAL A O 1
ATOM 3486 N N . THR A 1 448 ? -10.240 -6.015 26.744 1.00 97.38 448 THR A N 1
ATOM 3487 C CA . THR A 1 448 ? -10.558 -7.006 27.775 1.00 97.38 448 THR A CA 1
ATOM 3488 C C . THR A 1 448 ? -11.367 -8.153 27.181 1.00 97.38 448 THR A C 1
ATOM 3490 O O . THR A 1 448 ? -12.051 -8.003 26.169 1.00 97.38 448 THR A O 1
ATOM 3493 N N . GLY A 1 449 ? -11.255 -9.326 27.791 1.00 95.06 449 GLY A N 1
ATOM 3494 C CA . GLY A 1 449 ? -11.900 -10.548 27.332 1.00 95.06 449 GLY A CA 1
ATOM 3495 C C . GLY A 1 449 ? -11.193 -11.772 27.900 1.00 95.06 449 GLY A C 1
ATOM 3496 O O . GLY A 1 449 ? -10.101 -11.669 28.464 1.00 95.06 449 GLY A O 1
ATOM 3497 N N . SER A 1 450 ? -11.813 -12.941 27.757 1.00 91.69 450 SER A N 1
ATOM 3498 C CA . SER A 1 450 ? -11.216 -14.192 28.229 1.00 91.69 450 SER A CA 1
ATOM 3499 C C . SER A 1 450 ? -9.911 -14.488 27.482 1.00 91.69 450 SER A C 1
ATOM 3501 O O . SER A 1 450 ? -9.891 -14.502 26.253 1.00 91.69 450 SER A O 1
ATOM 3503 N N . GLY A 1 451 ? -8.819 -14.707 28.221 1.00 91.06 451 GLY A N 1
ATOM 3504 C CA . GLY A 1 451 ? -7.513 -15.065 27.654 1.00 91.06 451 GLY A CA 1
ATOM 3505 C C . GLY A 1 451 ? -6.788 -13.946 26.897 1.00 91.06 451 GLY A C 1
ATOM 3506 O O . GLY A 1 451 ? -5.781 -14.223 26.249 1.00 91.06 451 GLY A O 1
ATOM 3507 N N . VAL A 1 452 ? -7.274 -12.701 26.967 1.00 97.25 452 VAL A N 1
ATOM 3508 C CA . VAL A 1 452 ? -6.622 -11.549 26.331 1.00 97.25 452 VAL A CA 1
ATOM 3509 C C . VAL A 1 452 ? -5.336 -11.193 27.081 1.00 97.25 452 VAL A C 1
ATOM 3511 O O . VAL A 1 452 ? -5.358 -10.984 28.294 1.00 97.25 452 VAL A O 1
ATOM 3514 N N . THR A 1 453 ? -4.216 -11.088 26.366 1.00 97.25 453 THR A N 1
ATOM 3515 C CA . THR A 1 453 ? -2.903 -10.735 26.937 1.00 97.25 453 THR A CA 1
ATOM 3516 C C . THR A 1 453 ? -2.219 -9.644 26.122 1.00 97.25 453 THR A C 1
ATOM 3518 O O . THR A 1 453 ? -2.468 -9.506 24.930 1.00 97.25 453 THR A O 1
ATOM 3521 N N . GLN A 1 454 ? -1.355 -8.836 26.740 1.00 96.75 454 GLN A N 1
ATOM 3522 C CA . GLN A 1 454 ? -0.592 -7.832 25.995 1.00 96.75 454 GLN A CA 1
ATOM 3523 C C . GLN A 1 454 ? 0.490 -8.494 25.137 1.00 96.75 454 GLN A C 1
ATOM 3525 O O . GLN A 1 454 ? 1.254 -9.328 25.620 1.00 96.75 454 GLN A O 1
ATOM 3530 N N . ALA A 1 455 ? 0.582 -8.093 23.872 1.00 96.62 455 ALA A N 1
ATOM 3531 C CA . ALA A 1 455 ? 1.624 -8.540 22.954 1.00 96.62 455 ALA A CA 1
ATOM 3532 C C . ALA A 1 455 ? 1.805 -7.528 21.821 1.00 96.62 455 ALA A C 1
ATOM 3534 O O . ALA A 1 455 ? 0.828 -6.953 21.346 1.00 96.62 455 ALA A O 1
ATOM 3535 N N . ARG A 1 456 ? 3.046 -7.340 21.348 1.00 95.81 456 ARG A N 1
ATOM 3536 C CA . ARG A 1 456 ? 3.356 -6.542 20.142 1.00 95.81 456 ARG A CA 1
ATOM 3537 C C . ARG A 1 456 ? 2.726 -5.137 20.163 1.00 95.81 456 ARG A C 1
ATOM 3539 O O . ARG A 1 456 ? 2.158 -4.688 19.171 1.00 95.81 456 ARG A O 1
ATOM 3546 N N . GLY A 1 457 ? 2.757 -4.467 21.318 1.00 94.81 457 GLY A N 1
ATOM 3547 C CA . GLY A 1 457 ? 2.154 -3.138 21.507 1.00 94.81 457 GLY A CA 1
ATOM 3548 C C . GLY A 1 457 ? 0.619 -3.096 21.443 1.00 94.81 457 GLY A C 1
ATOM 3549 O O . GLY A 1 457 ? 0.052 -2.016 21.326 1.00 94.81 457 GLY A O 1
ATOM 3550 N N . GLY A 1 458 ? -0.052 -4.248 21.486 1.00 97.12 458 GLY A N 1
ATOM 3551 C CA . GLY A 1 458 ? -1.507 -4.388 21.508 1.00 97.12 458 GLY A CA 1
ATOM 3552 C C . GLY A 1 458 ? -1.939 -5.548 22.402 1.00 97.12 458 GLY A C 1
ATOM 3553 O O . GLY A 1 458 ? -1.271 -5.863 23.392 1.00 97.12 458 GLY A O 1
ATOM 3554 N N . TRP A 1 459 ? -3.045 -6.197 22.043 1.00 98.38 459 TRP A N 1
ATOM 3555 C CA . TRP A 1 459 ? -3.638 -7.287 22.817 1.00 98.38 459 TRP A CA 1
ATOM 3556 C C . TRP A 1 459 ? -3.855 -8.525 21.956 1.00 98.38 459 TRP A C 1
ATOM 3558 O O . TRP A 1 459 ? -4.639 -8.504 21.011 1.00 98.38 459 TRP A O 1
ATOM 3568 N N . GLN A 1 460 ? -3.165 -9.611 22.287 1.00 98.12 460 GLN A N 1
ATOM 3569 C CA . GLN A 1 460 ? -3.360 -10.910 21.668 1.00 98.12 460 GLN A CA 1
ATOM 3570 C C . GLN A 1 460 ? -4.675 -11.533 22.142 1.00 98.12 460 GLN A C 1
ATOM 3572 O O . GLN A 1 460 ? -4.967 -11.582 23.337 1.00 98.12 460 GLN A O 1
ATOM 3577 N N . VAL A 1 461 ? -5.437 -12.048 21.185 1.00 97.94 461 VAL A N 1
ATOM 3578 C CA . VAL A 1 461 ? -6.726 -12.708 21.370 1.00 97.94 461 VAL A CA 1
ATOM 3579 C C . VAL A 1 461 ? -6.687 -14.043 20.636 1.00 97.94 461 VAL A C 1
ATOM 3581 O O . VAL A 1 461 ? -6.354 -14.091 19.451 1.00 97.94 461 VAL A O 1
ATOM 3584 N N . ALA A 1 462 ? -7.040 -15.128 21.323 1.00 96.69 462 ALA A N 1
ATOM 3585 C CA . ALA A 1 462 ? -7.146 -16.443 20.702 1.00 96.69 462 ALA A CA 1
ATOM 3586 C C . ALA A 1 462 ? -8.346 -16.500 19.743 1.00 96.69 462 ALA A C 1
ATOM 3588 O O . ALA A 1 462 ? -9.466 -16.149 20.113 1.00 96.69 462 ALA A O 1
ATOM 3589 N N . LEU A 1 463 ? -8.127 -16.996 18.525 1.00 93.75 463 LEU A N 1
ATOM 3590 C CA . LEU A 1 463 ? -9.171 -17.229 17.521 1.00 93.75 463 LEU A CA 1
ATOM 3591 C C . LEU A 1 463 ? -9.561 -18.718 17.484 1.00 93.75 463 LEU A C 1
ATOM 3593 O O . LEU A 1 463 ? -9.552 -19.362 16.434 1.00 93.75 463 LEU A O 1
ATOM 3597 N N . SER A 1 464 ? -9.868 -19.281 18.656 1.00 80.00 464 SER A N 1
ATOM 3598 C CA . SER A 1 464 ? -10.100 -20.719 18.870 1.00 80.00 464 SER A CA 1
ATOM 3599 C C . SER A 1 464 ? -11.459 -21.241 18.377 1.00 80.00 464 SER A C 1
ATOM 3601 O O . SER A 1 464 ? -11.643 -22.454 18.294 1.00 80.00 464 SER A O 1
ATOM 3603 N N . GLY A 1 465 ? -12.394 -20.355 18.027 1.00 82.50 465 GLY A N 1
ATOM 3604 C CA . GLY A 1 465 ? -13.711 -20.687 17.470 1.00 82.50 465 GLY A CA 1
ATOM 3605 C C . GLY A 1 465 ? -14.036 -19.882 16.210 1.00 82.50 465 GLY A C 1
ATOM 3606 O O . GLY A 1 465 ? -13.172 -19.203 15.655 1.00 82.50 465 GLY A O 1
ATOM 3607 N N . ASP A 1 466 ? -15.294 -19.930 15.766 1.00 85.25 466 ASP A N 1
ATOM 3608 C CA . ASP A 1 466 ? -15.739 -19.181 14.579 1.00 85.25 466 ASP A CA 1
ATOM 3609 C C . ASP A 1 466 ? -15.687 -17.662 14.804 1.00 85.25 466 ASP A C 1
ATOM 3611 O O . ASP A 1 466 ? -15.372 -16.896 13.890 1.00 85.25 466 ASP A O 1
ATOM 3615 N N . SER A 1 467 ? -15.961 -17.222 16.037 1.00 94.75 467 SER A N 1
ATOM 3616 C CA . SER A 1 467 ? -15.737 -15.853 16.517 1.00 94.75 467 SER A CA 1
ATOM 3617 C C . SER A 1 467 ? -15.326 -15.806 17.975 1.00 94.75 467 SER A C 1
ATOM 3619 O O . SER A 1 467 ? -15.670 -16.691 18.755 1.00 94.75 467 SER A O 1
ATOM 3621 N N . VAL A 1 468 ? -14.713 -14.688 18.346 1.00 97.12 468 VAL A N 1
ATOM 3622 C CA . VAL A 1 468 ? -14.508 -14.251 19.726 1.00 97.12 468 VAL A CA 1
ATOM 3623 C C . VAL A 1 468 ? -14.923 -12.787 19.846 1.00 97.12 468 VAL A C 1
ATOM 3625 O O . VAL A 1 468 ? -14.696 -11.998 18.930 1.00 97.12 468 VAL A O 1
ATOM 3628 N N . VAL A 1 469 ? -15.553 -12.423 20.961 1.00 97.69 469 VAL A N 1
ATOM 3629 C CA . VAL A 1 469 ? -15.887 -11.029 21.273 1.00 97.69 469 VAL A CA 1
ATOM 3630 C C . VAL A 1 469 ? -14.917 -10.532 22.333 1.00 97.69 469 VAL A C 1
ATOM 3632 O O . VAL A 1 469 ? -14.733 -11.182 23.362 1.00 97.69 469 VAL A O 1
ATOM 3635 N N . VAL A 1 470 ? -14.303 -9.382 22.075 1.00 98.06 470 VAL A N 1
ATOM 3636 C CA . VAL A 1 470 ? -13.494 -8.645 23.051 1.00 98.06 470 VAL A CA 1
ATOM 3637 C C . VAL A 1 470 ? -14.064 -7.252 23.236 1.00 98.06 470 VAL A C 1
ATOM 3639 O O . VAL A 1 470 ? -14.663 -6.699 22.318 1.00 98.06 470 VAL A O 1
ATOM 3642 N N . GLN A 1 471 ? -13.865 -6.674 24.412 1.00 98.00 471 GLN A N 1
ATOM 3643 C CA . GLN A 1 471 ? -14.370 -5.349 24.731 1.00 98.00 471 GLN A CA 1
ATOM 3644 C C . GLN A 1 471 ? -13.230 -4.335 24.771 1.00 98.00 471 GLN A C 1
ATOM 3646 O O . GLN A 1 471 ? -12.258 -4.506 25.508 1.00 98.00 471 GLN A O 1
ATOM 3651 N N . VAL A 1 472 ? -13.369 -3.268 23.992 1.00 97.69 472 VAL A N 1
ATOM 3652 C CA . VAL A 1 472 ? -12.510 -2.085 23.998 1.00 97.69 472 VAL A CA 1
ATOM 3653 C C . VAL A 1 472 ? -13.179 -1.014 24.854 1.00 97.69 472 VAL A C 1
ATOM 3655 O O . VAL A 1 472 ? -14.333 -0.645 24.621 1.00 97.69 472 VAL A O 1
ATOM 3658 N N . LEU A 1 473 ? -12.458 -0.515 25.854 1.00 95.38 473 LEU A N 1
ATOM 3659 C CA . LEU A 1 473 ? -12.920 0.548 26.746 1.00 95.38 473 LEU A CA 1
ATOM 3660 C C . LEU A 1 473 ? -11.750 1.447 27.177 1.00 95.38 473 LEU A C 1
ATOM 3662 O O . LEU A 1 473 ? -10.592 1.048 27.015 1.00 95.38 473 LEU A O 1
ATOM 3666 N N . PRO A 1 474 ? -12.013 2.647 27.722 1.00 93.44 474 PRO A N 1
ATOM 3667 C CA . PRO A 1 474 ? -10.966 3.484 28.297 1.00 93.44 474 PRO A CA 1
ATOM 3668 C C . PRO A 1 474 ? -10.150 2.723 29.356 1.00 93.44 474 PRO A C 1
ATOM 3670 O O . PRO A 1 474 ? -10.703 1.916 30.114 1.00 93.44 474 PRO A O 1
ATOM 3673 N N . ALA A 1 475 ? -8.831 2.934 29.351 1.00 86.25 475 ALA A N 1
ATOM 3674 C CA . ALA A 1 475 ? -7.884 2.226 30.214 1.00 86.25 475 ALA A CA 1
ATOM 3675 C C . ALA A 1 475 ? -8.091 2.547 31.696 1.00 86.25 475 ALA A C 1
ATOM 3677 O O . ALA A 1 475 ? -8.193 3.748 32.029 1.00 86.25 475 ALA A O 1
#

Radius of gyration: 21.96 Å; chains: 1; bounding box: 58×48×65 Å